Protein AF-A0A9W7CKG8-F1 (afdb_monomer)

Organism: NCBI:txid1490495

Sequence (610 aa):
MVKCRGWSGSFCRDGNTGTFHNSSLQRVSSEFQGEVVVIDDNGLVTPKNRRYMLAQVVQTTKAQLATLLHCVRPQNIIALCKTARRPPRDRRQGTIKRSRELQESRQMKRFIREREPSPFGSQCSFLTVQQELLAVWIALGVVPLILQIRSYAQFVRPHKIAEVLAVPPEQQQETANLTEVCPVEAFVLAGVWWNIEPTHYYYTEDGIICHTVVPQYNTHGNYFIGKSKVAPYRTSPASCVNDSFEIQVYLYHASIGFYSFYEGEVGTYCSKGKTAYIAVEVLGTYDINGSILADDTGSTDPRVSYWYGIVGAVWLVYRLLIICRGYSLLRLYGRRCDGIGESLQQQAVVVFVQESLRLSAHGATNYQRVALLYLVIEGIMTDLFLIIANDGWATRIQYTSLGYNLSGLMLLLFEMLEKMRWLTEAWRMRVKRLVFSYESSLVGELVAALAFQYFLTGLNKSELKRSKPEALAVSSSAFCDNVCMVQTSITCYVSQPCCVDMALGMRSRIVLLGGYHWEDGKLFYEQMALKAFGMLKMEENGVQYLLLHKLHWFAVPRETLVGIGVISSERVEPCNERPCTGIISFLDRKLGGISANTDSNYRTQQSWAS

Solvent-accessible surface area (backbone atoms only — not comparable to full-atom values): 34874 Å² total; per-residue (Å²): 140,81,87,87,82,87,84,88,88,82,89,81,91,80,90,80,92,78,90,79,87,83,89,90,87,82,86,91,85,87,89,76,98,66,86,80,86,67,60,48,102,82,73,46,75,42,74,72,58,53,56,53,52,51,55,50,51,56,51,49,52,51,54,50,51,53,52,50,52,65,75,61,47,63,69,70,60,56,52,67,75,58,72,84,65,85,89,83,83,90,82,91,87,82,88,76,80,55,62,64,59,50,50,54,52,52,52,52,59,56,57,65,74,74,61,81,83,79,96,77,81,89,73,85,68,95,60,54,48,40,52,54,41,48,56,51,36,42,62,74,43,50,49,42,48,52,52,50,50,52,54,50,60,45,32,51,35,69,32,64,52,58,68,86,56,35,54,65,93,86,58,66,84,42,64,78,63,47,72,76,78,42,55,61,50,28,41,36,38,50,91,30,51,41,58,45,46,68,72,38,33,34,76,50,97,92,45,59,38,31,33,34,31,26,79,94,60,57,26,33,35,31,34,32,68,50,94,54,79,40,81,50,36,93,85,51,60,82,89,28,52,90,44,10,21,39,29,41,38,38,40,35,32,52,48,98,58,72,27,17,43,34,39,32,31,42,37,19,30,21,69,89,73,27,33,30,33,39,42,59,78,43,54,17,23,31,66,39,40,71,69,65,43,72,70,55,51,63,49,71,60,78,39,49,19,66,65,60,42,52,55,51,49,52,40,52,54,51,51,50,39,28,44,55,30,21,52,55,50,48,51,55,50,18,52,51,32,55,74,72,71,49,84,74,56,73,69,29,41,49,51,34,43,55,61,45,52,43,88,69,30,69,85,63,51,63,70,59,49,50,57,50,48,53,48,41,50,58,51,36,53,56,34,52,51,48,40,53,49,33,64,65,72,65,25,60,56,36,45,56,42,32,47,55,38,49,53,52,47,54,52,53,53,50,53,44,44,60,74,68,60,79,57,54,71,49,56,46,43,26,50,37,52,57,60,38,9,57,67,44,43,56,53,50,48,52,52,47,72,71,42,47,66,60,51,52,28,51,60,48,69,43,75,65,89,76,27,83,70,51,55,73,59,56,77,75,49,74,78,53,59,78,63,55,79,72,52,85,85,54,63,71,75,40,42,62,69,31,12,48,57,62,33,42,50,92,69,58,78,73,37,57,73,90,24,55,44,80,54,96,97,29,41,25,36,33,42,64,36,41,51,15,69,56,37,32,30,29,44,46,97,91,44,41,25,38,27,37,71,62,49,48,74,58,60,75,61,96,78,31,47,30,26,32,18,42,47,55,95,42,33,34,45,63,48,76,82,33,79,75,82,50,56,75,46,74,60,89,56,53,39,22,24,75,39,79,82,53,53,57,58,52,54,58,56,54,67,75,75,110

pLDDT: mean 71.01, std 24.52, range [20.89, 95.56]

Secondary structure (DSSP, 8-state):
------------------------------S------PBPTTSPBPHHHHHHHHHHHHHHHHHHHHHHHHHS-THHHHHHHHTTS----------STHHHHHHHHHHHHHHTTS-PPP-S-----SS-HHHHHHHHHIIIIIHHHHHHHHHHHHHTS-B---GGGSPPTTPPPB-TTHHHHS---EEEETTEEEE-EEEEEEE-SS-EEEEEEETTTTEEEEEEEEEEE-PPPTTS-GGGTTSEEEEEEEEEEE-SSS-EEEEEEEEEEETTTTEEEEEEEEEEEES--THHHHT----SS-B--HHHHHHHHHHHHHHHHHHHHHHHHHHHHHHHHHHHT----HHHHHHHHHHHT-SSPTT--HHHHHHHHHHHHHHHHHHHHHHHH--THHHHHHHHHHHHHHHHHHHHHHHHHHHHT-S-HHHHHHHHHHHSBHHHHHHHHHHHHHHHHHHHHHHHHSSGGG-TTHHHHHTTTHHHHHHHTT-SSSTTTTT---HHHHHHGGG---B-GGGEEEETTEEEE-HHHHHHTT-EEEEETTEEEEEEE---SS---S--EEEEEEEETTEEEEEEEEE--SEEE---S-EES--HHHHHHHHHHHTT--

Structure (mmCIF, N/CA/C/O backbone):
data_AF-A0A9W7CKG8-F1
#
_entry.id   AF-A0A9W7CKG8-F1
#
loop_
_atom_site.group_PDB
_atom_site.id
_atom_site.type_symbol
_atom_site.label_atom_id
_atom_site.label_alt_id
_atom_site.label_comp_id
_atom_site.label_asym_id
_atom_site.label_entity_id
_atom_site.label_seq_id
_atom_site.pdbx_PDB_ins_code
_atom_site.Cartn_x
_atom_site.Cartn_y
_atom_site.Cartn_z
_atom_site.occupancy
_atom_site.B_iso_or_equiv
_atom_site.auth_seq_id
_atom_site.auth_comp_id
_atom_site.auth_asym_id
_atom_site.auth_atom_id
_atom_site.pdbx_PDB_model_num
ATOM 1 N N . MET A 1 1 ? 28.702 -51.270 19.894 1.00 22.42 1 MET A N 1
ATOM 2 C CA . MET A 1 1 ? 27.457 -52.051 19.705 1.00 22.42 1 MET A CA 1
ATOM 3 C C . MET A 1 1 ? 26.278 -51.093 19.811 1.00 22.42 1 MET A C 1
ATOM 5 O O . MET A 1 1 ? 26.340 -50.256 20.688 1.00 22.42 1 MET A O 1
ATOM 9 N N . VAL A 1 2 ? 25.202 -51.109 19.025 1.00 21.06 2 VAL A N 1
ATOM 10 C CA . VAL A 1 2 ? 24.796 -51.848 17.819 1.00 21.06 2 VAL A CA 1
ATOM 11 C C . VAL A 1 2 ? 23.524 -51.129 17.313 1.00 21.06 2 VAL A C 1
ATOM 13 O O . VAL A 1 2 ? 22.626 -50.883 18.103 1.00 21.06 2 VAL A O 1
ATOM 16 N N . LYS A 1 3 ? 23.508 -50.828 16.001 1.00 21.94 3 LYS A N 1
ATOM 17 C CA . LYS A 1 3 ? 22.395 -50.778 15.015 1.00 21.94 3 LYS A CA 1
ATOM 18 C C . LYS A 1 3 ? 21.048 -50.097 15.329 1.00 21.94 3 LYS A C 1
ATOM 20 O O . LYS A 1 3 ? 20.339 -50.511 16.230 1.00 21.94 3 LYS A O 1
ATOM 25 N N . CYS A 1 4 ? 20.559 -49.346 14.333 1.00 21.59 4 CYS A N 1
ATOM 26 C CA . CYS A 1 4 ? 19.628 -49.847 13.293 1.00 21.59 4 CYS A CA 1
ATOM 27 C C . CYS A 1 4 ? 19.788 -49.000 12.011 1.00 21.59 4 CYS A C 1
ATOM 29 O O . CYS A 1 4 ? 19.667 -47.787 12.062 1.00 21.59 4 CYS A O 1
ATOM 31 N N . ARG A 1 5 ? 20.408 -49.555 10.957 1.00 22.75 5 ARG A N 1
ATOM 32 C CA . ARG A 1 5 ? 19.822 -50.226 9.768 1.00 22.75 5 ARG A CA 1
ATOM 33 C C . ARG A 1 5 ? 19.204 -49.258 8.748 1.00 22.75 5 ARG A C 1
ATOM 35 O O . ARG A 1 5 ? 18.049 -48.880 8.867 1.00 22.75 5 ARG A O 1
ATOM 42 N N . GLY A 1 6 ? 19.977 -48.975 7.698 1.00 20.89 6 GLY A N 1
ATOM 43 C CA . GLY A 1 6 ? 19.441 -48.683 6.371 1.00 20.89 6 GLY A CA 1
ATOM 44 C C . GLY A 1 6 ? 19.147 -49.971 5.598 1.00 20.89 6 GLY A C 1
ATOM 45 O O . GLY A 1 6 ? 19.640 -51.042 5.964 1.00 20.89 6 GLY A O 1
ATOM 46 N N . TRP A 1 7 ? 18.383 -49.840 4.517 1.00 21.22 7 TRP A N 1
ATOM 47 C CA . TRP A 1 7 ? 18.414 -50.757 3.382 1.00 21.22 7 TRP A CA 1
ATOM 48 C C . TRP A 1 7 ? 18.102 -49.990 2.095 1.00 21.22 7 TRP A C 1
ATOM 50 O O . TRP A 1 7 ? 17.057 -49.363 1.954 1.00 21.22 7 TRP A O 1
ATOM 60 N N . SER A 1 8 ? 19.085 -50.028 1.202 1.00 21.88 8 SER A N 1
ATOM 61 C CA . SER A 1 8 ? 19.031 -49.720 -0.219 1.00 21.88 8 SER A CA 1
ATOM 62 C C . SER A 1 8 ? 18.342 -50.850 -0.984 1.00 21.88 8 SER A C 1
ATOM 64 O O . SER A 1 8 ? 18.519 -52.015 -0.631 1.00 21.88 8 SER A O 1
ATOM 66 N N . GLY A 1 9 ? 17.690 -50.529 -2.097 1.00 21.91 9 GLY A N 1
ATOM 67 C CA . GLY A 1 9 ? 17.310 -51.512 -3.108 1.00 21.91 9 GLY A CA 1
ATOM 68 C C . GLY A 1 9 ? 17.009 -50.827 -4.434 1.00 21.91 9 GLY A C 1
ATOM 69 O O . GLY A 1 9 ? 15.998 -50.147 -4.564 1.00 21.91 9 GLY A O 1
ATOM 70 N N . SER A 1 10 ? 17.913 -50.986 -5.394 1.00 20.91 10 SER A N 1
ATOM 71 C CA . SER A 1 10 ? 17.790 -50.559 -6.783 1.00 20.91 10 SER A CA 1
ATOM 72 C C . SER A 1 10 ? 17.615 -51.780 -7.701 1.00 20.91 10 SER A C 1
ATOM 74 O O . SER A 1 10 ? 18.114 -52.859 -7.399 1.00 20.91 10 SER A O 1
ATOM 76 N N . PHE A 1 11 ? 16.954 -51.541 -8.843 1.00 21.16 11 PHE A N 1
ATOM 77 C CA . PHE A 1 11 ? 16.864 -52.355 -10.071 1.00 21.16 11 PHE A CA 1
ATOM 78 C C . PHE A 1 11 ? 16.016 -53.645 -10.087 1.00 21.16 11 PHE A C 1
ATOM 80 O O . PHE A 1 11 ? 16.419 -54.679 -9.572 1.00 21.16 11 PHE A O 1
ATOM 87 N N . CYS A 1 12 ? 14.931 -53.618 -10.878 1.00 21.97 12 CYS A N 1
ATOM 88 C CA . CYS A 1 12 ? 14.814 -54.414 -12.113 1.00 21.97 12 CYS A CA 1
ATOM 89 C C . CYS A 1 12 ? 13.802 -53.779 -13.088 1.00 21.97 12 CYS A C 1
ATOM 91 O O . CYS A 1 12 ? 12.730 -53.329 -12.690 1.00 21.97 12 CYS A O 1
ATOM 93 N N . ARG A 1 13 ? 14.197 -53.732 -14.368 1.00 23.05 13 ARG A N 1
ATOM 94 C CA . ARG A 1 13 ? 13.333 -53.551 -15.544 1.00 23.05 13 ARG A CA 1
ATOM 95 C C . ARG A 1 13 ? 12.355 -54.719 -15.612 1.00 23.05 13 ARG A C 1
ATOM 97 O O . ARG A 1 13 ? 12.798 -55.840 -15.431 1.00 23.05 13 ARG A O 1
ATOM 104 N N . ASP A 1 14 ? 11.115 -54.443 -15.994 1.00 22.23 14 ASP A N 1
ATOM 105 C CA . ASP A 1 14 ? 10.441 -55.182 -17.061 1.00 22.23 14 ASP A CA 1
ATOM 106 C C . ASP A 1 14 ? 9.321 -54.315 -17.635 1.00 22.23 14 ASP A C 1
ATOM 108 O O . ASP A 1 14 ? 8.506 -53.740 -16.913 1.00 22.23 14 ASP A O 1
ATOM 112 N N . GLY A 1 15 ? 9.346 -54.158 -18.956 1.00 21.88 15 GLY A N 1
ATOM 113 C CA . GLY A 1 15 ? 8.265 -53.540 -19.699 1.00 21.88 15 GLY A CA 1
ATOM 114 C C . GLY A 1 15 ? 7.185 -54.573 -19.977 1.00 21.88 15 GLY A C 1
ATOM 115 O O . GLY A 1 15 ? 7.491 -55.686 -20.390 1.00 21.88 15 GLY A O 1
ATOM 116 N N . ASN A 1 16 ? 5.925 -54.184 -19.817 1.00 21.70 16 ASN A N 1
ATOM 117 C CA . ASN A 1 16 ? 4.911 -54.564 -20.786 1.00 21.70 16 ASN A CA 1
ATOM 118 C C . ASN A 1 16 ? 3.693 -53.646 -20.713 1.00 21.70 16 ASN A C 1
ATOM 120 O O . ASN A 1 16 ? 3.243 -53.215 -19.654 1.00 21.70 16 ASN A O 1
ATOM 124 N N . THR A 1 17 ? 3.220 -53.342 -21.909 1.00 26.77 17 THR A N 1
ATOM 125 C CA . THR A 1 17 ? 2.027 -52.600 -22.287 1.00 26.77 17 THR A CA 1
ATOM 126 C C . THR A 1 17 ? 0.750 -53.260 -21.763 1.00 26.77 17 THR A C 1
ATOM 128 O O . THR A 1 17 ? 0.615 -54.480 -21.774 1.00 26.77 17 THR A O 1
ATOM 131 N N . GLY A 1 18 ? -0.223 -52.446 -21.348 1.00 22.73 18 GLY A N 1
ATOM 132 C CA . GLY A 1 18 ? -1.537 -52.937 -20.933 1.00 22.73 18 GLY A CA 1
ATOM 133 C C . GLY A 1 18 ? -2.478 -51.817 -20.509 1.00 22.73 18 GLY A C 1
ATOM 134 O O . GLY A 1 18 ? -2.568 -51.470 -19.337 1.00 22.73 18 GLY A O 1
ATOM 135 N N . THR A 1 19 ? -3.180 -51.248 -21.482 1.00 23.88 19 THR A N 1
ATOM 136 C CA . THR A 1 19 ? -4.413 -50.475 -21.310 1.00 23.88 19 THR A CA 1
ATOM 137 C C . THR A 1 19 ? -5.483 -51.309 -20.599 1.00 23.88 19 THR A C 1
ATOM 139 O O . THR A 1 19 ? -5.722 -52.428 -21.026 1.00 23.88 19 THR A O 1
ATOM 142 N N . PHE A 1 20 ? -6.176 -50.760 -19.592 1.00 21.09 20 PHE A N 1
ATOM 143 C CA . PHE A 1 20 ? -7.638 -50.881 -19.430 1.00 21.09 20 PHE A CA 1
ATOM 144 C C . PHE A 1 20 ? -8.176 -49.924 -18.346 1.00 21.09 20 PHE A C 1
ATOM 146 O O . PHE A 1 20 ? -7.657 -49.831 -17.237 1.00 21.09 20 PHE A O 1
ATOM 153 N N . HIS A 1 21 ? -9.240 -49.210 -18.719 1.00 22.47 21 HIS A N 1
ATOM 154 C CA . HIS A 1 21 ? -10.147 -48.415 -17.886 1.00 22.47 21 HIS A CA 1
ATOM 155 C C . HIS A 1 21 ? -10.690 -49.197 -16.673 1.00 22.47 21 HIS A C 1
ATOM 157 O O . HIS A 1 21 ? -10.994 -50.375 -16.828 1.00 22.47 21 HIS A O 1
ATOM 163 N N . ASN A 1 22 ? -10.982 -48.535 -15.539 1.00 22.62 22 ASN A N 1
ATOM 164 C CA . ASN A 1 22 ? -12.339 -48.029 -15.261 1.00 22.62 22 ASN A CA 1
ATOM 165 C C . ASN A 1 22 ? -12.471 -47.225 -13.943 1.00 22.62 22 ASN A C 1
ATOM 167 O O . ASN A 1 22 ? -11.948 -47.603 -12.901 1.00 22.62 22 ASN A O 1
ATOM 171 N N . SER A 1 23 ? -13.266 -46.153 -14.034 1.00 24.42 23 SER A N 1
ATOM 172 C CA . SER A 1 23 ? -14.298 -45.719 -13.075 1.00 24.42 23 SER A CA 1
ATOM 173 C C . SER A 1 23 ? -13.999 -45.614 -11.569 1.00 24.42 23 SER A C 1
ATOM 175 O O . SER A 1 23 ? -14.175 -46.587 -10.843 1.00 24.42 23 SER A O 1
ATOM 177 N N . SER A 1 24 ? -13.805 -44.381 -11.078 1.00 22.97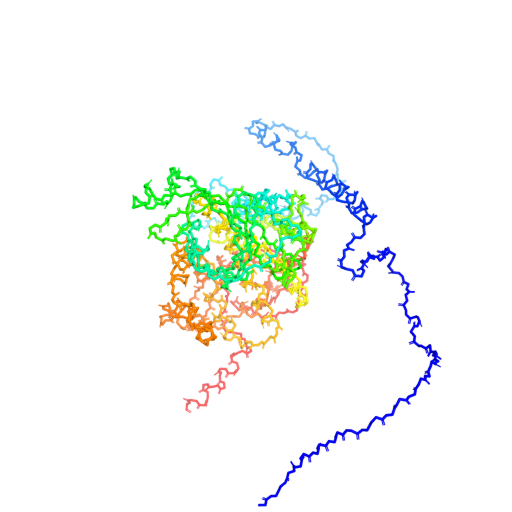 24 SER A N 1
ATOM 178 C CA . SER A 1 24 ? -14.368 -43.926 -9.784 1.00 22.97 24 SER A CA 1
ATOM 179 C C . SER A 1 24 ? -14.188 -42.416 -9.536 1.00 22.97 24 SER A C 1
ATOM 181 O O . SER A 1 24 ? -13.674 -42.015 -8.498 1.00 22.97 24 SER A O 1
ATOM 183 N N . LEU A 1 25 ? -14.616 -41.559 -10.471 1.00 26.52 25 LEU A N 1
ATOM 184 C CA . LEU A 1 25 ? -14.732 -40.107 -10.249 1.00 26.52 25 LEU A CA 1
ATOM 185 C C . LEU A 1 25 ? -15.934 -39.550 -11.032 1.00 26.52 25 LEU A C 1
ATOM 187 O O . LEU A 1 25 ? -15.790 -38.924 -12.075 1.00 26.52 25 LEU A O 1
ATOM 191 N N . GLN A 1 26 ? -17.146 -39.815 -10.539 1.00 23.62 26 GLN A N 1
ATOM 192 C CA . GLN A 1 26 ? -18.359 -39.081 -10.916 1.00 23.62 26 GLN A CA 1
ATOM 193 C C . GLN A 1 26 ? -19.321 -39.003 -9.720 1.00 23.62 26 GLN A C 1
ATOM 195 O O . GLN A 1 26 ? -19.551 -40.003 -9.043 1.00 23.62 26 GLN A O 1
ATOM 200 N N . ARG A 1 27 ? -19.919 -37.810 -9.546 1.00 21.88 27 ARG A N 1
ATOM 201 C CA . ARG A 1 27 ? -20.678 -37.249 -8.399 1.00 21.88 27 ARG A CA 1
ATOM 202 C C . ARG A 1 27 ? -19.738 -36.685 -7.332 1.00 21.88 27 ARG A C 1
ATOM 204 O O . ARG A 1 27 ? -19.135 -37.432 -6.584 1.00 21.88 27 ARG A O 1
ATOM 211 N N . VAL A 1 28 ? -19.528 -35.374 -7.245 1.00 22.67 28 VAL A N 1
ATOM 212 C CA . VAL A 1 28 ? -20.560 -34.346 -7.044 1.00 22.67 28 VAL A CA 1
ATOM 213 C C . VAL A 1 28 ? -20.250 -33.110 -7.898 1.00 22.67 28 VAL A C 1
ATOM 215 O O . VAL A 1 28 ? -19.304 -32.378 -7.638 1.00 22.67 28 VAL A O 1
ATOM 218 N N . SER A 1 29 ? -21.077 -32.889 -8.919 1.00 22.14 29 SER A N 1
ATOM 219 C CA . SER A 1 29 ? -21.287 -31.596 -9.568 1.00 22.14 29 SER A CA 1
ATOM 220 C C . SER A 1 29 ? -22.791 -31.375 -9.590 1.00 22.14 29 SER A C 1
ATOM 222 O O . SER A 1 29 ? -23.510 -32.150 -10.219 1.00 22.14 29 SER A O 1
ATOM 224 N N . SER A 1 30 ? -23.253 -30.351 -8.880 1.00 21.56 30 SER A N 1
ATOM 225 C CA . SER A 1 30 ? -24.424 -29.567 -9.267 1.00 21.56 30 SER A CA 1
ATOM 226 C C . SER A 1 30 ? -24.475 -28.300 -8.415 1.00 21.56 30 SER A C 1
ATOM 228 O O . SER A 1 30 ? -24.425 -28.393 -7.194 1.00 21.56 30 SER A O 1
ATOM 230 N N . GLU A 1 31 ? -24.617 -27.159 -9.096 1.00 24.08 31 GLU A N 1
ATOM 231 C CA . GLU A 1 31 ? -24.845 -25.791 -8.591 1.00 24.08 31 GLU A CA 1
ATOM 232 C C . GLU A 1 31 ? -23.625 -24.888 -8.354 1.00 24.08 31 GLU A C 1
ATOM 234 O O . GLU A 1 31 ? -23.449 -24.310 -7.293 1.00 24.08 31 GLU A O 1
ATOM 239 N N . PHE A 1 32 ? -22.845 -24.660 -9.413 1.00 23.36 32 PHE A N 1
ATOM 240 C CA . PHE A 1 32 ? -22.407 -23.313 -9.810 1.00 23.36 32 PHE A CA 1
ATOM 241 C C . PHE A 1 32 ? -22.249 -23.324 -11.338 1.00 23.36 32 PHE A C 1
ATOM 243 O O . PHE A 1 32 ? -21.292 -23.881 -11.868 1.00 23.36 32 PHE A O 1
ATOM 250 N N . GLN A 1 33 ? -23.215 -22.763 -12.070 1.00 25.62 33 GLN A N 1
ATOM 251 C CA . GLN A 1 33 ? -23.056 -22.505 -13.504 1.00 25.62 33 GLN A CA 1
ATOM 252 C C . GLN A 1 33 ? -22.129 -21.296 -13.685 1.00 25.62 33 GLN A C 1
ATOM 254 O O . GLN A 1 33 ? -22.577 -20.154 -13.757 1.00 25.62 33 GLN A O 1
ATOM 259 N N . GLY A 1 34 ? -20.826 -21.560 -13.721 1.00 26.86 34 GLY A N 1
ATOM 260 C CA . GLY A 1 34 ? -19.819 -20.688 -14.317 1.00 26.86 34 GLY A CA 1
ATOM 261 C C . GLY A 1 34 ? -19.060 -21.506 -15.355 1.00 26.86 34 GLY A C 1
ATOM 262 O O . GLY A 1 34 ? -18.547 -22.574 -15.028 1.00 26.86 34 GLY A O 1
ATOM 263 N N . GLU A 1 35 ? -19.047 -21.062 -16.612 1.00 29.78 35 GLU A N 1
ATOM 264 C CA . GLU A 1 35 ? -18.275 -21.725 -17.666 1.00 29.78 35 GLU A CA 1
ATOM 265 C C . GLU A 1 35 ? -16.777 -21.696 -17.330 1.00 29.78 35 GLU A C 1
ATOM 267 O O . GLU A 1 35 ? -16.223 -20.674 -16.924 1.00 29.78 35 GLU A O 1
ATOM 272 N N . VAL A 1 36 ? -16.134 -22.853 -17.490 1.00 29.58 36 VAL A N 1
ATOM 273 C CA . VAL A 1 36 ? -14.706 -23.069 -17.253 1.00 29.58 36 VAL A CA 1
ATOM 274 C C . VAL A 1 36 ? -13.899 -22.248 -18.261 1.00 29.58 36 VAL A C 1
ATOM 276 O O . VAL A 1 36 ? -14.056 -22.407 -19.472 1.00 29.58 36 VAL A O 1
ATOM 279 N N . VAL A 1 37 ? -13.009 -21.383 -17.768 1.00 35.91 37 VAL A N 1
ATOM 280 C CA . VAL A 1 37 ? -12.014 -20.694 -18.599 1.00 35.91 37 VAL A CA 1
ATOM 281 C C . VAL A 1 37 ? -11.030 -21.742 -19.112 1.00 35.91 37 VAL A C 1
ATOM 283 O O . VAL A 1 37 ? -10.192 -22.235 -18.364 1.00 35.91 37 VAL A O 1
ATOM 286 N N . VAL A 1 38 ? -11.159 -22.108 -20.386 1.00 33.12 38 VAL A N 1
ATOM 287 C CA . VAL A 1 38 ? -10.211 -23.002 -21.059 1.00 33.12 38 VAL A CA 1
ATOM 288 C C . VAL A 1 38 ? -8.952 -22.207 -21.414 1.00 33.12 38 VAL A C 1
ATOM 290 O O . VAL A 1 38 ? -9.021 -21.215 -22.150 1.00 33.12 38 VAL A O 1
ATOM 293 N N . ILE A 1 39 ? -7.832 -22.641 -20.841 1.00 34.78 39 ILE A N 1
ATOM 294 C CA . ILE A 1 39 ? -6.464 -22.189 -21.109 1.00 34.78 39 ILE A CA 1
ATOM 295 C C . ILE A 1 39 ? -5.873 -23.183 -22.118 1.00 34.78 39 ILE A C 1
ATOM 297 O O . ILE A 1 39 ? -6.126 -24.381 -21.984 1.00 34.78 39 ILE A O 1
ATOM 301 N N . ASP A 1 40 ? -5.176 -22.706 -23.151 1.00 39.25 40 ASP A N 1
ATOM 302 C CA . ASP A 1 40 ? -4.510 -23.605 -24.102 1.00 39.25 40 ASP A CA 1
ATOM 303 C C . ASP A 1 40 ? -3.248 -24.257 -23.501 1.00 39.25 40 ASP A C 1
ATOM 305 O O . ASP A 1 40 ? -2.797 -23.888 -22.415 1.00 39.25 40 ASP A O 1
ATOM 309 N N . ASP A 1 41 ? -2.669 -25.227 -24.212 1.00 32.75 41 ASP A N 1
ATOM 310 C CA . ASP A 1 41 ? -1.487 -25.981 -23.762 1.00 32.75 41 ASP A CA 1
ATOM 311 C C . ASP A 1 41 ? -0.220 -25.108 -23.590 1.00 32.75 41 ASP A C 1
ATOM 313 O O . ASP A 1 41 ? 0.779 -25.577 -23.047 1.00 32.75 41 ASP A O 1
ATOM 317 N N . ASN A 1 42 ? -0.275 -23.827 -23.984 1.00 38.22 42 ASN A N 1
ATOM 318 C CA . ASN A 1 42 ? 0.782 -22.828 -23.811 1.00 38.22 42 ASN A CA 1
ATOM 319 C C . ASN A 1 42 ? 0.461 -21.797 -22.709 1.00 38.22 42 ASN A C 1
ATOM 321 O O . ASN A 1 42 ? 1.177 -20.805 -22.563 1.00 38.22 42 ASN A O 1
ATOM 325 N N . GLY A 1 43 ? -0.605 -21.993 -21.928 1.00 33.72 43 GLY A N 1
ATOM 326 C CA . GLY A 1 43 ? -0.960 -21.095 -20.827 1.00 33.72 43 GLY A CA 1
ATOM 327 C C . GLY A 1 43 ? -1.689 -19.812 -21.252 1.00 33.72 43 GLY A C 1
ATOM 328 O O . GLY A 1 43 ? -1.900 -18.930 -20.416 1.00 33.72 43 GLY A O 1
ATOM 329 N N . LEU A 1 44 ? -2.105 -19.680 -22.517 1.00 40.03 44 LEU A N 1
ATOM 330 C CA . LEU A 1 44 ? -2.759 -18.478 -23.040 1.00 40.03 44 LEU A CA 1
ATOM 331 C C . LEU A 1 44 ? -4.293 -18.595 -23.001 1.00 40.03 44 LEU A C 1
ATOM 333 O O . LEU A 1 44 ? -4.905 -19.599 -23.368 1.00 40.03 44 LEU A O 1
ATOM 337 N N . VAL A 1 45 ? -4.955 -17.510 -22.581 1.00 43.81 45 VAL A N 1
ATOM 338 C CA . VAL A 1 45 ? -6.421 -17.390 -22.632 1.00 43.81 45 VAL A CA 1
ATOM 339 C C . VAL A 1 45 ? -6.866 -17.174 -24.079 1.00 43.81 45 VAL A C 1
ATOM 341 O O . VAL A 1 45 ? -6.475 -16.190 -24.723 1.00 43.81 45 VAL A O 1
ATOM 344 N N . THR A 1 46 ? -7.729 -18.067 -24.572 1.00 46.69 46 THR A N 1
ATOM 345 C CA . THR A 1 46 ? -8.179 -18.074 -25.972 1.00 46.69 46 THR A CA 1
ATOM 346 C C . THR A 1 46 ? -8.821 -16.739 -26.412 1.00 46.69 46 THR A C 1
ATOM 348 O O . THR A 1 46 ? -9.493 -16.065 -25.619 1.00 46.69 46 THR A O 1
ATOM 351 N N . PRO A 1 47 ? -8.705 -16.341 -27.698 1.00 40.00 47 PRO A N 1
ATOM 352 C CA . PRO A 1 47 ? -9.250 -15.075 -28.216 1.00 40.00 47 PRO A CA 1
ATOM 353 C C . PRO A 1 47 ? -10.760 -14.891 -27.988 1.00 40.00 47 PRO A C 1
ATOM 355 O O . PRO A 1 47 ? -11.255 -13.766 -27.874 1.00 40.00 47 PRO A O 1
ATOM 358 N N . LYS A 1 48 ? -11.503 -16.001 -27.897 1.00 37.81 48 LYS A N 1
ATOM 359 C CA . LYS A 1 48 ? -12.948 -16.021 -27.637 1.00 37.81 48 LYS A CA 1
ATOM 360 C C . LYS A 1 48 ? -13.269 -15.590 -26.198 1.00 37.81 48 LYS A C 1
ATOM 362 O O . LYS A 1 48 ? -14.172 -14.778 -25.998 1.00 37.81 48 LYS A O 1
ATOM 367 N N . ASN A 1 49 ? -12.457 -16.020 -25.230 1.00 43.94 49 ASN A N 1
ATOM 368 C CA . ASN A 1 49 ? -12.561 -15.610 -23.826 1.00 43.94 49 ASN A CA 1
ATOM 369 C C . ASN A 1 49 ? -12.111 -14.152 -23.616 1.00 43.94 49 ASN A C 1
ATOM 371 O O . ASN A 1 49 ? -12.702 -13.443 -22.799 1.00 43.94 49 ASN A O 1
ATOM 375 N N . ARG A 1 50 ? -11.163 -13.646 -24.424 1.00 44.75 50 ARG A N 1
ATOM 376 C CA . ARG A 1 50 ? -10.762 -12.221 -24.407 1.00 44.75 50 ARG A CA 1
ATOM 377 C C . ARG A 1 50 ? -11.918 -11.274 -24.751 1.00 44.75 50 ARG A C 1
ATOM 379 O O . ARG A 1 50 ? -12.086 -10.262 -24.077 1.00 44.75 50 ARG A O 1
ATOM 386 N N . ARG A 1 51 ? -12.750 -11.597 -25.754 1.00 37.41 51 ARG A N 1
ATOM 387 C CA . ARG A 1 51 ? -13.924 -10.769 -26.123 1.00 37.41 51 ARG A CA 1
ATOM 388 C C . ARG A 1 51 ? -15.018 -10.782 -25.055 1.00 37.41 51 ARG A C 1
ATOM 390 O O . ARG A 1 51 ? -15.640 -9.749 -24.817 1.00 37.41 51 ARG A O 1
ATOM 397 N N . TYR A 1 52 ? -15.229 -11.925 -24.405 1.00 38.56 52 TYR A N 1
ATOM 398 C CA . TYR A 1 52 ? -16.220 -12.063 -23.338 1.00 38.56 52 TYR A CA 1
ATOM 399 C C . TYR A 1 52 ? -15.820 -11.265 -22.087 1.00 38.56 52 TYR A C 1
ATOM 401 O O . TYR A 1 52 ? -16.621 -10.487 -21.567 1.00 38.56 52 TYR A O 1
ATOM 409 N N . MET A 1 53 ? -14.548 -11.344 -21.679 1.00 39.16 53 MET A N 1
ATOM 410 C CA . MET A 1 53 ? -14.027 -10.531 -20.574 1.00 39.16 53 MET A CA 1
ATOM 411 C C . MET A 1 53 ? -14.057 -9.029 -20.888 1.00 39.16 53 MET A C 1
ATOM 413 O O . MET A 1 53 ? -14.407 -8.236 -20.016 1.00 39.16 53 MET A O 1
ATOM 417 N N . LEU A 1 54 ? -13.794 -8.620 -22.137 1.00 38.03 54 LEU A N 1
ATOM 418 C CA . LEU A 1 54 ? -13.904 -7.215 -22.552 1.00 38.03 54 LEU A CA 1
ATOM 419 C C . LEU A 1 54 ? -15.335 -6.670 -22.383 1.00 38.03 54 LEU A C 1
ATOM 421 O O . LEU A 1 54 ? -15.528 -5.555 -21.895 1.00 38.03 54 LEU A O 1
ATOM 425 N N . ALA A 1 55 ? -16.347 -7.465 -22.747 1.00 34.62 55 ALA A N 1
ATOM 426 C CA . ALA A 1 55 ? -17.753 -7.098 -22.577 1.00 34.62 55 ALA A CA 1
ATOM 427 C C . ALA A 1 55 ? -18.138 -6.980 -21.091 1.00 34.62 55 ALA A C 1
ATOM 429 O O . ALA A 1 55 ? -18.849 -6.047 -20.706 1.00 34.62 55 ALA A O 1
ATOM 430 N N . GLN A 1 56 ? -17.605 -7.871 -20.251 1.00 37.19 56 GLN A N 1
ATOM 431 C CA . GLN A 1 56 ? -17.844 -7.874 -18.811 1.00 37.19 56 GLN A CA 1
ATOM 432 C C . GLN A 1 56 ? -17.160 -6.687 -18.112 1.00 37.19 56 GLN A C 1
ATOM 434 O O . GLN A 1 56 ? -17.778 -6.040 -17.268 1.00 37.19 56 GLN A O 1
ATOM 439 N N . VAL A 1 57 ? -15.941 -6.315 -18.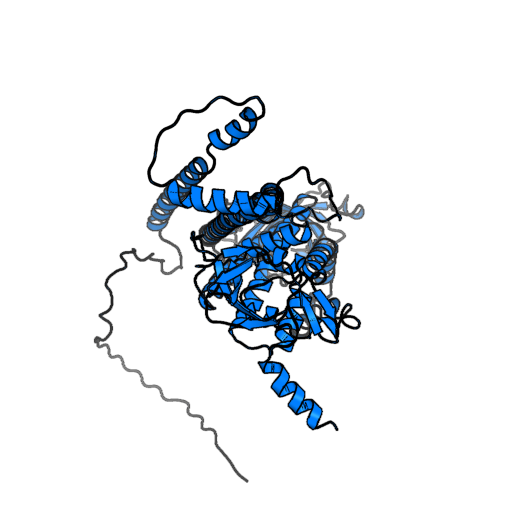516 1.00 37.50 57 VAL A N 1
ATOM 440 C CA . VAL A 1 57 ? -15.238 -5.117 -18.020 1.00 37.50 57 VAL A CA 1
ATOM 441 C C . VAL A 1 57 ? -15.988 -3.842 -18.411 1.00 37.50 57 VAL A C 1
ATOM 443 O O . VAL A 1 57 ? -16.237 -2.997 -17.556 1.00 37.50 57 VAL A O 1
ATOM 446 N N . VAL A 1 58 ? -16.441 -3.706 -19.662 1.00 40.62 58 VAL A N 1
ATOM 447 C CA . VAL A 1 58 ? -17.212 -2.524 -20.097 1.00 40.62 58 VAL A CA 1
ATOM 448 C C . VAL A 1 58 ? -18.555 -2.417 -19.362 1.00 40.62 58 VAL A C 1
ATOM 450 O O . VAL A 1 58 ? -18.958 -1.313 -18.982 1.00 40.62 58 VAL A O 1
ATOM 453 N N . GLN A 1 59 ? -19.243 -3.536 -19.115 1.00 35.59 59 GLN A N 1
ATOM 454 C CA . GLN A 1 59 ? -20.474 -3.541 -18.316 1.00 35.59 59 GLN A CA 1
ATOM 455 C C . GLN A 1 59 ? -20.220 -3.204 -16.845 1.00 35.59 59 GLN A C 1
ATOM 457 O O . GLN A 1 59 ? -20.968 -2.412 -16.268 1.00 35.59 59 GLN A O 1
ATOM 462 N N . THR A 1 60 ? -19.152 -3.741 -16.254 1.00 36.28 60 THR A N 1
ATOM 463 C CA . THR A 1 60 ? -18.814 -3.514 -14.843 1.00 36.28 60 THR A CA 1
ATOM 464 C C . THR A 1 60 ? -18.396 -2.062 -14.618 1.00 36.28 60 THR A C 1
ATOM 466 O O . THR A 1 60 ? -18.915 -1.417 -13.709 1.00 36.28 60 THR A O 1
ATOM 469 N N . THR A 1 61 ? -17.592 -1.484 -15.513 1.00 37.00 61 THR A N 1
ATOM 470 C CA . THR A 1 61 ? -17.193 -0.068 -15.459 1.00 37.00 61 THR A CA 1
ATOM 471 C C . THR A 1 61 ? -18.387 0.875 -15.661 1.00 37.00 61 THR A C 1
ATOM 473 O O . THR A 1 61 ? -18.500 1.880 -14.959 1.00 37.00 61 THR A O 1
ATOM 476 N N . LYS A 1 62 ? -19.341 0.548 -16.550 1.00 35.41 62 LYS A N 1
ATOM 477 C CA . LYS A 1 62 ? -20.587 1.329 -16.711 1.00 35.41 62 LYS A CA 1
ATOM 478 C C . LYS A 1 62 ? -21.494 1.247 -15.477 1.00 35.41 62 LYS A C 1
ATOM 480 O O . LYS A 1 62 ? -22.016 2.275 -15.044 1.00 35.41 62 LYS A O 1
ATOM 485 N N . ALA A 1 63 ? -21.655 0.064 -14.884 1.00 33.62 63 ALA A N 1
ATOM 486 C CA . ALA A 1 63 ? -22.439 -0.126 -13.660 1.00 33.62 63 ALA A CA 1
ATOM 487 C C . ALA A 1 63 ? -21.795 0.568 -12.443 1.00 33.62 63 ALA A C 1
ATOM 489 O O . ALA A 1 63 ? -22.486 1.167 -11.613 1.00 33.62 63 ALA A O 1
ATOM 490 N N . GLN A 1 64 ? -20.463 0.560 -12.367 1.00 41.38 64 GLN A N 1
ATOM 491 C CA . GLN A 1 64 ? -19.693 1.241 -11.328 1.00 41.38 64 GLN A CA 1
ATOM 492 C C . GLN A 1 64 ? -19.747 2.766 -11.475 1.00 41.38 64 GLN A C 1
ATOM 494 O O . GLN A 1 64 ? -19.974 3.445 -10.476 1.00 41.38 64 GLN A O 1
ATOM 499 N N . LEU A 1 65 ? -19.660 3.316 -12.695 1.00 36.47 65 LEU A N 1
ATOM 500 C CA . LEU A 1 65 ? -19.812 4.757 -12.949 1.00 36.47 65 LEU A CA 1
ATOM 501 C C . LEU A 1 65 ? -21.240 5.250 -12.643 1.00 36.47 65 LEU A C 1
ATOM 503 O O . LEU A 1 65 ? -21.420 6.332 -12.083 1.00 36.47 65 LEU A O 1
ATOM 507 N N . ALA A 1 66 ? -22.259 4.433 -12.935 1.00 34.28 66 ALA A N 1
ATOM 508 C CA . ALA A 1 66 ? -23.649 4.718 -12.574 1.00 34.28 66 ALA A CA 1
ATOM 509 C C . ALA A 1 66 ? -23.864 4.720 -11.049 1.00 34.28 66 ALA A C 1
ATOM 511 O O . ALA A 1 66 ? -24.573 5.581 -10.527 1.00 34.28 66 ALA A O 1
ATOM 512 N N . THR A 1 67 ? -23.197 3.819 -10.321 1.00 37.31 67 THR A N 1
ATOM 513 C CA . THR A 1 67 ? -23.210 3.783 -8.847 1.00 37.31 67 THR A CA 1
ATOM 514 C C . THR A 1 67 ? -22.461 4.986 -8.253 1.00 37.31 67 THR A C 1
ATOM 516 O O . THR A 1 67 ? -22.926 5.593 -7.286 1.00 37.31 67 THR A O 1
ATOM 519 N N . LEU A 1 68 ? -21.361 5.411 -8.887 1.00 34.84 68 LEU A N 1
ATOM 520 C CA . LEU A 1 68 ? -20.594 6.617 -8.546 1.00 34.84 68 LEU A CA 1
ATOM 521 C C . LEU A 1 68 ? -21.445 7.894 -8.681 1.00 34.84 68 LEU A C 1
ATOM 523 O O . LEU A 1 68 ? -21.492 8.712 -7.763 1.00 34.84 68 LEU A O 1
ATOM 527 N N . LEU A 1 69 ? -22.195 8.027 -9.780 1.00 34.94 69 LEU A N 1
ATOM 528 C CA . LEU A 1 69 ? -23.101 9.157 -10.034 1.00 34.94 69 LEU A CA 1
ATOM 529 C C . LEU A 1 69 ? -24.338 9.157 -9.120 1.00 34.94 69 LEU A C 1
ATOM 531 O O . LEU A 1 69 ? -24.901 10.217 -8.834 1.00 34.94 69 LEU A O 1
ATOM 535 N N . HIS A 1 70 ? -24.755 7.992 -8.618 1.00 36.84 70 HIS A N 1
ATOM 536 C CA . HIS A 1 70 ? -25.877 7.888 -7.684 1.00 36.84 70 HIS A CA 1
ATOM 537 C C . HIS A 1 70 ? -25.491 8.250 -6.236 1.00 36.84 70 HIS A C 1
ATOM 539 O O . HIS A 1 70 ? -26.318 8.813 -5.513 1.00 36.84 70 HIS A O 1
ATOM 545 N N . CYS A 1 71 ? -24.243 7.985 -5.827 1.00 32.69 71 CYS A N 1
ATOM 546 C CA . CYS A 1 71 ? -23.695 8.381 -4.522 1.00 32.69 71 CYS A CA 1
ATOM 547 C C . CYS A 1 71 ? -23.254 9.857 -4.473 1.00 32.69 71 CYS A C 1
ATOM 549 O O . CYS A 1 71 ? -23.356 10.489 -3.421 1.00 32.69 71 CYS A O 1
ATOM 551 N N . VAL A 1 72 ? -22.834 10.431 -5.606 1.00 34.31 72 VAL A N 1
ATOM 552 C CA . VAL A 1 72 ? -22.387 11.832 -5.735 1.00 34.31 72 VAL A CA 1
ATOM 553 C C . VAL A 1 72 ? -23.457 12.675 -6.446 1.00 34.31 72 VAL A C 1
ATOM 555 O O . VAL A 1 72 ? -23.195 13.337 -7.446 1.00 34.31 72 VAL A O 1
ATOM 558 N N . ARG A 1 73 ? -24.711 12.669 -5.965 1.00 32.06 73 ARG A N 1
ATOM 559 C CA . ARG A 1 73 ? -25.711 13.612 -6.500 1.00 32.06 73 ARG A CA 1
ATOM 560 C C . ARG A 1 73 ? -25.363 15.051 -6.071 1.00 32.06 73 ARG A C 1
ATOM 562 O O . ARG A 1 73 ? -25.369 15.329 -4.867 1.00 32.06 73 ARG A O 1
ATOM 569 N N . PRO A 1 74 ? -25.184 16.005 -7.008 1.00 34.19 74 PRO A N 1
ATOM 570 C CA . PRO A 1 74 ? -24.878 17.406 -6.693 1.00 34.19 74 PRO A CA 1
ATOM 571 C C . PRO A 1 74 ? -25.984 18.124 -5.898 1.00 34.19 74 PRO A C 1
ATOM 573 O O . PRO A 1 74 ? -25.727 19.153 -5.281 1.00 34.19 74 PRO A O 1
ATOM 576 N N . GLN A 1 75 ? -27.196 17.564 -5.816 1.00 32.81 75 GLN A N 1
ATOM 577 C CA . GLN A 1 75 ? -28.278 18.099 -4.980 1.00 32.81 75 GLN A CA 1
ATOM 578 C C . GLN A 1 75 ? -27.933 18.117 -3.476 1.00 32.81 75 GLN A C 1
ATOM 580 O O . GLN A 1 75 ? -28.387 19.015 -2.771 1.00 32.81 75 GLN A O 1
ATOM 585 N N . ASN A 1 76 ? -27.073 17.209 -2.991 1.00 36.41 76 ASN A N 1
ATOM 586 C CA . ASN A 1 76 ? -26.624 17.205 -1.590 1.00 36.41 76 ASN A CA 1
ATOM 587 C C . ASN A 1 76 ? -25.501 18.221 -1.313 1.00 36.41 76 ASN A C 1
ATOM 589 O O . ASN A 1 76 ? -25.347 18.660 -0.178 1.00 36.41 76 ASN A O 1
ATOM 593 N N . ILE A 1 77 ? -24.754 18.631 -2.343 1.00 34.78 77 ILE A N 1
ATOM 594 C CA . ILE A 1 77 ? -23.677 19.629 -2.242 1.00 34.78 77 ILE A CA 1
ATOM 595 C C . ILE A 1 77 ? -24.247 21.049 -2.421 1.00 34.78 77 ILE A C 1
ATOM 597 O O . ILE A 1 77 ? -23.872 21.966 -1.697 1.00 34.78 77 ILE A O 1
ATOM 601 N N . ILE A 1 78 ? -25.244 21.231 -3.295 1.00 32.41 78 ILE A N 1
ATOM 602 C CA . ILE A 1 78 ? -25.918 22.527 -3.510 1.00 32.41 78 ILE A CA 1
ATOM 603 C C . ILE A 1 78 ? -26.847 22.894 -2.334 1.00 32.41 78 ILE A C 1
ATOM 605 O O . ILE A 1 78 ? -27.023 24.078 -2.036 1.00 32.41 78 ILE A O 1
ATOM 609 N N . ALA A 1 79 ? -27.397 21.908 -1.613 1.00 32.62 79 ALA A N 1
ATOM 610 C CA . ALA A 1 79 ? -28.170 22.152 -0.391 1.00 32.62 79 ALA A CA 1
ATOM 611 C C . ALA A 1 79 ? -27.326 22.787 0.735 1.00 32.62 79 ALA A C 1
ATOM 613 O O . ALA A 1 79 ? -27.853 23.595 1.496 1.00 32.62 79 ALA A O 1
ATOM 614 N N . LEU A 1 80 ? -26.016 22.506 0.785 1.00 38.44 80 LEU A N 1
ATOM 615 C CA . LEU A 1 80 ? -25.083 23.080 1.764 1.00 38.44 80 LEU A CA 1
ATOM 616 C C . LEU A 1 80 ? -24.804 24.576 1.536 1.00 38.44 80 LEU A C 1
ATOM 618 O O . LEU A 1 80 ? -24.572 25.301 2.500 1.00 38.44 80 LEU A O 1
ATOM 622 N N . CYS A 1 81 ? -24.901 25.075 0.298 1.00 30.56 81 CYS A N 1
ATOM 623 C CA . CYS A 1 81 ? -24.711 26.503 0.008 1.00 30.56 81 CYS A CA 1
ATOM 624 C C . CYS A 1 81 ? -25.980 27.355 0.194 1.00 30.56 81 CYS A C 1
ATOM 626 O O . CYS A 1 81 ? -25.878 28.579 0.259 1.00 30.56 81 CYS A O 1
ATOM 628 N N . LYS A 1 82 ? -27.177 26.755 0.298 1.00 30.33 82 LYS A N 1
ATOM 629 C CA . LYS A 1 82 ? -28.447 27.505 0.418 1.00 30.33 82 LYS A CA 1
ATOM 630 C C . LYS A 1 82 ? -29.010 27.603 1.840 1.00 30.33 82 LYS A C 1
ATOM 632 O O . LYS A 1 82 ? -29.831 28.479 2.088 1.00 30.33 82 LYS A O 1
ATOM 637 N N . THR A 1 83 ? -28.549 26.798 2.798 1.00 31.23 83 THR A N 1
ATOM 638 C CA . THR A 1 83 ? -29.057 26.832 4.187 1.00 31.23 83 THR A CA 1
ATOM 639 C C . THR A 1 83 ? -28.413 27.888 5.093 1.00 31.23 83 THR A C 1
ATOM 641 O O . THR A 1 83 ? -28.779 27.989 6.258 1.00 31.23 83 THR A O 1
ATOM 644 N N . ALA A 1 84 ? -27.518 28.735 4.573 1.00 34.12 84 ALA A N 1
ATOM 645 C CA . ALA A 1 84 ? -26.908 29.829 5.337 1.00 34.12 84 ALA A CA 1
ATOM 646 C C . ALA A 1 84 ? -27.753 31.124 5.401 1.00 34.12 84 ALA A C 1
ATOM 648 O O . ALA A 1 84 ? -27.317 32.099 6.012 1.00 34.12 84 ALA A O 1
ATOM 649 N N . ARG A 1 85 ? -28.954 31.192 4.796 1.00 33.38 85 ARG A N 1
ATOM 650 C CA . ARG A 1 85 ? -29.817 32.390 4.878 1.00 33.38 85 ARG A CA 1
ATOM 651 C C . ARG A 1 85 ? -31.311 32.053 5.029 1.00 33.38 85 ARG A C 1
ATOM 653 O O . ARG A 1 85 ? -31.995 31.799 4.048 1.00 33.38 85 ARG A O 1
ATOM 660 N N . ARG A 1 86 ? -31.790 32.214 6.274 1.00 26.69 86 ARG A N 1
ATOM 661 C CA . ARG A 1 86 ? -33.186 32.321 6.773 1.00 26.69 86 ARG A CA 1
ATOM 662 C C . ARG A 1 86 ? -34.069 31.050 6.792 1.00 26.69 86 ARG A C 1
ATOM 664 O O . ARG A 1 86 ? -34.015 30.249 5.866 1.00 26.69 86 ARG A O 1
ATOM 671 N N . PRO A 1 87 ? -34.937 30.889 7.820 1.00 31.41 87 PRO A N 1
ATOM 672 C CA . PRO A 1 87 ? -35.865 29.763 7.930 1.00 31.41 87 PRO A CA 1
ATOM 673 C C . PRO A 1 87 ? -37.227 30.080 7.286 1.00 31.41 87 PRO A C 1
ATOM 675 O O . PRO A 1 87 ? -37.653 31.239 7.299 1.00 31.41 87 PRO A O 1
ATOM 678 N N . PRO A 1 88 ? -37.979 29.056 6.836 1.00 31.59 88 PRO A N 1
ATOM 679 C CA . PRO A 1 88 ? -39.431 29.174 6.850 1.00 31.59 88 PRO A CA 1
ATOM 680 C C . PRO A 1 88 ? -40.167 27.992 7.508 1.00 31.59 88 PRO A C 1
ATOM 682 O O . PRO A 1 88 ? -39.879 26.820 7.294 1.00 31.59 88 PRO A O 1
ATOM 685 N N . ARG A 1 89 ? -41.146 28.422 8.312 1.00 30.05 89 ARG A N 1
ATOM 686 C CA . ARG A 1 89 ? -42.414 27.847 8.793 1.00 30.05 89 ARG A CA 1
ATOM 687 C C . ARG A 1 89 ? -42.801 26.385 8.503 1.00 30.05 89 ARG A C 1
ATOM 689 O O . ARG A 1 89 ? -42.936 25.941 7.371 1.00 30.05 89 ARG A O 1
ATOM 696 N N . ASP A 1 90 ? -43.186 25.775 9.624 1.00 34.50 90 ASP A N 1
ATOM 697 C CA . ASP A 1 90 ? -44.126 24.683 9.900 1.00 34.50 90 ASP A CA 1
ATOM 698 C C . ASP A 1 90 ? -45.152 24.306 8.807 1.00 34.50 90 ASP A C 1
ATOM 700 O O . ASP A 1 90 ? -45.963 25.128 8.370 1.00 34.50 90 ASP A O 1
ATOM 704 N N . ARG A 1 91 ? -45.244 22.999 8.511 1.00 29.16 91 ARG A N 1
ATOM 705 C CA . ARG A 1 91 ? -46.510 22.342 8.142 1.00 29.16 91 ARG A CA 1
ATOM 706 C C . ARG A 1 91 ? -46.514 20.875 8.590 1.00 29.16 91 ARG A C 1
ATOM 708 O O . ARG A 1 91 ? -45.662 20.080 8.206 1.00 29.16 91 ARG A O 1
ATOM 715 N N . ARG A 1 92 ? -47.491 20.545 9.440 1.00 33.34 92 ARG A N 1
ATOM 716 C CA . ARG A 1 92 ? -47.789 19.218 10.007 1.00 33.34 92 ARG A CA 1
ATOM 717 C C . ARG A 1 92 ? -48.301 18.241 8.943 1.00 33.34 92 ARG A C 1
ATOM 719 O O . ARG A 1 92 ? -49.188 18.627 8.193 1.00 33.34 92 ARG A O 1
ATOM 726 N N . GLN A 1 93 ? -47.888 16.970 9.022 1.00 28.09 93 GLN A N 1
ATOM 727 C CA . GLN A 1 93 ? -48.767 15.779 9.075 1.00 28.09 93 GLN A CA 1
ATOM 728 C C . GLN A 1 93 ? -47.939 14.482 9.194 1.00 28.09 93 GLN A C 1
ATOM 730 O O . GLN A 1 93 ? -46.880 14.373 8.586 1.00 28.09 93 GLN A O 1
ATOM 735 N N . GLY A 1 94 ? -48.415 13.511 9.991 1.00 28.19 94 GLY A N 1
ATOM 736 C CA . GLY A 1 94 ? -47.840 12.155 10.067 1.00 28.19 94 GLY A CA 1
ATOM 737 C C . GLY A 1 94 ? -47.716 11.541 11.470 1.00 28.19 94 GLY A C 1
ATOM 738 O O . GLY A 1 94 ? -46.654 11.052 11.844 1.00 28.19 94 GLY A O 1
ATOM 739 N N . THR A 1 95 ? -48.775 11.597 12.276 1.00 39.06 95 THR A N 1
ATOM 740 C CA . THR A 1 95 ? -48.930 10.944 13.592 1.00 39.06 95 THR A CA 1
ATOM 741 C C . THR A 1 95 ? -49.128 9.438 13.367 1.00 39.06 95 THR A C 1
ATOM 743 O O . THR A 1 95 ? -50.025 9.062 12.628 1.00 39.06 95 THR A O 1
ATOM 746 N N . ILE A 1 96 ? -48.228 8.546 13.798 1.00 37.78 96 ILE A N 1
ATOM 747 C CA . ILE A 1 96 ? -48.449 7.620 14.938 1.00 37.78 96 ILE A CA 1
ATOM 748 C C . ILE A 1 96 ? -47.109 7.033 15.457 1.00 37.78 96 ILE A C 1
ATOM 750 O O . ILE A 1 96 ? -47.048 6.483 16.550 1.00 37.78 96 ILE A O 1
ATOM 754 N N . LYS A 1 97 ? -45.981 7.241 14.761 1.00 34.84 97 LYS A N 1
ATOM 755 C CA . LYS A 1 97 ? -44.644 6.759 15.186 1.00 34.84 97 LYS A CA 1
ATOM 756 C C . LYS A 1 97 ? -43.927 7.681 16.187 1.00 34.84 97 LYS A C 1
ATOM 758 O O . LYS A 1 97 ? -42.845 7.367 16.666 1.00 34.84 97 LYS A O 1
ATOM 763 N N . ARG A 1 98 ? -44.549 8.822 16.504 1.00 34.28 98 ARG A N 1
ATOM 764 C CA . ARG A 1 98 ? -43.959 9.938 17.255 1.00 34.28 98 ARG A CA 1
ATOM 765 C C . ARG A 1 98 ? -44.024 9.769 18.774 1.00 34.28 98 ARG A C 1
ATOM 767 O O . ARG A 1 98 ? -43.413 10.568 19.462 1.00 34.28 98 ARG A O 1
ATOM 774 N N . SER A 1 99 ? -44.753 8.788 19.316 1.00 36.81 99 SER A N 1
ATOM 775 C CA . SER A 1 99 ? -44.957 8.676 20.771 1.00 36.81 99 SER A CA 1
ATOM 776 C C . SER A 1 99 ? -43.701 8.225 21.526 1.00 36.81 99 SER A C 1
ATOM 778 O O . SER A 1 99 ? -43.416 8.799 22.571 1.00 36.81 99 SER A O 1
ATOM 780 N N . ARG A 1 100 ? -42.900 7.296 20.977 1.00 41.06 100 ARG A N 1
ATOM 781 C CA . ARG A 1 100 ? -41.637 6.844 21.601 1.00 41.06 100 ARG A CA 1
ATOM 782 C C . ARG A 1 100 ? -40.536 7.909 21.557 1.00 41.06 100 ARG A C 1
ATOM 784 O O . ARG A 1 100 ? -39.951 8.212 22.588 1.00 41.06 100 ARG A O 1
ATOM 791 N N . GLU A 1 101 ? -40.349 8.570 20.414 1.00 41.38 101 GLU A N 1
ATOM 792 C CA . GLU A 1 101 ? -39.372 9.666 20.274 1.00 41.38 101 GLU A CA 1
ATOM 793 C C . GLU A 1 101 ? -39.757 10.909 21.098 1.00 41.38 101 GLU A C 1
ATOM 795 O O . GLU A 1 101 ? -38.885 11.593 21.633 1.00 41.38 101 GLU A O 1
ATOM 800 N N . LEU A 1 102 ? -41.056 11.212 21.262 1.00 38.44 102 LEU A N 1
ATOM 801 C CA . LEU A 1 102 ? -41.485 12.298 22.155 1.00 38.44 102 LEU A CA 1
ATOM 802 C C . LEU A 1 102 ? -41.268 11.949 23.630 1.00 38.44 102 LEU A C 1
ATOM 804 O O . LEU A 1 102 ? -41.085 12.861 24.432 1.00 38.44 102 LEU A O 1
ATOM 808 N N . GLN A 1 103 ? -41.328 10.668 23.993 1.00 38.06 103 GLN A N 1
ATOM 809 C CA . GLN A 1 103 ? -41.156 10.206 25.369 1.00 38.06 103 GLN A CA 1
ATOM 810 C C . GLN A 1 103 ? -39.673 10.222 25.766 1.00 38.06 103 GLN A C 1
ATOM 812 O O . GLN A 1 103 ? -39.346 10.792 26.807 1.00 38.06 103 GLN A O 1
ATOM 817 N N . GLU A 1 104 ? -38.781 9.774 24.876 1.00 46.69 104 GLU A N 1
ATOM 818 C CA . GLU A 1 104 ? -37.322 9.914 25.027 1.00 46.69 104 GLU A CA 1
ATOM 819 C C . GLU A 1 104 ? -36.887 11.391 25.006 1.00 46.69 104 GLU A C 1
ATOM 821 O O . GLU A 1 104 ? -36.132 11.837 25.868 1.00 46.69 104 GLU A O 1
ATOM 826 N N . SER A 1 105 ? -37.443 12.209 24.101 1.00 38.34 105 SER A N 1
ATOM 827 C CA . SER A 1 105 ? -37.138 13.648 24.030 1.00 38.34 105 SER A CA 1
ATOM 828 C C . SER A 1 105 ? -37.666 14.441 25.237 1.00 38.34 105 SER A C 1
ATOM 830 O O . SER A 1 105 ? -37.038 15.415 25.657 1.00 38.34 105 SER A O 1
ATOM 832 N N . ARG A 1 106 ? -38.802 14.046 25.833 1.00 39.56 106 ARG A N 1
ATOM 833 C CA . ARG A 1 106 ? -39.353 14.697 27.040 1.00 39.56 106 ARG A CA 1
ATOM 834 C C . ARG A 1 106 ? -38.639 14.269 28.323 1.00 39.56 106 ARG A C 1
ATOM 836 O O . ARG A 1 106 ? -38.513 15.108 29.213 1.00 39.56 106 ARG A O 1
ATOM 843 N N . GLN A 1 107 ? -38.151 13.030 28.412 1.00 44.97 107 GLN A N 1
ATOM 844 C CA . GLN A 1 107 ? -37.292 12.592 29.520 1.00 44.97 107 GLN A CA 1
ATOM 845 C C . GLN A 1 107 ? -35.906 13.249 29.442 1.00 44.97 107 GLN A C 1
ATOM 847 O O . GLN A 1 107 ? -35.457 13.810 30.439 1.00 44.97 107 GLN A O 1
ATOM 852 N N . MET A 1 108 ? -35.307 13.334 28.247 1.00 38.75 108 MET A N 1
ATOM 853 C CA . MET A 1 108 ? -34.039 14.044 28.019 1.00 38.75 108 MET A CA 1
ATOM 854 C C . MET A 1 108 ? -34.143 15.542 28.371 1.00 38.75 108 MET A C 1
ATOM 856 O O . MET A 1 108 ? -33.270 16.095 29.032 1.00 38.75 108 MET A O 1
ATOM 860 N N . LYS A 1 109 ? -35.251 16.209 28.008 1.00 36.09 109 LYS A N 1
ATOM 861 C CA . LYS A 1 109 ? -35.470 17.633 28.335 1.00 36.09 109 LYS A CA 1
ATOM 862 C C . LYS A 1 109 ? -35.707 17.918 29.820 1.00 36.09 109 LYS A C 1
ATOM 864 O O . LYS A 1 109 ? -35.457 19.044 30.239 1.00 36.09 109 LYS A O 1
ATOM 869 N N . ARG A 1 110 ? -36.194 16.950 30.607 1.00 34.84 110 ARG A N 1
ATOM 870 C CA . ARG A 1 110 ? -36.274 17.105 32.071 1.00 34.84 110 ARG A CA 1
ATOM 871 C C . ARG A 1 110 ? -34.903 16.941 32.720 1.00 34.84 110 ARG A C 1
ATOM 873 O O . ARG A 1 110 ? -34.580 17.731 33.593 1.00 34.84 110 ARG A O 1
ATOM 880 N N . PHE A 1 111 ? -34.080 16.022 32.220 1.00 42.12 111 PHE A N 1
ATOM 881 C CA . PHE A 1 111 ? -32.731 15.781 32.743 1.00 42.12 111 PHE A CA 1
ATOM 882 C C . PHE A 1 111 ? -31.752 16.939 32.459 1.00 42.12 111 PHE A C 1
ATOM 884 O O . PHE A 1 111 ? -30.918 17.270 33.294 1.00 42.12 111 PHE A O 1
ATOM 891 N N . ILE A 1 112 ? -31.898 17.630 31.318 1.00 44.62 112 ILE A N 1
ATOM 892 C CA . ILE A 1 112 ? -31.095 18.823 30.967 1.00 44.62 112 ILE A CA 1
ATOM 893 C C . ILE A 1 112 ? -31.331 20.001 31.936 1.00 44.62 112 ILE A C 1
ATOM 895 O O . ILE A 1 112 ? -30.489 20.888 32.036 1.00 44.62 112 ILE A O 1
ATOM 899 N N . ARG A 1 113 ? -32.450 20.027 32.674 1.00 32.72 113 ARG A N 1
ATOM 900 C CA . ARG A 1 113 ? -32.771 21.136 33.587 1.00 32.72 113 ARG A CA 1
ATOM 901 C C . ARG A 1 113 ? -32.106 21.020 34.965 1.00 32.72 113 ARG A C 1
ATOM 903 O O . ARG A 1 113 ? -32.157 21.987 35.713 1.00 32.72 113 ARG A O 1
ATOM 910 N N . GLU A 1 114 ? -31.491 19.882 35.286 1.00 34.78 114 GLU A N 1
ATOM 911 C CA . GLU A 1 114 ? -30.949 19.591 36.627 1.00 34.78 114 GLU A CA 1
ATOM 912 C C . GLU A 1 114 ? -29.414 19.524 36.691 1.00 34.78 114 GLU A C 1
ATOM 914 O O . GLU A 1 114 ? -28.861 19.309 37.765 1.00 34.78 114 GLU A O 1
ATOM 919 N N . ARG A 1 115 ? -28.698 19.733 35.577 1.00 33.50 115 ARG A N 1
ATOM 920 C CA . ARG A 1 115 ? -27.227 19.697 35.562 1.00 33.50 115 ARG A CA 1
ATOM 921 C C . ARG A 1 115 ? -26.655 21.110 35.451 1.00 33.50 115 ARG A C 1
ATOM 923 O O . ARG A 1 115 ? -26.716 21.721 34.386 1.00 33.50 115 ARG A O 1
ATOM 930 N N . GLU A 1 116 ? -26.098 21.621 36.545 1.00 30.94 116 GLU A N 1
ATOM 931 C CA . GLU A 1 116 ? -25.251 22.816 36.503 1.00 30.94 116 GLU A CA 1
ATOM 932 C C . GLU A 1 116 ? -23.994 22.541 35.652 1.00 30.94 116 GLU A C 1
ATOM 934 O O . GLU A 1 116 ? -23.418 21.450 35.739 1.00 30.94 116 GLU A O 1
ATOM 939 N N . PRO A 1 117 ? -23.566 23.487 34.798 1.00 31.70 117 PRO A N 1
ATOM 940 C CA . PRO A 1 117 ? -22.378 23.314 33.972 1.00 31.70 117 PRO A CA 1
ATOM 941 C C . PRO A 1 117 ? -21.100 23.336 34.826 1.00 31.70 117 PRO A C 1
ATOM 943 O O . PRO A 1 117 ? -20.875 24.249 35.618 1.00 31.70 117 PRO A O 1
ATOM 946 N N . SER A 1 118 ? -20.239 22.335 34.629 1.00 30.81 118 SER A N 1
ATOM 947 C CA . SER A 1 118 ? -18.914 22.243 35.252 1.00 30.81 118 SER A CA 1
ATOM 948 C C . SER A 1 118 ? -17.979 23.365 34.766 1.00 30.81 118 SER A C 1
ATOM 950 O O . SER A 1 118 ? -17.906 23.595 33.555 1.00 30.81 118 SER A O 1
ATOM 952 N N . PRO A 1 119 ? -17.201 24.017 35.648 1.00 29.33 119 PRO A N 1
ATOM 953 C CA . PRO A 1 119 ? -16.443 25.211 35.300 1.00 29.33 119 PRO A CA 1
ATOM 954 C C . PRO A 1 119 ? -14.984 24.883 34.952 1.00 29.33 119 PRO A C 1
ATOM 956 O O . PRO A 1 119 ? -14.098 25.327 35.658 1.00 29.33 119 PRO A O 1
ATOM 959 N N . PHE A 1 120 ? -14.686 24.121 33.897 1.00 31.58 120 PHE A N 1
ATOM 960 C CA . PHE A 1 120 ? -13.308 24.057 33.375 1.00 31.58 120 PHE A CA 1
ATOM 961 C C . PHE A 1 120 ? -13.278 23.712 31.878 1.00 31.58 120 PHE A C 1
ATOM 963 O O . PHE A 1 120 ? -13.671 22.622 31.476 1.00 31.58 120 PHE A O 1
ATOM 970 N N . GLY A 1 121 ? -12.759 24.645 31.067 1.00 30.34 121 GLY A N 1
ATOM 971 C CA . GLY A 1 121 ? -12.164 24.347 29.758 1.00 30.34 121 GLY A CA 1
ATOM 972 C C . GLY A 1 121 ? -13.041 24.506 28.513 1.00 30.34 121 GLY A C 1
ATOM 973 O O . GLY A 1 121 ? -13.053 23.622 27.663 1.00 30.34 121 GLY A O 1
ATOM 974 N N . SER A 1 122 ? -13.735 25.632 28.335 1.00 32.94 122 SER A N 1
ATOM 975 C CA . SER A 1 122 ? -14.348 25.981 27.045 1.00 32.94 122 SER A CA 1
ATOM 976 C C . SER A 1 122 ? -13.283 26.444 26.041 1.00 32.94 122 SER A C 1
ATOM 978 O O . SER A 1 122 ? -13.034 27.641 25.889 1.00 32.94 122 SER A O 1
ATOM 980 N N . GLN A 1 123 ? -12.652 25.501 25.342 1.00 36.06 123 GLN A N 1
ATOM 981 C CA . GLN A 1 123 ? -11.970 25.807 24.088 1.00 36.06 123 GLN A CA 1
ATOM 982 C C . GLN A 1 123 ? -13.044 25.848 22.996 1.00 36.06 123 GLN A C 1
ATOM 984 O O . GLN A 1 123 ? -13.724 24.859 22.734 1.00 36.06 123 GLN A O 1
ATOM 989 N N . CYS A 1 124 ? -13.270 27.036 22.437 1.00 33.88 124 CYS A N 1
ATOM 990 C CA . CYS A 1 124 ? -14.330 27.307 21.472 1.00 33.88 124 CYS A CA 1
ATOM 991 C C . CYS A 1 124 ? -14.016 26.596 20.141 1.00 33.88 124 CYS A C 1
ATOM 993 O O . CYS A 1 124 ? -13.385 27.174 19.256 1.00 33.88 124 CYS A O 1
ATOM 995 N N . SER A 1 125 ? -14.399 25.323 20.007 1.00 51.38 125 SER A N 1
ATOM 996 C CA . SER A 1 125 ? -14.400 24.649 18.707 1.00 51.38 125 SER A CA 1
ATOM 997 C C . SER A 1 125 ? -15.562 25.208 17.886 1.00 51.38 125 SER A C 1
ATOM 999 O O . SER A 1 125 ? -16.727 25.083 18.260 1.00 51.38 125 SER A O 1
ATOM 1001 N N . PHE A 1 126 ? -15.251 25.863 16.765 1.00 61.28 126 PHE A N 1
ATOM 1002 C CA . PHE A 1 126 ? -16.252 26.319 15.792 1.00 61.28 126 PHE A CA 1
ATOM 1003 C C . PHE A 1 126 ? -16.894 25.153 15.013 1.00 61.28 126 PHE A C 1
ATOM 1005 O O . PHE A 1 126 ? -17.831 25.379 14.244 1.00 61.28 126 PHE A O 1
ATOM 1012 N N . LEU A 1 127 ? -16.398 23.921 15.182 1.00 77.88 127 LEU A N 1
ATOM 1013 C CA . LEU A 1 127 ? -16.838 22.733 14.458 1.00 77.88 127 LEU A CA 1
ATOM 1014 C C . LEU A 1 127 ? -17.603 21.783 15.387 1.00 77.88 127 LEU A C 1
ATOM 1016 O O . LEU A 1 127 ? -17.265 21.588 16.548 1.00 77.88 127 LEU A O 1
ATOM 1020 N N . THR A 1 128 ? -18.650 21.160 14.851 1.00 87.81 128 THR A N 1
ATOM 1021 C CA . THR A 1 128 ? -19.321 20.026 15.511 1.00 87.81 128 THR A CA 1
ATOM 1022 C C . THR A 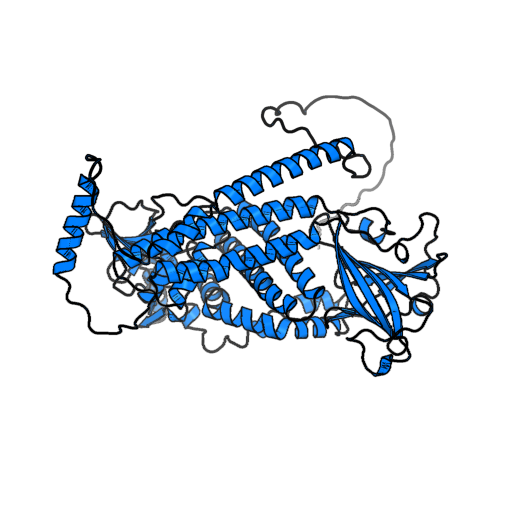1 128 ? -18.399 18.807 15.540 1.00 87.81 128 THR A C 1
ATOM 1024 O O . THR A 1 128 ? -17.571 18.635 14.638 1.00 87.81 128 THR A O 1
ATOM 1027 N N . VAL A 1 129 ? -18.585 17.899 16.501 1.00 88.62 129 VAL A N 1
ATOM 1028 C CA . VAL A 1 129 ? -17.774 16.671 16.590 1.00 88.62 129 VAL A CA 1
ATOM 1029 C C . VAL A 1 129 ? -17.926 15.834 15.321 1.00 88.62 129 VAL A C 1
ATOM 1031 O O . VAL A 1 129 ? -16.962 15.255 14.816 1.00 88.62 129 VAL A O 1
ATOM 1034 N N . GLN A 1 130 ? -19.130 15.813 14.740 1.00 90.88 130 GLN A N 1
ATOM 1035 C CA . GLN A 1 130 ? -19.363 15.145 13.464 1.00 90.88 130 GLN A CA 1
ATOM 1036 C C . GLN A 1 130 ? -18.512 15.734 12.321 1.00 90.88 130 GLN A C 1
ATOM 1038 O O . GLN A 1 130 ? -18.078 14.984 11.444 1.00 90.88 130 GLN A O 1
ATOM 1043 N N . GLN A 1 131 ? -18.282 17.051 12.295 1.00 90.50 131 GLN A N 1
ATOM 1044 C CA . GLN A 1 131 ? -17.446 17.696 11.274 1.00 90.50 131 GLN A CA 1
ATOM 1045 C C . GLN A 1 131 ? -15.962 17.385 11.470 1.00 90.50 131 GLN A C 1
ATOM 1047 O O . GLN A 1 131 ? -15.281 17.109 10.483 1.00 90.50 131 GLN A O 1
ATOM 1052 N N . GLU A 1 132 ? -15.476 17.372 12.711 1.00 92.38 132 GLU A N 1
ATOM 1053 C CA . GLU A 1 132 ? -14.088 17.004 13.017 1.00 92.38 132 GLU A CA 1
ATOM 1054 C C . GLU A 1 132 ? -13.793 15.551 12.610 1.00 92.38 132 GLU A C 1
ATOM 1056 O O . GLU A 1 132 ? -12.843 15.290 11.867 1.00 92.38 132 GLU A O 1
ATOM 1061 N N . LEU A 1 133 ? -14.669 14.612 12.992 1.00 94.00 133 LEU A N 1
ATOM 1062 C CA . LEU A 1 133 ? -14.588 13.206 12.573 1.00 94.00 133 LEU A CA 1
ATOM 1063 C C . LEU A 1 133 ? -14.603 13.056 11.048 1.00 94.00 133 LEU A C 1
ATOM 1065 O O . LEU A 1 133 ? -13.853 12.251 10.493 1.00 94.00 133 LEU A O 1
ATOM 1069 N N . LEU A 1 134 ? -15.445 13.830 10.358 1.00 94.44 134 LEU A N 1
ATOM 1070 C CA . LEU A 1 134 ? -15.532 13.792 8.901 1.00 94.44 134 LEU A CA 1
ATOM 1071 C C . LEU A 1 134 ? -14.248 14.306 8.239 1.00 94.44 134 LEU A C 1
ATOM 1073 O O . LEU A 1 134 ? -13.784 13.690 7.281 1.00 94.44 134 LEU A O 1
ATOM 1077 N N . ALA A 1 135 ? -13.668 15.399 8.741 1.00 93.88 135 ALA A N 1
ATOM 1078 C CA . ALA A 1 135 ? -12.433 15.964 8.203 1.00 93.88 135 ALA A CA 1
ATOM 1079 C C . ALA A 1 135 ? -11.272 14.964 8.302 1.00 93.88 135 ALA A C 1
ATOM 1081 O O . ALA A 1 135 ? -10.576 14.713 7.315 1.00 93.88 135 ALA A O 1
ATOM 1082 N N . VAL A 1 136 ? -11.118 14.323 9.464 1.00 93.44 136 VAL A N 1
ATOM 1083 C CA . VAL A 1 136 ? -10.076 13.311 9.677 1.00 93.44 136 VAL A CA 1
ATOM 1084 C C . VAL A 1 136 ? -10.330 12.053 8.839 1.00 93.44 136 VAL A C 1
ATOM 1086 O O . VAL A 1 136 ? -9.395 11.497 8.270 1.00 93.44 136 VAL A O 1
ATOM 1089 N N . TRP A 1 137 ? -11.584 11.625 8.674 1.00 94.81 137 TRP A N 1
ATOM 1090 C CA . TRP A 1 137 ? -11.924 10.498 7.796 1.00 94.81 137 TRP A CA 1
ATOM 1091 C C . TRP A 1 137 ? -11.645 10.773 6.315 1.00 94.81 137 TRP A C 1
ATOM 1093 O O . TRP A 1 137 ? -11.197 9.873 5.601 1.00 94.81 137 TRP A O 1
ATOM 1103 N N . ILE A 1 138 ? -11.845 12.009 5.845 1.00 94.31 138 ILE A N 1
ATOM 1104 C CA . ILE A 1 138 ? -11.433 12.398 4.490 1.00 94.31 138 ILE A CA 1
ATOM 1105 C C . ILE A 1 138 ? -9.913 12.257 4.359 1.00 94.31 138 ILE A C 1
ATOM 1107 O O . ILE A 1 138 ? -9.443 11.629 3.409 1.00 94.31 138 ILE A O 1
ATOM 1111 N N . ALA A 1 139 ? -9.159 12.790 5.323 1.00 90.31 139 ALA A N 1
ATOM 1112 C CA . ALA A 1 139 ? -7.700 12.770 5.295 1.00 90.31 139 ALA A CA 1
ATOM 1113 C C . ALA A 1 139 ? -7.114 11.348 5.365 1.00 90.31 139 ALA A C 1
ATOM 1115 O O . ALA A 1 139 ? -6.215 11.030 4.595 1.00 90.31 139 ALA A O 1
ATOM 1116 N N . LEU A 1 140 ? -7.630 10.484 6.246 1.00 88.38 140 LEU A N 1
ATOM 1117 C CA . LEU A 1 140 ? -7.070 9.145 6.494 1.00 88.38 140 LEU A CA 1
ATOM 1118 C C . LEU A 1 140 ? -7.706 8.025 5.660 1.00 88.38 140 LEU A C 1
ATOM 1120 O O . LEU A 1 140 ? -7.151 6.934 5.576 1.00 88.38 140 LEU A O 1
ATOM 1124 N N . GLY A 1 141 ? -8.884 8.255 5.079 1.00 90.75 141 GLY A N 1
ATOM 1125 C CA . GLY A 1 141 ? -9.599 7.262 4.276 1.00 90.75 141 GLY A CA 1
ATOM 1126 C C . GLY A 1 141 ? -9.659 7.636 2.800 1.00 90.75 141 GLY A C 1
ATOM 1127 O O . GLY A 1 141 ? -9.166 6.906 1.943 1.00 90.75 141 GLY A O 1
ATOM 1128 N N . VAL A 1 142 ? -10.268 8.783 2.491 1.00 92.50 142 VAL A N 1
ATOM 1129 C CA . VAL A 1 142 ? -10.580 9.171 1.105 1.00 92.50 142 VAL A CA 1
ATOM 1130 C C . VAL A 1 142 ? -9.332 9.573 0.324 1.00 92.50 142 VAL A C 1
ATOM 1132 O O . VAL A 1 142 ? -9.178 9.144 -0.818 1.00 92.50 142 VAL A O 1
ATOM 1135 N N . VAL A 1 143 ? -8.435 10.367 0.914 1.00 89.88 143 VAL A N 1
ATOM 1136 C CA . VAL A 1 143 ? -7.204 10.802 0.233 1.00 89.88 143 VAL A CA 1
ATOM 1137 C C . VAL A 1 143 ? -6.318 9.605 -0.151 1.00 89.88 143 VAL A C 1
ATOM 1139 O O . VAL A 1 143 ? -6.000 9.499 -1.337 1.00 89.88 143 VAL A O 1
ATOM 1142 N N . PRO A 1 144 ? -5.994 8.654 0.754 1.00 87.06 144 PRO A N 1
ATOM 1143 C CA . PRO A 1 144 ? -5.261 7.444 0.378 1.00 87.06 144 PRO A CA 1
ATOM 1144 C C . PRO A 1 144 ? -5.957 6.633 -0.717 1.00 87.06 144 PRO A C 1
ATOM 1146 O O . PRO A 1 144 ? -5.297 6.185 -1.648 1.00 87.06 144 PRO A O 1
ATOM 1149 N N . LEU A 1 145 ? -7.290 6.501 -0.675 1.00 90.31 145 LEU A N 1
ATOM 1150 C CA . LEU A 1 145 ? -8.033 5.809 -1.733 1.00 90.31 145 LEU A CA 1
ATOM 1151 C C . LEU A 1 145 ? -7.880 6.500 -3.095 1.00 90.31 145 LEU A C 1
ATOM 1153 O O . LEU A 1 145 ? -7.696 5.821 -4.100 1.00 90.31 145 LEU A O 1
ATOM 1157 N N . ILE A 1 146 ? -7.947 7.833 -3.152 1.00 90.81 146 ILE A N 1
ATOM 1158 C CA . ILE A 1 146 ? -7.763 8.584 -4.405 1.00 90.81 146 ILE A CA 1
ATOM 1159 C C . ILE A 1 146 ? -6.354 8.363 -4.960 1.00 90.81 146 ILE A C 1
ATOM 1161 O O . ILE A 1 146 ? -6.204 8.129 -6.161 1.00 90.81 146 ILE A O 1
ATOM 1165 N N . LEU A 1 147 ? -5.335 8.406 -4.096 1.00 87.25 147 LEU A N 1
ATOM 1166 C CA . LEU A 1 147 ? -3.955 8.121 -4.491 1.00 87.25 147 LEU A CA 1
ATOM 1167 C C . LEU A 1 147 ? -3.831 6.704 -5.039 1.00 87.25 147 LEU A C 1
ATOM 1169 O O . LEU A 1 147 ? -3.292 6.522 -6.124 1.00 87.25 147 LEU A O 1
ATOM 1173 N N . GLN A 1 148 ? -4.424 5.729 -4.359 1.00 88.56 148 GLN A N 1
ATOM 1174 C CA . GLN A 1 148 ? -4.401 4.339 -4.782 1.00 88.56 148 GLN A CA 1
ATOM 1175 C C . GLN A 1 148 ? -5.141 4.104 -6.112 1.00 88.56 148 GLN A C 1
ATOM 1177 O O . GLN A 1 148 ? -4.669 3.343 -6.954 1.00 88.56 148 GLN A O 1
ATOM 1182 N N . ILE A 1 149 ? -6.278 4.774 -6.340 1.00 90.81 149 ILE A N 1
ATOM 1183 C CA . ILE A 1 149 ? -6.997 4.735 -7.626 1.00 90.81 149 ILE A CA 1
ATOM 1184 C C . ILE A 1 149 ? -6.122 5.318 -8.737 1.00 90.81 149 ILE A C 1
ATOM 1186 O O . ILE A 1 149 ? -6.064 4.746 -9.826 1.00 90.81 149 ILE A O 1
ATOM 1190 N N . ARG A 1 150 ? -5.435 6.438 -8.474 1.00 89.31 150 ARG A N 1
ATOM 1191 C CA . ARG A 1 150 ? -4.489 7.033 -9.427 1.00 89.31 150 ARG A CA 1
ATOM 1192 C C . ARG A 1 150 ? -3.373 6.047 -9.761 1.00 89.31 150 ARG A C 1
ATOM 1194 O O . ARG A 1 150 ? -3.113 5.840 -10.942 1.00 89.31 150 ARG A O 1
ATOM 1201 N N . SER A 1 151 ? -2.775 5.431 -8.744 1.00 87.81 151 SER A N 1
ATOM 1202 C CA . SER A 1 151 ? -1.716 4.436 -8.898 1.00 87.81 151 SER A CA 1
ATOM 1203 C C . SER A 1 151 ? -2.165 3.256 -9.758 1.00 87.81 151 SER A C 1
ATOM 1205 O O . SER A 1 151 ? -1.554 2.945 -10.776 1.00 87.81 151 SER A O 1
ATOM 1207 N N . TYR A 1 152 ? -3.301 2.654 -9.408 1.00 91.25 152 TYR A N 1
ATOM 1208 C CA . TYR A 1 152 ? -3.895 1.555 -10.165 1.00 91.25 152 TYR A CA 1
ATOM 1209 C C . TYR A 1 152 ? -4.171 1.945 -11.625 1.00 91.25 152 TYR A C 1
ATOM 1211 O O . TYR A 1 152 ? -3.874 1.187 -12.548 1.00 91.25 152 TYR A O 1
ATOM 1219 N N . ALA A 1 153 ? -4.687 3.155 -11.855 1.00 91.62 153 ALA A N 1
ATOM 1220 C CA . ALA A 1 153 ? -4.974 3.655 -13.194 1.00 91.62 153 ALA A CA 1
ATOM 1221 C C . ALA A 1 153 ? -3.719 3.888 -14.051 1.00 91.62 153 ALA A C 1
ATOM 1223 O O . ALA A 1 153 ? -3.858 3.961 -15.271 1.00 91.62 153 ALA A O 1
ATOM 1224 N N . GLN A 1 154 ? -2.532 4.037 -13.455 1.00 89.81 154 GLN A N 1
ATOM 1225 C CA . GLN A 1 154 ? -1.269 4.109 -14.196 1.00 89.81 154 GLN A CA 1
ATOM 1226 C C . GLN A 1 154 ? -0.838 2.720 -14.667 1.00 89.81 154 GLN A C 1
ATOM 1228 O O . GLN A 1 154 ? -0.518 2.557 -15.837 1.00 89.81 154 GLN A O 1
ATOM 1233 N N . PHE A 1 155 ? -0.922 1.715 -13.797 1.00 91.62 155 PHE A N 1
ATOM 1234 C CA . PHE A 1 155 ? -0.427 0.366 -14.082 1.00 91.62 155 PHE A CA 1
ATOM 1235 C C . PHE A 1 155 ? -1.378 -0.523 -14.884 1.00 91.62 155 PHE A C 1
ATOM 1237 O O . PHE A 1 155 ? -0.923 -1.439 -15.562 1.00 91.62 155 PHE A O 1
ATOM 1244 N N . VAL A 1 156 ? -2.689 -0.267 -14.835 1.00 93.00 156 VAL A N 1
ATOM 1245 C CA . VAL A 1 156 ? -3.681 -1.042 -15.606 1.00 93.00 156 VAL A CA 1
ATOM 1246 C C . VAL A 1 156 ? -3.748 -0.631 -17.082 1.00 93.00 156 VAL A C 1
ATOM 1248 O O . VAL A 1 156 ? -4.390 -1.299 -17.894 1.00 93.00 156 VAL A O 1
ATOM 1251 N N . ARG A 1 157 ? -3.150 0.509 -17.446 1.00 91.12 157 ARG A N 1
ATOM 1252 C CA . ARG A 1 157 ? -3.158 0.975 -18.834 1.00 91.12 157 ARG A CA 1
ATOM 1253 C C . ARG A 1 157 ? -2.280 0.058 -19.682 1.00 91.12 157 ARG A C 1
ATOM 1255 O O . ARG A 1 157 ? -1.187 -0.280 -19.240 1.00 91.12 157 ARG A O 1
ATOM 1262 N N . PRO A 1 158 ? -2.722 -0.299 -20.900 1.00 93.31 158 PRO A N 1
ATOM 1263 C CA . PRO A 1 158 ? -1.849 -0.977 -21.837 1.00 93.31 158 PRO A CA 1
ATOM 1264 C C . PRO A 1 158 ? -0.613 -0.127 -22.128 1.00 93.31 158 PRO A C 1
ATOM 1266 O O . PRO A 1 158 ? -0.738 1.074 -22.390 1.00 93.31 158 PRO A O 1
ATOM 1269 N N . HIS A 1 159 ? 0.552 -0.758 -22.122 1.00 93.69 159 HIS A N 1
ATOM 1270 C CA . HIS A 1 159 ? 1.834 -0.136 -22.440 1.00 93.69 159 HIS A CA 1
ATOM 1271 C C . HIS A 1 159 ? 2.460 -0.791 -23.672 1.00 93.69 159 HIS A C 1
ATOM 1273 O O . HIS A 1 159 ? 2.044 -1.865 -24.110 1.00 93.69 159 HIS A O 1
ATOM 1279 N N . LYS A 1 160 ? 3.450 -0.121 -24.260 1.00 93.19 160 LYS A N 1
ATOM 1280 C CA . LYS A 1 160 ? 4.237 -0.628 -25.387 1.00 93.19 160 LYS A CA 1
ATOM 1281 C C . LYS A 1 160 ? 5.712 -0.494 -25.065 1.00 93.19 160 LYS A C 1
ATOM 1283 O O . LYS A 1 160 ? 6.110 0.499 -24.463 1.00 93.19 160 LYS A O 1
ATOM 1288 N N . ILE A 1 161 ? 6.490 -1.478 -25.494 1.00 91.81 161 ILE A N 1
ATOM 1289 C CA . ILE A 1 161 ? 7.948 -1.414 -25.449 1.00 91.81 161 ILE A CA 1
ATOM 1290 C C . ILE A 1 161 ? 8.413 -0.587 -26.652 1.00 91.81 161 ILE A C 1
ATOM 1292 O O . ILE A 1 161 ? 7.838 -0.704 -27.737 1.00 91.81 161 ILE A O 1
ATOM 1296 N N . ALA A 1 162 ? 9.415 0.272 -26.454 1.00 89.88 162 ALA A N 1
ATOM 1297 C CA . ALA A 1 162 ? 10.018 1.033 -27.543 1.00 89.88 162 ALA A CA 1
ATOM 1298 C C . ALA A 1 162 ? 10.585 0.080 -28.604 1.00 89.88 162 ALA A C 1
ATOM 1300 O O . ALA A 1 162 ? 11.201 -0.929 -28.265 1.00 89.88 162 ALA A O 1
ATOM 1301 N N . GLU A 1 163 ? 10.389 0.401 -29.884 1.00 89.88 163 GLU A N 1
ATOM 1302 C CA . GLU A 1 163 ? 10.755 -0.491 -30.995 1.00 89.88 163 GLU A CA 1
ATOM 1303 C C . GLU A 1 163 ? 12.248 -0.846 -30.978 1.00 89.88 163 GLU A C 1
ATOM 1305 O O . GLU A 1 163 ? 12.596 -2.006 -31.160 1.00 89.88 163 GLU A O 1
ATOM 1310 N N . VAL A 1 164 ? 13.107 0.114 -30.619 1.00 90.00 164 VAL A N 1
ATOM 1311 C CA . VAL A 1 164 ? 14.566 -0.068 -30.503 1.00 90.00 164 VAL A CA 1
ATOM 1312 C C . VAL A 1 164 ? 14.992 -1.038 -29.389 1.00 90.00 164 VAL A C 1
ATOM 1314 O O . VAL A 1 164 ? 16.129 -1.499 -29.375 1.00 90.00 164 VAL A O 1
ATOM 1317 N N . LEU A 1 165 ? 14.104 -1.342 -28.435 1.00 91.56 165 LEU A N 1
ATOM 1318 C CA . LEU A 1 165 ? 14.378 -2.245 -27.310 1.00 91.56 165 LEU A CA 1
ATOM 1319 C C . LEU A 1 165 ? 13.792 -3.650 -27.504 1.00 91.56 165 LEU A C 1
ATOM 1321 O O . LEU A 1 165 ? 14.118 -4.555 -26.730 1.00 91.56 165 LEU A O 1
ATOM 1325 N N . ALA A 1 166 ? 12.916 -3.831 -28.495 1.00 90.88 166 ALA A N 1
ATOM 1326 C CA . ALA A 1 166 ? 12.339 -5.125 -28.828 1.00 90.88 166 ALA A CA 1
ATOM 1327 C C . ALA A 1 166 ? 13.302 -5.901 -29.735 1.00 90.88 166 ALA A C 1
ATOM 1329 O O . ALA A 1 166 ? 13.719 -5.408 -30.782 1.00 90.88 166 ALA A O 1
ATOM 1330 N N . VAL A 1 167 ? 13.653 -7.125 -29.344 1.00 88.25 167 VAL A N 1
ATOM 1331 C CA . VAL A 1 167 ? 14.589 -7.952 -30.113 1.00 88.25 167 VAL A CA 1
ATOM 1332 C C . VAL A 1 167 ? 13.826 -8.695 -31.220 1.00 88.25 167 VAL A C 1
ATOM 1334 O O . VAL A 1 167 ? 12.820 -9.350 -30.928 1.00 88.25 167 VAL A O 1
ATOM 1337 N N . PRO A 1 168 ? 14.275 -8.626 -32.489 1.00 85.44 168 PRO A N 1
ATOM 1338 C CA . PRO A 1 168 ? 13.674 -9.396 -33.574 1.00 85.44 168 PRO A CA 1
ATOM 1339 C C . PRO A 1 168 ? 13.770 -10.918 -33.334 1.00 85.44 168 PRO A C 1
ATOM 1341 O O . PRO A 1 168 ? 14.795 -11.383 -32.836 1.00 85.44 168 PRO A O 1
ATOM 1344 N N . PRO A 1 169 ? 12.768 -11.726 -33.740 1.00 79.19 169 PRO A N 1
ATOM 1345 C CA . PRO A 1 169 ? 12.698 -13.155 -33.397 1.00 79.19 169 PRO A CA 1
ATOM 1346 C C . PRO A 1 169 ? 13.855 -14.026 -33.912 1.00 79.19 169 PRO A C 1
ATOM 1348 O O . PRO A 1 169 ? 14.072 -15.120 -33.404 1.00 79.19 169 PRO A O 1
ATOM 1351 N N . GLU A 1 170 ? 14.561 -13.578 -34.949 1.00 80.75 170 GLU A N 1
ATOM 1352 C CA . GLU A 1 170 ? 15.614 -14.346 -35.627 1.00 80.75 170 GLU A CA 1
ATOM 1353 C C . GLU A 1 170 ? 17.008 -14.117 -35.023 1.00 80.75 170 GLU A C 1
ATOM 1355 O O . GLU A 1 170 ? 17.981 -14.753 -35.437 1.00 80.75 170 GLU A O 1
ATOM 1360 N N . GLN A 1 171 ? 17.123 -13.213 -34.047 1.00 84.88 171 GLN A N 1
ATOM 1361 C CA . GLN A 1 171 ? 18.412 -12.785 -33.532 1.00 84.88 171 GLN A CA 1
ATOM 1362 C C . GLN A 1 171 ? 18.983 -13.770 -32.507 1.00 84.88 171 GLN A C 1
ATOM 1364 O O . GLN A 1 171 ? 18.307 -14.179 -31.565 1.00 84.88 171 GLN A O 1
ATOM 1369 N N . GLN A 1 172 ? 20.260 -14.128 -32.668 1.00 86.06 172 GLN A N 1
ATOM 1370 C CA . GLN A 1 172 ? 20.954 -15.002 -31.722 1.00 86.06 172 GLN A CA 1
ATOM 1371 C C . GLN A 1 172 ? 21.462 -14.232 -30.503 1.00 86.06 172 GLN A C 1
ATOM 1373 O O . GLN A 1 172 ? 21.923 -13.093 -30.607 1.00 86.06 172 GLN A O 1
ATOM 1378 N N . GLN A 1 173 ? 21.368 -14.897 -29.355 1.00 87.94 173 GLN A N 1
ATOM 1379 C CA . GLN A 1 173 ? 21.881 -14.433 -28.076 1.00 87.94 173 GLN A CA 1
ATOM 1380 C C . GLN A 1 173 ? 23.405 -14.580 -28.029 1.00 87.94 173 GLN A C 1
ATOM 1382 O O . GLN A 1 173 ? 23.929 -15.676 -28.229 1.00 87.94 173 GLN A O 1
ATOM 1387 N N . GLU A 1 174 ? 24.101 -13.498 -27.687 1.00 91.56 174 GLU A N 1
ATOM 1388 C CA . GLU A 1 174 ? 25.559 -13.467 -27.558 1.00 91.56 174 GLU A CA 1
ATOM 1389 C C . GLU A 1 174 ? 25.988 -13.165 -26.117 1.00 91.56 174 GLU A C 1
ATOM 1391 O O . GLU A 1 174 ? 25.379 -12.354 -25.414 1.00 91.56 174 GLU A O 1
ATOM 1396 N N . THR A 1 175 ? 27.069 -13.806 -25.665 1.00 89.75 175 THR A N 1
ATOM 1397 C CA . THR A 1 175 ? 27.611 -13.640 -24.299 1.00 89.75 175 THR A CA 1
ATOM 1398 C C . THR A 1 175 ? 29.108 -13.318 -24.272 1.00 89.75 175 THR A C 1
ATOM 1400 O O . THR A 1 175 ? 29.708 -13.216 -23.201 1.00 89.75 175 THR A O 1
ATOM 1403 N N . ALA A 1 176 ? 29.752 -13.177 -25.433 1.00 90.88 176 ALA A N 1
ATOM 1404 C CA . ALA A 1 176 ? 31.186 -12.906 -25.523 1.00 90.88 176 ALA A CA 1
ATOM 1405 C C . ALA A 1 176 ? 31.504 -11.430 -25.228 1.00 90.88 176 ALA A C 1
ATOM 1407 O O . ALA A 1 176 ? 30.849 -10.539 -25.761 1.00 90.88 176 ALA A O 1
ATOM 1408 N N . ASN A 1 177 ? 32.539 -11.169 -24.419 1.00 90.81 177 ASN A N 1
ATOM 1409 C CA . ASN A 1 177 ? 33.024 -9.820 -24.074 1.00 90.81 177 ASN A CA 1
ATOM 1410 C C . ASN A 1 177 ? 31.941 -8.879 -23.502 1.00 90.81 177 ASN A C 1
ATOM 1412 O O . ASN A 1 177 ? 31.931 -7.679 -23.780 1.00 90.81 177 ASN A O 1
ATOM 1416 N N . LEU A 1 178 ? 31.045 -9.417 -22.664 1.00 86.06 178 LEU A N 1
ATOM 1417 C CA . LEU A 1 178 ? 29.896 -8.700 -22.091 1.00 86.06 178 LEU A CA 1
ATOM 1418 C C . LEU A 1 178 ? 30.234 -7.327 -21.505 1.00 86.06 178 LEU A C 1
ATOM 1420 O O . LEU A 1 178 ? 29.545 -6.358 -21.789 1.00 86.06 178 LEU A O 1
ATOM 1424 N N . THR A 1 179 ? 31.305 -7.214 -20.722 1.00 83.88 179 THR A N 1
ATOM 1425 C CA . THR A 1 179 ? 31.672 -5.952 -20.057 1.00 83.88 179 THR A CA 1
ATOM 1426 C C . THR A 1 179 ? 32.182 -4.872 -21.009 1.00 83.88 179 THR A C 1
ATOM 1428 O O . THR A 1 179 ? 32.197 -3.698 -20.646 1.00 83.88 179 THR A O 1
ATOM 1431 N N . GLU A 1 180 ? 32.642 -5.256 -22.200 1.00 88.50 180 GLU A N 1
ATOM 1432 C CA . GLU A 1 180 ? 33.098 -4.319 -23.230 1.00 88.50 180 GLU A CA 1
ATOM 1433 C C . GLU A 1 180 ? 31.934 -3.879 -24.119 1.00 88.50 180 GLU A C 1
ATOM 1435 O O . GLU A 1 180 ? 31.814 -2.699 -24.444 1.00 88.50 180 GLU A O 1
ATOM 1440 N N . VAL A 1 181 ? 31.059 -4.826 -24.471 1.00 91.88 181 VAL A N 1
ATOM 1441 C CA . VAL A 1 181 ? 29.907 -4.603 -25.354 1.00 91.88 181 VAL A CA 1
ATOM 1442 C C . VAL A 1 181 ? 28.750 -3.910 -24.627 1.00 91.88 181 VAL A C 1
ATOM 1444 O O . VAL A 1 181 ? 28.111 -3.019 -25.182 1.00 91.88 181 VAL A O 1
ATOM 1447 N N . CYS A 1 182 ? 28.516 -4.285 -23.372 1.00 93.56 182 CYS A N 1
ATOM 1448 C CA . CYS A 1 182 ? 27.442 -3.805 -22.510 1.00 93.56 182 CYS A CA 1
ATOM 1449 C C . CYS A 1 182 ? 28.049 -3.085 -21.292 1.00 93.56 182 CYS A C 1
ATOM 1451 O O . CYS A 1 182 ? 28.152 -3.666 -20.210 1.00 93.56 182 CYS A O 1
ATOM 1453 N N . PRO A 1 183 ? 28.497 -1.824 -21.450 1.00 93.19 183 PRO A N 1
ATOM 1454 C CA . PRO A 1 183 ? 29.398 -1.179 -20.496 1.00 93.19 183 PRO A CA 1
ATOM 1455 C C . PRO A 1 183 ? 28.700 -0.580 -19.265 1.00 93.19 183 PRO A C 1
ATOM 1457 O O . PRO A 1 183 ? 29.375 0.018 -18.427 1.00 93.19 183 PRO A O 1
ATOM 1460 N N . VAL A 1 184 ? 27.371 -0.673 -19.158 1.00 92.75 184 VAL A N 1
ATOM 1461 C CA . VAL A 1 184 ? 26.612 -0.050 -18.065 1.00 92.75 184 VAL A CA 1
ATOM 1462 C C . VAL A 1 184 ? 26.714 -0.894 -16.796 1.00 92.75 184 VAL A C 1
ATOM 1464 O O . VAL A 1 184 ? 26.365 -2.071 -16.795 1.00 92.75 184 VAL A O 1
ATOM 1467 N N . GLU A 1 185 ? 27.158 -0.277 -15.701 1.00 89.75 185 GLU A N 1
ATOM 1468 C CA . GLU A 1 185 ? 27.373 -0.959 -14.416 1.00 89.75 185 GLU A CA 1
ATOM 1469 C C . GLU A 1 185 ? 26.296 -0.630 -13.368 1.00 89.75 185 GLU A C 1
ATOM 1471 O O . GLU A 1 185 ? 26.084 -1.404 -12.427 1.00 89.75 185 GLU A O 1
ATOM 1476 N N . ALA A 1 186 ? 25.607 0.508 -13.517 1.00 89.62 186 ALA A N 1
ATOM 1477 C CA . ALA A 1 186 ? 24.563 0.946 -12.596 1.00 89.62 186 ALA A CA 1
ATOM 1478 C C . ALA A 1 186 ? 23.547 1.899 -13.238 1.00 89.62 186 ALA A C 1
ATOM 1480 O O . ALA A 1 186 ? 23.873 2.662 -14.157 1.00 89.62 186 ALA A O 1
ATOM 1481 N N . PHE A 1 187 ? 22.341 1.905 -12.670 1.00 90.06 187 PHE A N 1
ATOM 1482 C CA . PHE A 1 187 ? 21.306 2.896 -12.937 1.00 90.06 187 PHE A CA 1
ATOM 1483 C C . PHE A 1 187 ? 21.124 3.833 -11.744 1.00 90.06 187 PHE A C 1
ATOM 1485 O O . PHE A 1 187 ? 21.176 3.424 -10.583 1.00 90.06 187 PHE A O 1
ATOM 1492 N N . VAL A 1 188 ? 20.879 5.105 -12.033 1.00 89.00 188 VAL A N 1
ATOM 1493 C CA . VAL A 1 188 ? 20.371 6.077 -11.069 1.00 89.00 188 VAL A CA 1
ATOM 1494 C C . VAL A 1 188 ? 18.961 6.439 -11.503 1.00 89.00 188 VAL A C 1
ATOM 1496 O O . VAL A 1 188 ? 18.784 7.177 -12.473 1.00 89.00 188 VAL A O 1
ATOM 1499 N N . LEU A 1 189 ? 17.985 5.912 -10.765 1.00 86.44 189 LEU A N 1
ATOM 1500 C CA . LEU A 1 189 ? 16.556 6.097 -10.992 1.00 86.44 189 LEU A CA 1
ATOM 1501 C C . LEU A 1 189 ? 15.923 6.669 -9.726 1.00 86.44 189 LEU A C 1
ATOM 1503 O O . LEU A 1 189 ? 16.150 6.166 -8.625 1.00 86.44 189 LEU A O 1
ATOM 1507 N N . ALA A 1 190 ? 15.159 7.742 -9.888 1.00 80.62 190 ALA A N 1
ATOM 1508 C CA . ALA A 1 190 ? 14.518 8.484 -8.808 1.00 80.62 190 ALA A CA 1
ATOM 1509 C C . ALA A 1 190 ? 15.444 8.875 -7.629 1.00 80.62 190 ALA A C 1
ATOM 1511 O O . ALA A 1 190 ? 15.096 8.777 -6.449 1.00 80.62 190 ALA A O 1
ATOM 1512 N N . GLY A 1 191 ? 16.695 9.231 -7.945 1.00 78.12 191 GLY A N 1
ATOM 1513 C CA . GLY A 1 191 ? 17.731 9.535 -6.950 1.00 78.12 191 GLY A CA 1
ATOM 1514 C C . GLY A 1 191 ? 18.264 8.322 -6.174 1.00 78.12 191 GLY A C 1
ATOM 1515 O O . GLY A 1 191 ? 19.126 8.494 -5.311 1.00 78.12 191 GLY A O 1
ATOM 1516 N N . VAL A 1 192 ? 17.800 7.111 -6.490 1.00 80.25 192 VAL A N 1
ATOM 1517 C CA . VAL A 1 192 ? 18.249 5.847 -5.902 1.00 80.25 192 VAL A CA 1
ATOM 1518 C C . VAL A 1 192 ? 19.241 5.167 -6.843 1.00 80.25 192 VAL A C 1
ATOM 1520 O O . VAL A 1 192 ? 19.102 5.193 -8.064 1.00 80.25 192 VAL A O 1
ATOM 1523 N N . TRP A 1 193 ? 20.275 4.570 -6.256 1.00 84.88 193 TRP A N 1
ATOM 1524 C CA . TRP A 1 193 ? 21.266 3.775 -6.974 1.00 84.88 193 TRP A CA 1
ATOM 1525 C C . TRP A 1 193 ? 20.775 2.336 -7.145 1.00 84.88 193 TRP A C 1
ATOM 1527 O O . TRP A 1 193 ? 20.334 1.729 -6.169 1.00 84.88 193 TRP A O 1
ATOM 1537 N N . TRP A 1 194 ? 20.914 1.776 -8.343 1.00 84.00 194 TRP A N 1
ATOM 1538 C CA . TRP A 1 194 ? 20.540 0.404 -8.681 1.00 84.00 194 TRP A CA 1
ATOM 1539 C C . TRP A 1 194 ? 21.719 -0.301 -9.339 1.00 84.00 194 TRP A C 1
ATOM 1541 O O . TRP A 1 194 ? 22.283 0.178 -10.322 1.00 84.00 194 TRP A O 1
ATOM 1551 N N . ASN A 1 195 ? 22.100 -1.447 -8.783 1.00 84.19 195 ASN A N 1
ATOM 1552 C CA . ASN A 1 195 ? 23.162 -2.262 -9.353 1.00 84.19 195 ASN A CA 1
ATOM 1553 C C . ASN A 1 195 ? 22.591 -3.143 -10.445 1.00 84.19 195 ASN A C 1
ATOM 1555 O O . ASN A 1 195 ? 21.636 -3.873 -10.192 1.00 84.19 195 ASN A O 1
ATOM 1559 N N . ILE A 1 196 ? 23.234 -3.143 -11.603 1.00 85.75 196 ILE A N 1
ATOM 1560 C CA . ILE A 1 196 ? 22.812 -3.997 -12.704 1.00 85.75 196 ILE A CA 1
ATOM 1561 C C . ILE A 1 196 ? 23.926 -4.949 -13.113 1.00 85.75 196 ILE A C 1
ATOM 1563 O O . ILE A 1 196 ? 25.103 -4.739 -12.783 1.00 85.75 196 ILE A O 1
ATOM 1567 N N . GLU A 1 197 ? 23.533 -6.002 -13.813 1.00 85.69 197 GLU A N 1
ATOM 1568 C CA . GLU A 1 197 ? 24.442 -6.979 -14.386 1.00 85.69 197 GLU A CA 1
ATOM 1569 C C . GLU A 1 197 ? 23.949 -7.383 -15.783 1.00 85.69 197 GLU A C 1
ATOM 1571 O O . GLU A 1 197 ? 22.857 -7.945 -15.903 1.00 85.69 197 GLU A O 1
ATOM 1576 N N . PRO A 1 198 ? 24.715 -7.085 -16.849 1.00 88.81 198 PRO A N 1
ATOM 1577 C CA . PRO A 1 198 ? 24.374 -7.548 -18.184 1.00 88.81 198 PRO A CA 1
ATOM 1578 C C . PRO A 1 198 ? 24.598 -9.059 -18.282 1.00 88.81 198 PRO A C 1
ATOM 1580 O O . PRO A 1 198 ? 25.636 -9.562 -17.849 1.00 88.81 198 PRO A O 1
ATOM 1583 N N . THR A 1 199 ? 23.648 -9.788 -18.869 1.00 85.88 199 THR A N 1
ATOM 1584 C CA . THR A 1 199 ? 23.747 -11.256 -18.993 1.00 85.88 199 THR A CA 1
ATOM 1585 C C . THR A 1 199 ? 24.030 -11.709 -20.420 1.00 85.88 199 THR A C 1
ATOM 1587 O O . THR A 1 199 ? 24.739 -12.692 -20.621 1.00 85.88 199 THR A O 1
ATOM 1590 N N . HIS A 1 200 ? 23.494 -10.998 -21.409 1.00 88.88 200 HIS A N 1
ATOM 1591 C CA . HIS A 1 200 ? 23.660 -11.278 -22.832 1.00 88.88 200 HIS A CA 1
ATOM 1592 C C . HIS A 1 200 ? 23.313 -10.043 -23.670 1.00 88.88 200 HIS A C 1
ATOM 1594 O O . HIS A 1 200 ? 22.773 -9.062 -23.153 1.00 88.88 200 HIS A O 1
ATOM 1600 N N . TYR A 1 201 ? 23.609 -10.087 -24.965 1.00 93.19 201 TYR A N 1
ATOM 1601 C CA . TYR A 1 201 ? 23.235 -9.038 -25.909 1.00 93.19 201 TYR A CA 1
ATOM 1602 C C . TYR A 1 201 ? 22.823 -9.595 -27.267 1.00 93.19 201 TYR A C 1
ATOM 1604 O O . TYR A 1 201 ? 23.033 -10.768 -27.575 1.00 93.19 201 TYR A O 1
ATOM 1612 N N . TYR A 1 202 ? 22.242 -8.710 -28.069 1.00 92.62 202 TYR A N 1
ATOM 1613 C CA . TYR A 1 202 ? 21.754 -8.973 -29.412 1.00 92.62 202 TYR A CA 1
ATOM 1614 C C . TYR A 1 202 ? 22.274 -7.898 -30.364 1.00 92.62 202 TYR A C 1
ATOM 1616 O O . TYR A 1 202 ? 22.267 -6.708 -30.035 1.00 92.62 202 TYR A O 1
ATOM 1624 N N . TYR A 1 203 ? 22.693 -8.310 -31.557 1.00 91.19 203 TYR A N 1
ATOM 1625 C CA . TYR A 1 203 ? 22.961 -7.387 -32.656 1.00 91.19 203 TYR A CA 1
ATOM 1626 C C . TYR A 1 203 ? 21.660 -7.061 -33.383 1.00 91.19 203 TYR A C 1
ATOM 1628 O O . TYR A 1 203 ? 20.932 -7.957 -33.779 1.00 91.19 203 TYR A O 1
ATOM 1636 N N . THR A 1 204 ? 21.360 -5.790 -33.585 1.00 87.50 204 THR A N 1
ATOM 1637 C CA . THR A 1 204 ? 20.227 -5.342 -34.398 1.00 87.50 204 THR A CA 1
ATOM 1638 C C . THR A 1 204 ? 20.708 -4.361 -35.461 1.00 87.50 204 THR A C 1
ATOM 1640 O O . THR A 1 204 ? 21.854 -3.906 -35.434 1.00 87.50 204 THR A O 1
ATOM 1643 N N . GLU A 1 205 ? 19.846 -4.028 -36.422 1.00 83.56 205 GLU A N 1
ATOM 1644 C CA . GLU A 1 205 ? 20.170 -3.029 -37.450 1.00 83.56 205 GLU A CA 1
ATOM 1645 C C . GLU A 1 205 ? 20.486 -1.655 -36.825 1.00 83.56 205 GLU A C 1
ATOM 1647 O O . GLU A 1 205 ? 21.404 -0.951 -37.258 1.00 83.56 205 GLU A O 1
ATOM 1652 N N . ASP A 1 206 ? 19.786 -1.310 -35.742 1.00 83.25 206 ASP A N 1
ATOM 1653 C CA . ASP A 1 206 ? 19.933 -0.031 -35.045 1.00 83.25 206 ASP A CA 1
ATOM 1654 C C . ASP A 1 206 ? 21.173 0.019 -34.135 1.00 83.25 206 ASP A C 1
ATOM 1656 O O . ASP A 1 206 ? 21.800 1.078 -33.969 1.00 83.25 206 ASP A O 1
ATOM 1660 N N . GLY A 1 207 ? 21.609 -1.125 -33.602 1.00 89.50 207 GLY A N 1
ATOM 1661 C CA . GLY A 1 207 ? 22.829 -1.234 -32.807 1.00 89.50 207 GLY A CA 1
ATOM 1662 C C . GLY A 1 207 ? 22.860 -2.477 -31.928 1.00 89.50 207 GLY A C 1
ATOM 1663 O O . GLY A 1 207 ? 22.582 -3.575 -32.385 1.00 89.50 207 GLY A O 1
ATOM 1664 N N . ILE A 1 208 ? 23.283 -2.318 -30.676 1.00 92.62 208 ILE A N 1
ATOM 1665 C CA . ILE A 1 208 ? 23.417 -3.434 -29.737 1.00 92.62 208 ILE A CA 1
ATOM 1666 C C . ILE A 1 208 ? 22.375 -3.262 -28.640 1.00 92.62 208 ILE A C 1
ATOM 1668 O O . ILE A 1 208 ? 22.331 -2.218 -27.986 1.00 92.62 208 ILE A O 1
ATOM 1672 N N . ILE A 1 209 ? 21.558 -4.294 -28.445 1.00 94.19 209 ILE A N 1
ATOM 1673 C CA . ILE A 1 209 ? 20.601 -4.373 -27.343 1.00 94.19 209 ILE A CA 1
ATOM 1674 C C . ILE A 1 209 ? 21.212 -5.262 -26.270 1.00 94.19 209 ILE A C 1
ATOM 1676 O O . ILE A 1 209 ? 21.503 -6.431 -26.517 1.00 94.19 209 ILE A O 1
ATOM 1680 N N . CYS A 1 210 ? 21.400 -4.711 -25.079 1.00 93.75 210 CYS A N 1
ATOM 1681 C CA . CYS A 1 210 ? 21.951 -5.432 -23.942 1.00 93.75 210 CYS A CA 1
ATOM 1682 C C . CYS A 1 210 ? 20.827 -5.825 -22.993 1.00 93.75 210 CYS A C 1
ATOM 1684 O O . CYS A 1 210 ? 20.098 -4.961 -22.502 1.00 93.75 210 CYS A O 1
ATOM 1686 N N . HIS A 1 211 ? 20.719 -7.114 -22.695 1.00 90.94 211 HIS A N 1
ATOM 1687 C CA . HIS A 1 211 ? 19.841 -7.587 -21.640 1.00 90.94 211 HIS A CA 1
ATOM 1688 C C . HIS A 1 211 ? 20.537 -7.455 -20.288 1.00 90.94 211 HIS A C 1
ATOM 1690 O O . HIS A 1 211 ? 21.706 -7.825 -20.125 1.00 90.94 211 HIS A O 1
ATOM 1696 N N . THR A 1 212 ? 19.810 -6.944 -19.305 1.00 89.06 212 THR A N 1
ATOM 1697 C CA . THR A 1 212 ? 20.314 -6.662 -17.970 1.00 89.06 212 THR A CA 1
ATOM 1698 C C . THR A 1 212 ? 19.359 -7.152 -16.903 1.00 89.06 212 THR A C 1
ATOM 1700 O O . THR A 1 212 ? 18.137 -7.139 -17.069 1.00 89.06 212 THR A O 1
ATOM 1703 N N . VAL A 1 213 ? 19.937 -7.542 -15.773 1.00 84.88 213 VAL A N 1
ATOM 1704 C CA . VAL A 1 213 ? 19.185 -7.906 -14.580 1.00 84.88 213 VAL A CA 1
ATOM 1705 C C . VAL A 1 213 ? 19.551 -7.000 -13.417 1.00 84.88 213 VAL A C 1
ATOM 1707 O O . VAL A 1 213 ? 20.677 -6.508 -13.315 1.00 84.88 213 VAL A O 1
ATOM 1710 N N . VAL A 1 214 ? 18.598 -6.817 -12.507 1.00 83.00 214 VAL A N 1
ATOM 1711 C CA . VAL A 1 214 ? 18.826 -6.249 -11.173 1.00 83.00 214 VAL A CA 1
ATOM 1712 C C . VAL A 1 214 ? 18.667 -7.397 -10.174 1.00 83.00 214 VAL A C 1
ATOM 1714 O O . VAL A 1 214 ? 17.546 -7.685 -9.734 1.00 83.00 214 VAL A O 1
ATOM 1717 N N . PRO A 1 215 ? 19.755 -8.112 -9.821 1.00 71.19 215 PRO A N 1
ATOM 1718 C CA . PRO A 1 215 ? 19.656 -9.363 -9.070 1.00 71.19 215 PRO A CA 1
ATOM 1719 C C . PRO A 1 215 ? 18.954 -9.214 -7.718 1.00 71.19 215 PRO A C 1
ATOM 1721 O O . PRO A 1 215 ? 18.271 -10.134 -7.275 1.00 71.19 215 PRO A O 1
ATOM 1724 N N . GLN A 1 216 ? 19.094 -8.053 -7.068 1.00 70.06 216 GLN A N 1
ATOM 1725 C CA . GLN A 1 216 ? 18.504 -7.789 -5.752 1.00 70.06 216 GLN A CA 1
ATOM 1726 C C . GLN A 1 216 ? 16.970 -7.776 -5.773 1.00 70.06 216 GLN A C 1
ATOM 1728 O O . GLN A 1 216 ? 16.351 -8.011 -4.737 1.00 70.06 216 GLN A O 1
ATOM 1733 N N . TYR A 1 217 ? 16.367 -7.495 -6.929 1.00 72.69 217 TYR A N 1
ATOM 1734 C CA . TYR A 1 217 ? 14.932 -7.235 -7.052 1.00 72.69 217 TYR A CA 1
ATOM 1735 C C . TYR A 1 217 ? 14.235 -8.139 -8.069 1.00 72.69 217 TYR A C 1
ATOM 1737 O O . TYR A 1 217 ? 13.040 -7.984 -8.300 1.00 72.69 217 TYR A O 1
ATOM 1745 N N . ASN A 1 218 ? 14.958 -9.120 -8.626 1.00 75.94 218 ASN A N 1
ATOM 1746 C CA . ASN A 1 218 ? 14.453 -10.004 -9.675 1.00 75.94 218 ASN A CA 1
ATOM 1747 C C . ASN A 1 218 ? 13.808 -9.207 -10.825 1.00 75.94 218 ASN A C 1
ATOM 1749 O O . ASN A 1 218 ? 12.677 -9.462 -11.246 1.00 75.94 218 ASN A O 1
ATOM 1753 N N . THR A 1 219 ? 14.543 -8.197 -11.278 1.00 82.50 219 THR A N 1
ATOM 1754 C CA . THR A 1 219 ? 14.155 -7.321 -12.380 1.00 82.50 219 THR A CA 1
ATOM 1755 C C . THR A 1 219 ? 14.931 -7.713 -13.621 1.00 82.50 219 THR A C 1
ATOM 1757 O O . THR A 1 219 ? 16.136 -7.954 -13.529 1.00 82.50 219 THR A O 1
ATOM 1760 N N . HIS A 1 220 ? 14.257 -7.735 -14.765 1.00 86.81 220 HIS A N 1
ATOM 1761 C CA . HIS A 1 220 ? 14.824 -8.116 -16.059 1.00 86.81 220 HIS A CA 1
ATOM 1762 C C . HIS A 1 220 ? 14.434 -7.093 -17.110 1.00 86.81 220 HIS A C 1
ATOM 1764 O O . HIS A 1 220 ? 13.341 -6.530 -17.048 1.00 86.81 220 HIS A O 1
ATOM 1770 N N . GLY A 1 221 ? 15.286 -6.874 -18.098 1.00 89.81 221 GLY A N 1
ATOM 1771 C CA . GLY A 1 221 ? 14.920 -6.028 -19.220 1.00 89.81 221 GLY A CA 1
ATOM 1772 C C . GLY A 1 221 ? 16.085 -5.699 -20.127 1.00 89.81 221 GLY A C 1
ATOM 1773 O O . GLY A 1 221 ? 17.189 -6.208 -19.951 1.00 89.81 221 GLY A O 1
ATOM 1774 N N . ASN A 1 222 ? 15.829 -4.841 -21.106 1.00 93.06 222 ASN A N 1
ATOM 1775 C CA . ASN A 1 222 ? 16.809 -4.494 -22.123 1.00 93.06 222 ASN A CA 1
ATOM 1776 C C . ASN A 1 222 ? 17.140 -3.010 -22.066 1.00 93.06 222 ASN A C 1
ATOM 1778 O O . ASN A 1 222 ? 16.279 -2.176 -21.774 1.00 93.06 222 ASN A O 1
ATOM 1782 N N . TYR A 1 223 ? 18.375 -2.681 -22.426 1.00 94.94 223 TYR A N 1
ATOM 1783 C CA . TYR A 1 223 ? 18.781 -1.313 -22.688 1.00 94.94 223 TYR A CA 1
ATOM 1784 C C . TYR A 1 223 ? 19.485 -1.174 -24.033 1.00 94.94 223 TYR A C 1
ATOM 1786 O O . TYR A 1 223 ? 20.135 -2.097 -24.529 1.00 94.94 223 TYR A O 1
ATOM 1794 N N . PHE A 1 224 ? 19.381 0.027 -24.588 1.00 95.56 224 PHE A N 1
ATOM 1795 C CA . PHE A 1 224 ? 20.036 0.437 -25.821 1.00 95.56 224 PHE A CA 1
ATOM 1796 C C . PHE A 1 224 ? 20.740 1.776 -25.610 1.00 95.56 224 PHE A C 1
ATOM 1798 O O . PHE A 1 224 ? 20.151 2.706 -25.055 1.00 95.56 224 PHE A O 1
ATOM 1805 N N . ILE A 1 225 ? 21.989 1.880 -26.071 1.00 94.88 225 ILE A N 1
ATOM 1806 C CA . ILE A 1 225 ? 22.788 3.110 -26.007 1.00 94.88 225 ILE A CA 1
ATOM 1807 C C . ILE A 1 225 ? 22.899 3.712 -27.410 1.00 94.88 225 ILE A C 1
ATOM 1809 O O . ILE A 1 225 ? 23.374 3.067 -28.346 1.00 94.88 225 ILE A O 1
ATOM 1813 N N . GLY A 1 226 ? 22.511 4.978 -27.543 1.00 91.81 226 GLY A N 1
ATOM 1814 C CA . GLY A 1 226 ? 22.640 5.739 -28.779 1.00 91.81 226 GLY A CA 1
ATOM 1815 C C . GLY A 1 226 ? 24.099 6.013 -29.162 1.00 91.81 226 GLY A C 1
ATOM 1816 O O . GLY A 1 226 ? 24.978 6.179 -28.318 1.00 91.81 226 GLY A O 1
ATOM 1817 N N . LYS A 1 227 ? 24.362 6.116 -30.470 1.00 88.88 227 LYS A N 1
ATOM 1818 C CA . LYS A 1 227 ? 25.716 6.323 -31.027 1.00 88.88 227 LYS A CA 1
ATOM 1819 C C . LYS A 1 227 ? 26.240 7.755 -30.843 1.00 88.88 227 LYS A C 1
ATOM 1821 O O . LYS A 1 227 ? 27.449 7.982 -30.863 1.00 88.88 227 LYS A O 1
ATOM 1826 N N . SER A 1 228 ? 25.339 8.722 -30.679 1.00 89.56 228 SER A N 1
ATOM 1827 C CA . SER A 1 228 ? 25.658 10.152 -30.643 1.00 89.56 228 SER A CA 1
ATOM 1828 C C . SER A 1 228 ? 25.687 10.696 -29.218 1.00 89.56 228 SER A C 1
ATOM 1830 O O . SER A 1 228 ? 24.880 10.313 -28.373 1.00 89.56 228 SER A O 1
ATOM 1832 N N . LYS A 1 229 ? 26.603 11.638 -28.967 1.00 92.19 229 LYS A N 1
ATOM 1833 C CA . LYS A 1 229 ? 26.648 12.377 -27.702 1.00 92.19 229 LYS A CA 1
ATOM 1834 C C . LYS A 1 229 ? 25.460 13.333 -27.599 1.00 92.19 229 LYS A C 1
ATOM 1836 O O . LYS A 1 229 ? 25.135 14.020 -28.567 1.00 92.19 229 LYS A O 1
ATOM 1841 N N . VAL A 1 230 ? 24.860 13.407 -26.416 1.00 93.06 230 VAL A N 1
ATOM 1842 C CA . VAL A 1 230 ? 23.699 14.256 -26.110 1.00 93.06 230 VAL A CA 1
ATOM 1843 C C . VAL A 1 230 ? 23.944 15.069 -24.841 1.00 93.06 230 VAL A C 1
ATOM 1845 O O . VAL A 1 230 ? 24.850 14.773 -24.061 1.00 93.06 230 VAL A O 1
ATOM 1848 N N . ALA A 1 231 ? 23.137 16.109 -24.628 1.00 89.69 231 ALA A N 1
ATOM 1849 C CA . ALA A 1 231 ? 23.169 16.853 -23.374 1.00 89.69 231 ALA A CA 1
ATOM 1850 C C . ALA A 1 231 ? 22.812 15.920 -22.198 1.00 89.69 231 ALA A C 1
ATOM 1852 O O . ALA A 1 231 ? 21.874 15.131 -22.328 1.00 89.69 231 ALA A O 1
ATOM 1853 N N . PRO A 1 232 ? 23.530 15.994 -21.062 1.00 88.62 232 PRO A N 1
ATOM 1854 C CA . PRO A 1 232 ? 23.301 15.111 -19.922 1.00 88.62 232 PRO A CA 1
ATOM 1855 C C . PRO A 1 232 ? 21.897 15.294 -19.338 1.00 88.62 232 PRO A C 1
ATOM 1857 O O . PRO A 1 232 ? 21.367 16.409 -19.283 1.00 88.62 232 PRO A O 1
ATOM 1860 N N . TYR A 1 233 ? 21.319 14.212 -18.817 1.00 86.25 233 TYR A N 1
ATOM 1861 C CA . TYR A 1 233 ? 20.060 14.279 -18.085 1.00 86.25 233 TYR A CA 1
ATOM 1862 C C . TYR A 1 233 ? 20.215 15.123 -16.811 1.00 86.25 233 TYR A C 1
ATOM 1864 O O . TYR A 1 233 ? 21.291 15.161 -16.214 1.00 86.25 233 TYR A O 1
ATOM 1872 N N . ARG A 1 234 ? 19.138 15.774 -16.351 1.00 84.69 234 ARG A N 1
ATOM 1873 C CA . ARG A 1 234 ? 19.166 16.775 -15.259 1.00 84.69 234 ARG A CA 1
ATOM 1874 C C . ARG A 1 234 ? 19.757 16.285 -13.926 1.00 84.69 234 ARG A C 1
ATOM 1876 O O . ARG A 1 234 ? 20.210 17.103 -13.135 1.00 84.69 234 ARG A O 1
ATOM 1883 N N . THR A 1 235 ? 19.705 14.981 -13.654 1.00 81.94 235 THR A N 1
ATOM 1884 C CA . THR A 1 235 ? 20.243 14.356 -12.430 1.00 81.94 235 THR A CA 1
ATOM 1885 C C . THR A 1 235 ? 21.689 13.881 -12.588 1.00 81.94 235 THR A C 1
ATOM 1887 O O . THR A 1 235 ? 22.293 13.430 -11.615 1.00 81.94 235 THR A O 1
ATOM 1890 N N . SER A 1 236 ? 22.259 13.998 -13.789 1.00 85.06 236 SER A N 1
ATOM 1891 C CA . SER A 1 236 ? 23.643 13.620 -14.064 1.00 85.06 236 SER A CA 1
ATOM 1892 C C . SER A 1 236 ? 24.617 14.609 -13.412 1.00 85.06 236 SER A C 1
ATOM 1894 O O . SER A 1 236 ? 24.363 15.817 -13.394 1.00 85.06 236 SER A O 1
ATOM 1896 N N . PRO A 1 237 ? 25.770 14.142 -12.908 1.00 86.81 237 PRO A N 1
ATOM 1897 C CA . PRO A 1 237 ? 26.786 15.009 -12.335 1.00 86.81 237 PRO A CA 1
ATOM 1898 C C . PRO A 1 237 ? 27.470 15.852 -13.417 1.00 86.81 237 PRO A C 1
ATOM 1900 O O . PRO A 1 237 ? 27.586 15.454 -14.577 1.00 86.81 237 PRO A O 1
ATOM 1903 N N . ALA A 1 238 ? 28.014 17.003 -13.012 1.00 85.38 238 ALA A N 1
ATOM 1904 C CA . ALA A 1 238 ? 28.699 17.937 -13.911 1.00 85.38 238 ALA A CA 1
ATOM 1905 C C . ALA A 1 238 ? 29.897 17.314 -14.660 1.00 85.38 238 ALA A C 1
ATOM 1907 O O . ALA A 1 238 ? 30.271 17.776 -15.736 1.00 85.38 238 ALA A O 1
ATOM 1908 N N . SER A 1 239 ? 30.483 16.235 -14.133 1.00 86.50 239 SER A N 1
ATOM 1909 C CA . SER A 1 239 ? 31.563 15.489 -14.789 1.00 86.50 239 SER A CA 1
ATOM 1910 C C . SER A 1 239 ? 31.140 14.793 -16.092 1.00 86.50 239 SER A C 1
ATOM 1912 O O . SER A 1 239 ? 32.008 14.480 -16.910 1.00 86.50 239 SER A O 1
ATOM 1914 N N . CYS A 1 240 ? 29.837 14.578 -16.306 1.00 88.62 240 CYS A N 1
ATOM 1915 C CA . CYS A 1 240 ? 29.282 13.832 -17.440 1.00 88.62 240 CYS A CA 1
ATOM 1916 C C . CYS A 1 240 ? 28.854 14.710 -18.630 1.00 88.62 240 CYS A C 1
ATOM 1918 O O . CYS A 1 240 ? 28.422 14.175 -19.649 1.00 88.62 240 CYS A O 1
ATOM 1920 N N . VAL A 1 241 ? 29.002 16.039 -18.549 1.00 84.94 241 VAL A N 1
ATOM 1921 C CA . VAL A 1 241 ? 28.475 16.997 -19.547 1.00 84.94 241 VAL A CA 1
ATOM 1922 C C . VAL A 1 241 ? 28.928 16.717 -20.983 1.00 84.94 241 VAL A C 1
ATOM 1924 O O . VAL A 1 241 ? 28.130 16.849 -21.903 1.00 84.94 241 VAL A O 1
ATOM 1927 N N . ASN A 1 242 ? 30.176 16.286 -21.178 1.00 87.06 242 ASN A N 1
ATOM 1928 C CA . ASN A 1 242 ? 30.743 16.049 -22.512 1.00 87.06 242 ASN A CA 1
ATOM 1929 C C . ASN A 1 242 ? 30.790 14.569 -22.915 1.00 87.06 242 ASN A C 1
ATOM 1931 O O . ASN A 1 242 ? 31.275 14.252 -23.999 1.00 87.06 242 ASN A O 1
ATOM 1935 N N . ASP A 1 243 ? 30.334 13.662 -22.054 1.00 90.88 243 ASP A N 1
ATOM 1936 C CA . ASP A 1 243 ? 30.517 12.212 -22.200 1.00 90.88 243 ASP A CA 1
ATOM 1937 C C . ASP A 1 243 ? 29.216 11.448 -21.915 1.00 90.88 243 ASP A C 1
ATOM 1939 O O . ASP A 1 243 ? 29.231 10.344 -21.371 1.00 90.88 243 ASP A O 1
ATOM 1943 N N . SER A 1 244 ? 28.093 12.076 -22.277 1.00 93.31 244 SER A N 1
ATOM 1944 C CA . SER A 1 244 ? 26.746 11.528 -22.144 1.00 93.31 244 SER A CA 1
ATOM 1945 C C . SER A 1 244 ? 26.204 11.052 -23.490 1.00 93.31 244 SER A C 1
ATOM 1947 O O . SER A 1 244 ? 26.297 11.764 -24.491 1.00 93.31 244 SER A O 1
ATOM 1949 N N . PHE A 1 245 ? 25.623 9.859 -23.498 1.00 94.38 245 PHE A N 1
ATOM 1950 C CA . PHE A 1 245 ? 24.954 9.232 -24.638 1.00 94.38 245 PHE A CA 1
ATOM 1951 C C . PHE A 1 245 ? 23.490 9.001 -24.290 1.00 94.38 245 PHE A C 1
ATOM 1953 O O . PHE A 1 245 ? 23.168 8.802 -23.120 1.00 94.38 245 PHE A O 1
ATOM 1960 N N . GLU A 1 246 ? 22.604 9.031 -25.279 1.00 94.31 246 GLU A N 1
ATOM 1961 C CA . GLU A 1 246 ? 21.201 8.684 -25.052 1.00 94.31 246 GLU A CA 1
ATOM 1962 C C . GLU A 1 246 ? 21.096 7.214 -24.640 1.00 94.31 246 GLU A C 1
ATOM 1964 O O . GLU A 1 246 ? 21.784 6.361 -25.204 1.00 94.31 246 GLU A O 1
ATOM 1969 N N . ILE A 1 247 ? 20.258 6.919 -23.651 1.00 94.38 247 ILE A N 1
ATOM 1970 C CA . ILE A 1 247 ? 19.941 5.544 -23.273 1.00 94.38 247 ILE A CA 1
ATOM 1971 C C . ILE A 1 247 ? 18.431 5.390 -23.131 1.00 94.38 247 ILE A C 1
ATOM 1973 O O . ILE A 1 247 ? 17.761 6.240 -22.536 1.00 94.38 247 ILE A O 1
ATOM 1977 N N . GLN A 1 248 ? 17.921 4.293 -23.676 1.00 95.06 248 GLN A N 1
ATOM 1978 C CA . GLN A 1 248 ? 16.557 3.831 -23.454 1.00 95.06 248 GLN A CA 1
ATOM 1979 C C . GLN A 1 248 ? 16.629 2.482 -22.757 1.00 95.06 248 GLN A C 1
ATOM 1981 O O . GLN A 1 248 ? 17.494 1.660 -23.073 1.00 95.06 248 GLN A O 1
ATOM 1986 N N . VAL A 1 249 ? 15.750 2.277 -21.787 1.00 94.56 249 VAL A N 1
ATOM 1987 C CA . VAL A 1 249 ? 15.700 1.063 -20.978 1.00 94.56 249 VAL A CA 1
ATOM 1988 C C . VAL A 1 249 ? 14.242 0.669 -20.820 1.00 94.56 249 VAL A C 1
ATOM 1990 O O . VAL A 1 249 ? 13.363 1.523 -20.714 1.00 94.56 249 VAL A O 1
ATOM 1993 N N . TYR A 1 250 ? 13.965 -0.627 -20.794 1.00 93.69 250 TYR A N 1
ATOM 1994 C CA . TYR A 1 250 ? 12.770 -1.096 -20.119 1.00 93.69 250 TYR A CA 1
ATOM 1995 C C . TYR A 1 250 ? 13.138 -2.134 -19.083 1.00 93.69 250 TYR A C 1
ATOM 1997 O O . TYR A 1 250 ? 14.067 -2.913 -19.287 1.00 93.69 250 TYR A O 1
ATOM 2005 N N . LEU A 1 251 ? 12.366 -2.166 -18.007 1.00 90.62 251 LEU A N 1
ATOM 2006 C CA . LEU A 1 251 ? 12.487 -3.132 -16.935 1.00 90.62 251 LEU A CA 1
ATOM 2007 C C . LEU A 1 251 ? 11.119 -3.735 -16.638 1.00 90.62 251 LEU A C 1
ATOM 2009 O O . LEU A 1 251 ? 10.099 -3.046 -16.595 1.00 90.62 251 LEU A O 1
ATOM 2013 N N . TYR A 1 252 ? 11.111 -5.040 -16.415 1.00 89.31 252 TYR A N 1
ATOM 2014 C CA . TYR A 1 252 ? 10.033 -5.741 -15.751 1.00 89.31 252 TYR A CA 1
ATOM 2015 C C . TYR A 1 252 ? 10.497 -6.200 -14.383 1.00 89.31 252 TYR A C 1
ATOM 2017 O O . TYR A 1 252 ? 11.474 -6.938 -14.254 1.00 89.31 252 TYR A O 1
ATOM 2025 N N . HIS A 1 253 ? 9.749 -5.810 -13.364 1.00 86.56 253 HIS A N 1
ATOM 2026 C CA . HIS A 1 253 ? 9.955 -6.272 -12.004 1.00 86.56 253 HIS A CA 1
ATOM 2027 C C . HIS A 1 253 ? 8.961 -7.369 -11.674 1.00 86.56 253 HIS A C 1
ATOM 2029 O O . HIS A 1 253 ? 7.744 -7.155 -11.728 1.00 86.56 253 HIS A O 1
ATOM 2035 N N . ALA A 1 254 ? 9.487 -8.532 -11.305 1.00 77.31 254 ALA A N 1
ATOM 2036 C CA . ALA A 1 254 ? 8.674 -9.650 -10.865 1.00 77.31 254 ALA A CA 1
ATOM 2037 C C . ALA A 1 254 ? 7.814 -9.259 -9.651 1.00 77.31 254 ALA A C 1
ATOM 2039 O O . ALA A 1 254 ? 8.313 -8.727 -8.656 1.00 77.31 254 ALA A O 1
ATOM 2040 N N . SER A 1 255 ? 6.514 -9.555 -9.710 1.00 74.94 255 SER A N 1
ATOM 2041 C CA . SER A 1 255 ? 5.625 -9.452 -8.549 1.00 74.94 255 SER A CA 1
ATOM 2042 C C . SER A 1 255 ? 5.500 -10.801 -7.832 1.00 74.94 255 SER A C 1
ATOM 2044 O O . SER A 1 255 ? 6.012 -11.827 -8.277 1.00 74.94 255 SER A O 1
ATOM 2046 N N . ILE A 1 256 ? 4.790 -10.817 -6.705 1.00 69.44 256 ILE A N 1
ATOM 2047 C CA . ILE A 1 256 ? 4.411 -12.050 -5.996 1.00 69.44 256 ILE A CA 1
ATOM 2048 C C . ILE A 1 256 ? 3.313 -12.810 -6.774 1.00 69.44 256 ILE A C 1
ATOM 2050 O O . ILE A 1 256 ? 3.166 -14.021 -6.617 1.00 69.44 256 ILE A O 1
ATOM 2054 N N . GLY A 1 257 ? 2.543 -12.117 -7.622 1.00 66.75 257 GLY A N 1
ATOM 2055 C CA . GLY A 1 257 ? 1.524 -12.707 -8.499 1.00 66.75 257 GLY A CA 1
ATOM 2056 C C . GLY A 1 257 ? 2.060 -13.196 -9.853 1.00 66.75 257 GLY A C 1
ATOM 2057 O O . GLY A 1 257 ? 3.248 -13.120 -10.141 1.00 66.75 257 GLY A O 1
ATOM 2058 N N . PHE A 1 258 ? 1.165 -13.649 -10.738 1.00 73.69 258 PHE A N 1
ATOM 2059 C CA . PHE A 1 258 ? 1.491 -14.075 -12.115 1.00 73.69 258 PHE A CA 1
ATOM 2060 C C . PHE A 1 258 ? 1.739 -12.891 -13.083 1.00 73.69 258 PHE A C 1
ATOM 2062 O O . PHE A 1 258 ? 1.531 -12.994 -14.285 1.00 73.69 258 PHE A O 1
ATOM 2069 N N . TYR A 1 259 ? 2.139 -11.729 -12.573 1.00 84.19 259 TYR A N 1
ATOM 2070 C CA . TYR A 1 259 ? 2.357 -10.536 -13.386 1.00 84.19 259 TYR A CA 1
ATOM 2071 C C . TYR A 1 259 ? 3.627 -9.808 -12.951 1.00 84.19 259 TYR A C 1
ATOM 2073 O O . TYR A 1 259 ? 4.140 -10.031 -11.853 1.00 84.19 259 TYR A O 1
ATOM 2081 N N . SER A 1 260 ? 4.106 -8.917 -13.811 1.00 87.12 260 SER A N 1
ATOM 2082 C CA . SER A 1 260 ? 5.271 -8.074 -13.565 1.00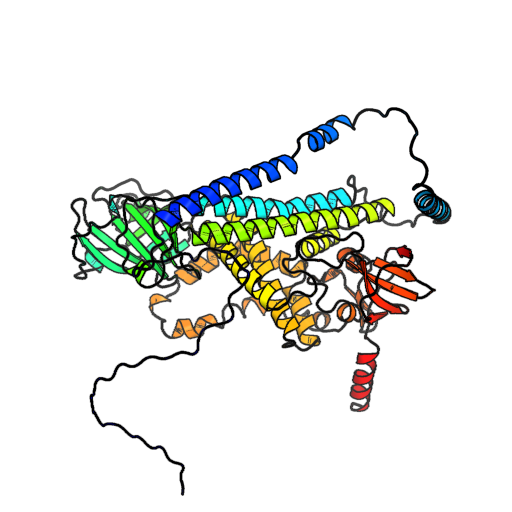 87.12 260 SER A CA 1
ATOM 2083 C C . SER A 1 260 ? 4.942 -6.611 -13.824 1.00 87.12 260 SER A C 1
ATOM 2085 O O . SER A 1 260 ? 4.125 -6.289 -14.695 1.00 87.12 260 SER A O 1
ATOM 2087 N N . PHE A 1 261 ? 5.576 -5.727 -13.059 1.00 90.19 261 PHE A N 1
ATOM 2088 C CA . PHE A 1 261 ? 5.483 -4.282 -13.246 1.00 90.19 261 PHE A CA 1
ATOM 2089 C C . PHE A 1 261 ? 6.445 -3.843 -14.336 1.00 90.19 261 PHE A C 1
ATOM 2091 O O . PHE A 1 261 ? 7.608 -4.218 -14.304 1.00 90.19 261 PHE A O 1
ATOM 2098 N N . TYR A 1 262 ? 5.945 -3.070 -15.290 1.00 92.31 262 TYR A N 1
ATOM 2099 C CA . TYR A 1 262 ? 6.706 -2.517 -16.396 1.00 92.31 262 TYR A CA 1
ATOM 2100 C C . TYR A 1 262 ? 7.112 -1.078 -16.106 1.00 92.31 262 TYR A C 1
ATOM 2102 O O . TYR A 1 262 ? 6.264 -0.253 -15.747 1.00 92.31 262 TYR A O 1
ATOM 2110 N N . GLU A 1 263 ? 8.377 -0.785 -16.367 1.00 91.88 263 GLU A N 1
ATOM 2111 C CA . GLU A 1 263 ? 8.964 0.547 -16.351 1.00 91.88 263 GLU A CA 1
ATOM 2112 C C . GLU A 1 263 ? 9.664 0.764 -17.695 1.00 91.88 263 GLU A C 1
ATOM 2114 O O . GLU A 1 263 ? 10.581 0.033 -18.055 1.00 91.88 263 GLU A O 1
ATOM 2119 N N . GLY A 1 264 ? 9.185 1.734 -18.471 1.00 92.69 264 GLY A N 1
ATOM 2120 C CA . GLY A 1 264 ? 9.862 2.244 -19.658 1.00 92.69 264 GLY A CA 1
ATOM 2121 C C . GLY A 1 264 ? 10.586 3.527 -19.287 1.00 92.69 264 GLY A C 1
ATOM 2122 O O . GLY A 1 264 ? 9.960 4.462 -18.780 1.00 92.69 264 GLY A O 1
ATOM 2123 N N . GLU A 1 265 ? 11.891 3.566 -19.512 1.00 92.94 265 GLU A N 1
ATOM 2124 C CA . GLU A 1 265 ? 12.786 4.576 -18.967 1.00 92.94 265 GLU A CA 1
ATOM 2125 C C . GLU A 1 265 ? 13.645 5.199 -20.063 1.00 92.94 265 GLU A C 1
ATOM 2127 O O . GLU A 1 265 ? 14.121 4.534 -20.988 1.00 92.94 265 GLU A O 1
ATOM 2132 N N . VAL A 1 266 ? 13.884 6.497 -19.920 1.00 93.56 266 VAL A N 1
ATOM 2133 C CA . VAL A 1 266 ? 14.723 7.277 -20.829 1.00 93.56 266 VAL A CA 1
ATOM 2134 C C . VAL A 1 266 ? 15.708 8.112 -20.030 1.00 93.56 266 VAL A C 1
ATOM 2136 O O . VAL A 1 266 ? 15.432 8.536 -18.903 1.00 93.56 266 VAL A O 1
ATOM 2139 N N . GLY A 1 267 ? 16.874 8.380 -20.605 1.00 93.75 267 GLY A N 1
ATOM 2140 C CA . GLY A 1 267 ? 17.860 9.220 -19.944 1.00 93.75 267 GLY A CA 1
ATOM 2141 C C . GLY A 1 267 ? 19.188 9.279 -20.668 1.00 93.75 267 GLY A C 1
ATOM 2142 O O . GLY A 1 267 ? 19.253 9.222 -21.897 1.00 93.75 267 GLY A O 1
ATOM 2143 N N . THR A 1 268 ? 20.263 9.403 -19.890 1.00 94.81 268 THR A N 1
ATOM 2144 C CA . THR A 1 268 ? 21.620 9.481 -20.435 1.00 94.81 268 THR A CA 1
ATOM 2145 C C . THR A 1 268 ? 22.605 8.562 -19.733 1.00 94.81 268 THR A C 1
ATOM 2147 O O . THR A 1 268 ? 22.704 8.559 -18.506 1.00 94.81 268 THR A O 1
ATOM 2150 N N . TYR A 1 269 ? 23.403 7.848 -20.519 1.00 95.44 269 TYR A N 1
ATOM 2151 C CA . TYR A 1 269 ? 24.540 7.056 -20.074 1.00 95.44 269 TYR A CA 1
ATOM 2152 C C . TYR A 1 269 ? 25.826 7.888 -20.055 1.00 95.44 269 TYR A C 1
ATOM 2154 O O . TYR A 1 269 ? 26.211 8.459 -21.072 1.00 95.44 269 TYR A O 1
ATOM 2162 N N . CYS A 1 270 ? 26.515 7.926 -18.914 1.00 94.19 270 CYS A N 1
ATOM 2163 C CA . CYS A 1 270 ? 27.799 8.605 -18.763 1.00 94.19 270 CYS A CA 1
ATOM 2164 C C . CYS A 1 270 ? 28.963 7.620 -18.896 1.00 94.19 270 CYS A C 1
ATOM 2166 O O . CYS A 1 270 ? 29.193 6.804 -18.000 1.00 94.19 270 CYS A O 1
ATOM 2168 N N . SER A 1 271 ? 29.759 7.739 -19.962 1.00 91.50 271 SER A N 1
ATOM 2169 C CA . SER A 1 271 ? 30.838 6.778 -20.244 1.00 91.50 271 SER A CA 1
ATOM 2170 C C . SER A 1 271 ? 31.997 6.836 -19.243 1.00 91.50 271 SER A C 1
ATOM 2172 O O . SER A 1 271 ? 32.609 5.812 -18.955 1.00 91.50 271 SER A O 1
ATOM 2174 N N . LYS A 1 272 ? 32.272 8.007 -18.652 1.00 88.44 272 LYS A N 1
ATOM 2175 C CA . LYS A 1 272 ? 33.313 8.177 -17.619 1.00 88.44 272 LYS A CA 1
ATOM 2176 C C . LYS A 1 272 ? 33.017 7.413 -16.331 1.00 88.44 272 LYS A C 1
ATOM 2178 O O . LYS A 1 272 ? 33.940 6.923 -15.691 1.00 88.44 272 LYS A O 1
ATOM 2183 N N . GLY A 1 273 ? 31.747 7.378 -15.932 1.00 84.06 273 GLY A N 1
ATOM 2184 C CA . GLY A 1 273 ? 31.296 6.745 -14.690 1.00 84.06 273 GLY A CA 1
ATOM 2185 C C . GLY A 1 273 ? 30.586 5.412 -14.899 1.00 84.06 273 GLY A C 1
ATOM 2186 O O . GLY A 1 273 ? 30.104 4.847 -13.924 1.00 84.06 273 GLY A O 1
ATOM 2187 N N . LYS A 1 274 ? 30.451 4.957 -16.154 1.00 91.12 274 LYS A N 1
ATOM 2188 C CA . LYS A 1 274 ? 29.702 3.756 -16.557 1.00 91.12 274 LYS A CA 1
ATOM 2189 C C . LYS A 1 274 ? 28.306 3.640 -15.931 1.00 91.12 274 LYS A C 1
ATOM 2191 O O . LYS A 1 274 ? 27.797 2.553 -15.669 1.00 91.12 274 LYS A O 1
ATOM 2196 N N . THR A 1 275 ? 27.681 4.784 -15.681 1.00 91.69 275 THR A N 1
ATOM 2197 C CA . THR A 1 275 ? 26.414 4.895 -14.955 1.00 91.69 275 THR A CA 1
ATOM 2198 C C . THR A 1 275 ? 25.389 5.554 -15.861 1.00 91.69 275 THR A C 1
ATOM 2200 O O . THR A 1 275 ? 25.696 6.560 -16.510 1.00 91.69 275 THR A O 1
ATOM 2203 N N . ALA A 1 276 ? 24.179 5.006 -15.900 1.00 93.75 276 ALA A N 1
ATOM 2204 C CA . ALA A 1 276 ? 23.058 5.609 -16.606 1.00 93.75 276 ALA A CA 1
ATOM 2205 C C . ALA A 1 276 ? 22.124 6.344 -15.637 1.00 93.75 276 ALA A C 1
ATOM 2207 O O . ALA A 1 276 ? 21.730 5.818 -14.600 1.00 93.75 276 ALA A O 1
ATOM 2208 N N . TYR A 1 277 ? 21.802 7.589 -15.981 1.00 92.69 277 TYR A N 1
ATOM 2209 C CA . TYR A 1 277 ? 20.904 8.473 -15.245 1.00 92.69 277 TYR A CA 1
ATOM 2210 C C . TYR A 1 277 ? 19.588 8.524 -15.999 1.00 92.69 277 TYR A C 1
ATOM 2212 O O . TYR A 1 277 ? 19.523 9.111 -17.082 1.00 92.69 277 TYR A O 1
ATOM 2220 N N . ILE A 1 278 ? 18.572 7.877 -15.444 1.00 92.44 278 ILE A N 1
ATOM 2221 C CA . ILE A 1 278 ? 17.330 7.562 -16.146 1.00 92.44 278 ILE A CA 1
ATOM 2222 C C . ILE A 1 278 ? 16.118 8.040 -15.355 1.00 92.44 278 ILE A C 1
ATOM 2224 O O . ILE A 1 278 ? 16.190 8.298 -14.150 1.00 92.44 278 ILE A O 1
ATOM 2228 N N . ALA A 1 279 ? 15.004 8.200 -16.057 1.00 90.88 279 ALA A N 1
ATOM 2229 C CA . ALA A 1 279 ? 13.712 8.516 -15.478 1.00 90.88 279 ALA A CA 1
ATOM 2230 C C . ALA A 1 279 ? 12.620 7.712 -16.175 1.00 90.88 279 ALA A C 1
ATOM 2232 O O . ALA A 1 279 ? 12.680 7.489 -17.385 1.00 90.88 279 ALA A O 1
ATOM 2233 N N . VAL A 1 280 ? 11.600 7.330 -15.409 1.00 90.25 280 VAL A N 1
ATOM 2234 C CA . VAL A 1 280 ? 10.447 6.619 -15.952 1.00 90.25 280 VAL A CA 1
ATOM 2235 C C . VAL A 1 280 ? 9.624 7.548 -16.839 1.00 90.25 280 VAL A C 1
ATOM 2237 O O . VAL A 1 280 ? 9.198 8.628 -16.421 1.00 90.25 280 VAL A O 1
ATOM 2240 N N . GLU A 1 281 ? 9.369 7.096 -18.059 1.00 89.75 281 GLU A N 1
ATOM 2241 C CA . GLU A 1 281 ? 8.458 7.721 -19.012 1.00 89.75 281 GLU A CA 1
ATOM 2242 C C . GLU A 1 281 ? 7.103 7.003 -19.034 1.00 89.75 281 GLU A C 1
ATOM 2244 O O . GLU A 1 281 ? 6.047 7.644 -19.046 1.00 89.75 281 GLU A O 1
ATOM 2249 N N . VAL A 1 282 ? 7.122 5.667 -18.996 1.00 91.31 282 VAL A N 1
ATOM 2250 C CA . VAL A 1 282 ? 5.926 4.827 -19.125 1.00 91.31 282 VAL A CA 1
ATOM 2251 C C . VAL A 1 282 ? 5.887 3.793 -18.007 1.00 91.31 282 VAL A C 1
ATOM 2253 O O . VAL A 1 282 ? 6.885 3.159 -17.693 1.00 91.31 282 VAL A O 1
ATOM 2256 N N . LEU A 1 283 ? 4.702 3.596 -17.431 1.00 92.62 283 LEU A N 1
ATOM 2257 C CA . LEU A 1 283 ? 4.421 2.537 -16.466 1.00 92.62 283 LEU A CA 1
ATOM 2258 C C . LEU A 1 283 ? 3.358 1.601 -17.023 1.00 92.62 283 LEU A C 1
ATOM 2260 O O . LEU A 1 283 ? 2.476 2.029 -17.772 1.00 92.62 283 LEU A O 1
ATOM 2264 N N . GLY A 1 284 ? 3.416 0.341 -16.616 1.00 93.38 284 GLY A N 1
ATOM 2265 C CA . GLY A 1 284 ? 2.426 -0.653 -17.007 1.00 93.38 284 GLY A CA 1
ATOM 2266 C C . GLY A 1 284 ? 2.568 -1.949 -16.229 1.00 93.38 284 GLY A C 1
ATOM 2267 O O . GLY A 1 284 ? 3.356 -2.053 -15.292 1.00 93.38 284 GLY A O 1
ATOM 2268 N N . THR A 1 285 ? 1.797 -2.955 -16.612 1.00 93.44 285 THR A N 1
ATOM 2269 C CA . THR A 1 285 ? 1.881 -4.302 -16.037 1.00 93.44 285 THR A CA 1
ATOM 2270 C C . THR A 1 285 ? 1.629 -5.337 -17.116 1.00 93.44 285 THR A C 1
ATOM 2272 O O . THR A 1 285 ? 0.876 -5.083 -18.057 1.00 93.44 285 THR A O 1
ATOM 2275 N N . TYR A 1 286 ? 2.242 -6.511 -16.997 1.00 92.75 286 TYR A N 1
ATOM 2276 C CA . TYR A 1 286 ? 2.034 -7.608 -17.944 1.00 92.75 286 TYR A CA 1
ATOM 2277 C C . TYR A 1 286 ? 1.972 -8.958 -17.231 1.00 92.75 286 TYR A C 1
ATOM 2279 O O . TYR A 1 286 ? 2.694 -9.163 -16.260 1.00 92.75 286 TYR A O 1
ATOM 2287 N N . ASP A 1 287 ? 1.105 -9.862 -17.700 1.00 91.06 287 ASP A N 1
ATOM 2288 C CA . ASP A 1 287 ? 0.904 -11.206 -17.129 1.00 91.06 287 ASP A CA 1
ATOM 2289 C C . ASP A 1 287 ? 2.065 -12.146 -17.509 1.00 91.06 287 ASP A C 1
ATOM 2291 O O . ASP A 1 287 ? 1.917 -13.069 -18.308 1.00 91.06 287 ASP A O 1
ATOM 2295 N N . ILE A 1 288 ? 3.246 -11.854 -16.968 1.00 82.62 288 ILE A N 1
ATOM 2296 C CA . ILE A 1 288 ? 4.487 -12.606 -17.148 1.00 82.62 288 ILE A CA 1
ATOM 2297 C C . ILE A 1 288 ? 5.258 -12.614 -15.828 1.00 82.62 288 ILE A C 1
ATOM 2299 O O . ILE A 1 288 ? 5.234 -11.622 -15.097 1.00 82.62 288 ILE A O 1
ATOM 2303 N N . ASN A 1 289 ? 5.930 -13.716 -15.493 1.00 80.88 289 ASN A N 1
ATOM 2304 C CA . ASN A 1 289 ? 6.815 -13.800 -14.329 1.00 80.88 289 ASN A CA 1
ATOM 2305 C C . ASN A 1 289 ? 7.766 -15.011 -14.448 1.00 80.88 289 ASN A C 1
ATOM 2307 O O . ASN A 1 289 ? 7.594 -15.866 -15.321 1.00 80.88 289 ASN A O 1
ATOM 2311 N N . GLY A 1 290 ? 8.740 -15.119 -13.543 1.00 73.94 290 GLY A N 1
ATOM 2312 C CA . GLY A 1 290 ? 9.639 -16.268 -13.428 1.00 73.94 290 GLY A CA 1
ATOM 2313 C C . GLY A 1 290 ? 10.591 -16.407 -14.617 1.00 73.94 290 GLY A C 1
ATOM 2314 O O . GLY A 1 290 ? 11.092 -15.414 -15.132 1.00 73.94 290 GLY A O 1
ATOM 2315 N N . SER A 1 291 ? 10.845 -17.643 -15.053 1.00 74.94 291 SER A N 1
ATOM 2316 C CA . SER A 1 291 ? 11.757 -17.917 -16.175 1.00 74.94 291 SER A CA 1
ATOM 2317 C C . SER A 1 291 ? 11.262 -17.328 -17.495 1.00 74.94 291 SER A C 1
ATOM 2319 O O . SER A 1 291 ? 12.058 -16.812 -18.262 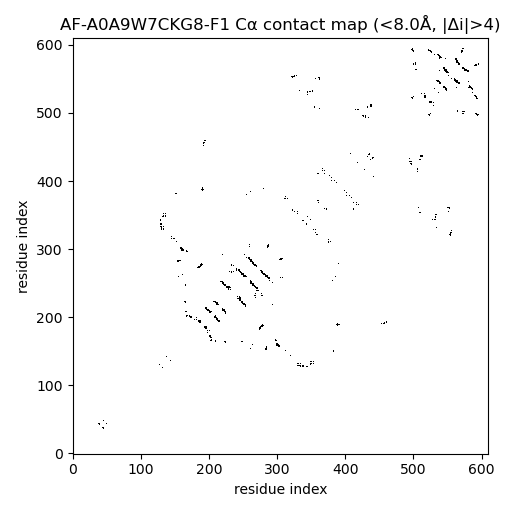1.00 74.94 291 SER A O 1
ATOM 2321 N N . ILE A 1 292 ? 9.944 -17.315 -17.717 1.00 76.50 292 ILE A N 1
ATOM 2322 C CA . ILE A 1 292 ? 9.339 -16.755 -18.935 1.00 76.50 292 ILE A CA 1
ATOM 2323 C C . ILE A 1 292 ? 9.655 -15.258 -19.054 1.00 76.50 292 ILE A C 1
ATOM 2325 O O . ILE A 1 292 ? 9.823 -14.757 -20.156 1.00 76.50 292 ILE A O 1
ATOM 2329 N N . LEU A 1 293 ? 9.761 -14.546 -17.924 1.00 80.69 293 LEU A N 1
ATOM 2330 C CA . LEU A 1 293 ? 10.169 -13.143 -17.922 1.00 80.69 293 LEU A CA 1
ATOM 2331 C C . LEU A 1 293 ? 11.651 -12.965 -18.276 1.00 80.69 293 LEU A C 1
ATOM 2333 O O . LEU A 1 293 ? 11.991 -12.013 -18.969 1.00 80.69 293 LEU A O 1
ATOM 2337 N N . ALA A 1 294 ? 12.520 -13.859 -17.802 1.00 74.62 294 ALA A N 1
ATOM 2338 C CA . ALA A 1 294 ? 13.950 -13.803 -18.105 1.00 74.62 294 ALA A CA 1
ATOM 2339 C C . ALA A 1 294 ? 14.235 -14.054 -19.597 1.00 74.62 294 ALA A C 1
ATOM 2341 O O . ALA A 1 294 ? 15.163 -13.471 -20.150 1.00 74.62 294 ALA A O 1
ATOM 2342 N N . ASP A 1 295 ? 13.400 -14.872 -20.242 1.00 74.75 295 ASP A N 1
ATOM 2343 C CA . ASP A 1 295 ? 13.502 -15.208 -21.666 1.00 74.75 295 ASP A CA 1
ATOM 2344 C C . ASP A 1 295 ? 12.687 -14.253 -22.572 1.00 74.75 295 ASP A C 1
ATOM 2346 O O . ASP A 1 295 ? 12.619 -14.453 -23.786 1.00 74.75 295 ASP A O 1
ATOM 2350 N N . ASP A 1 296 ? 12.034 -13.222 -22.016 1.00 82.19 296 ASP A N 1
ATOM 2351 C CA . ASP A 1 296 ? 11.207 -12.289 -22.790 1.00 82.19 296 ASP A CA 1
ATOM 2352 C C . ASP A 1 296 ? 12.065 -11.310 -23.598 1.00 82.19 296 ASP A C 1
ATOM 2354 O O . ASP A 1 296 ? 12.709 -10.401 -23.070 1.00 82.19 296 ASP A O 1
ATOM 2358 N N . THR A 1 297 ? 11.991 -11.444 -24.918 1.00 83.25 297 THR A N 1
ATOM 2359 C CA . THR A 1 297 ? 12.686 -10.598 -25.896 1.00 83.25 297 THR A CA 1
ATOM 2360 C C . THR A 1 297 ? 11.970 -9.274 -26.186 1.00 83.25 297 THR A C 1
ATOM 2362 O O . THR A 1 297 ? 12.451 -8.459 -26.978 1.00 83.25 297 THR A O 1
ATOM 2365 N N . GLY A 1 298 ? 10.813 -9.042 -25.561 1.00 84.06 298 GLY A N 1
ATOM 2366 C CA . GLY A 1 298 ? 9.975 -7.877 -25.819 1.00 84.06 298 GLY A CA 1
ATOM 2367 C C . GLY A 1 298 ? 9.113 -8.020 -27.083 1.00 84.06 298 GLY A C 1
ATOM 2368 O O . GLY A 1 298 ? 9.228 -8.964 -27.859 1.00 84.06 298 GLY A O 1
ATOM 2369 N N . SER A 1 299 ? 8.168 -7.094 -27.266 1.00 86.12 299 SER A N 1
ATOM 2370 C CA . SER A 1 299 ? 7.322 -6.998 -28.463 1.00 86.12 299 SER A CA 1
ATOM 2371 C C . SER A 1 299 ? 6.796 -5.575 -28.632 1.00 86.12 299 SER A C 1
ATOM 2373 O O . SER A 1 299 ? 6.547 -4.882 -27.644 1.00 86.12 299 SER A O 1
ATOM 2375 N N . THR A 1 300 ? 6.532 -5.172 -29.873 1.00 86.19 300 THR A N 1
ATOM 2376 C CA . THR A 1 300 ? 5.922 -3.868 -30.204 1.00 86.19 300 THR A CA 1
ATOM 2377 C C . THR A 1 300 ? 4.400 -3.843 -30.001 1.00 86.19 300 THR A C 1
ATOM 2379 O O . THR A 1 300 ? 3.772 -2.776 -29.975 1.00 86.19 300 THR A O 1
ATOM 2382 N N . ASP A 1 301 ? 3.795 -5.018 -29.810 1.00 90.44 301 ASP A N 1
ATOM 2383 C CA . ASP A 1 301 ? 2.382 -5.157 -29.478 1.00 90.44 301 ASP A CA 1
ATOM 2384 C C . ASP A 1 301 ? 2.043 -4.538 -28.110 1.00 90.44 301 ASP A C 1
ATOM 2386 O O . ASP A 1 301 ? 2.840 -4.631 -27.172 1.00 90.44 301 ASP A O 1
ATOM 2390 N N . PRO A 1 302 ? 0.844 -3.939 -27.953 1.00 92.75 302 PRO A N 1
ATOM 2391 C CA . PRO A 1 302 ? 0.366 -3.485 -26.653 1.00 92.75 302 PRO A CA 1
ATOM 2392 C C . PRO A 1 302 ? 0.292 -4.634 -25.642 1.00 92.75 302 PRO A C 1
ATOM 2394 O O . PRO A 1 302 ? -0.352 -5.657 -25.892 1.00 92.75 302 PRO A O 1
ATOM 2397 N N . ARG A 1 303 ? 0.878 -4.422 -24.466 1.00 93.75 303 ARG A N 1
ATOM 2398 C CA . ARG A 1 303 ? 0.897 -5.364 -23.344 1.00 93.75 303 ARG A CA 1
ATOM 2399 C C . ARG A 1 303 ? 0.060 -4.824 -22.188 1.00 93.75 303 ARG A C 1
ATOM 2401 O O . ARG A 1 303 ? -0.021 -3.617 -21.984 1.00 93.75 303 ARG A O 1
ATOM 2408 N N . VAL A 1 304 ? -0.618 -5.716 -21.469 1.00 94.44 304 VAL A N 1
ATOM 2409 C CA . VAL A 1 304 ? -1.442 -5.383 -20.295 1.00 94.44 304 VAL A CA 1
ATOM 2410 C C . VAL A 1 304 ? -1.581 -6.605 -19.386 1.00 94.44 304 VAL A C 1
ATOM 2412 O O . VAL A 1 304 ? -1.603 -7.733 -19.879 1.00 94.44 304 VAL A O 1
ATOM 2415 N N . SER A 1 305 ? -1.703 -6.393 -18.076 1.00 93.94 305 SER A N 1
ATOM 2416 C CA . SER A 1 305 ? -2.016 -7.445 -17.108 1.00 93.94 305 SER A CA 1
ATOM 2417 C C . SER A 1 305 ? -3.509 -7.465 -16.796 1.00 93.94 305 SER A C 1
ATOM 2419 O O . SER A 1 305 ? -4.069 -6.518 -16.230 1.00 93.94 305 SER A O 1
ATOM 2421 N N . TYR A 1 306 ? -4.165 -8.574 -17.128 1.00 92.00 306 TYR A N 1
ATOM 2422 C CA . TYR A 1 306 ? -5.535 -8.826 -16.695 1.00 92.00 306 TYR A CA 1
ATOM 2423 C C . TYR A 1 306 ? -5.575 -9.226 -15.222 1.00 92.00 306 TYR A C 1
ATOM 2425 O O . TYR A 1 306 ? -6.528 -8.865 -14.527 1.00 92.00 306 TYR A O 1
ATOM 2433 N N . TRP A 1 307 ? -4.542 -9.921 -14.731 1.00 90.75 307 TRP A N 1
ATOM 2434 C CA . TRP A 1 307 ? -4.455 -10.314 -13.326 1.00 90.75 307 TRP A CA 1
ATOM 2435 C C . TRP A 1 307 ? -4.416 -9.093 -12.407 1.00 90.75 307 TRP A C 1
ATOM 2437 O O . TRP A 1 307 ? -5.273 -8.950 -11.530 1.00 90.75 307 TRP A O 1
ATOM 2447 N N . TYR A 1 308 ? -3.476 -8.177 -12.651 1.00 91.38 308 TYR A N 1
ATOM 2448 C CA . TYR A 1 308 ? -3.360 -6.927 -11.906 1.00 91.38 308 TYR A CA 1
ATOM 2449 C C . TYR A 1 308 ? -4.640 -6.097 -12.012 1.00 91.38 308 TYR A C 1
ATOM 2451 O O . TYR A 1 308 ? -5.141 -5.604 -11.001 1.00 91.38 308 TYR A O 1
ATOM 2459 N N . GLY A 1 309 ? -5.217 -5.999 -13.216 1.00 92.56 309 GLY A N 1
ATOM 2460 C CA . GLY A 1 309 ? -6.487 -5.310 -13.426 1.00 92.56 309 GLY A CA 1
ATOM 2461 C C . GLY A 1 309 ? -7.608 -5.863 -12.538 1.00 92.56 309 GLY A C 1
ATOM 2462 O O . GLY A 1 309 ? -8.275 -5.119 -11.822 1.00 92.56 309 GLY A O 1
ATOM 2463 N N . ILE A 1 310 ? -7.808 -7.180 -12.515 1.00 92.19 310 ILE A N 1
ATOM 2464 C CA . ILE A 1 310 ? -8.893 -7.788 -11.732 1.00 92.19 310 ILE A CA 1
ATOM 2465 C C . ILE A 1 310 ? -8.612 -7.693 -10.228 1.00 92.19 310 ILE A C 1
ATOM 2467 O O . ILE A 1 310 ? -9.465 -7.217 -9.475 1.00 92.19 310 ILE A O 1
ATOM 2471 N N . VAL A 1 311 ? -7.432 -8.123 -9.776 1.00 91.19 311 VAL A N 1
ATOM 2472 C CA . VAL A 1 311 ? -7.089 -8.157 -8.344 1.00 91.19 311 VAL A CA 1
ATOM 2473 C C . VAL A 1 311 ? -7.019 -6.743 -7.767 1.00 91.19 311 VAL A C 1
ATOM 2475 O O . VAL A 1 311 ? -7.588 -6.480 -6.703 1.00 91.19 311 VAL A O 1
ATOM 2478 N N . GLY A 1 312 ? -6.408 -5.807 -8.496 1.00 91.38 312 GLY A N 1
ATOM 2479 C CA . GLY A 1 312 ? -6.361 -4.396 -8.128 1.00 91.38 312 GLY A CA 1
ATOM 2480 C C . GLY A 1 312 ? -7.757 -3.776 -8.044 1.00 91.38 312 GLY A C 1
ATOM 2481 O O . GLY A 1 312 ? -8.070 -3.102 -7.060 1.00 91.38 312 GLY A O 1
ATOM 2482 N N . ALA A 1 313 ? -8.648 -4.071 -8.997 1.00 94.12 313 ALA A N 1
ATOM 2483 C CA . ALA A 1 313 ? -10.036 -3.612 -8.932 1.00 94.12 313 ALA A CA 1
ATOM 2484 C C . ALA A 1 313 ? -10.786 -4.183 -7.717 1.00 94.12 313 ALA A C 1
ATOM 2486 O O . ALA A 1 313 ? -11.479 -3.436 -7.020 1.00 94.12 313 ALA A O 1
ATOM 2487 N N . VAL A 1 314 ? -10.629 -5.479 -7.422 1.00 94.56 314 VAL A N 1
ATOM 2488 C CA . VAL A 1 314 ? -11.218 -6.112 -6.227 1.00 94.56 314 VAL A CA 1
ATOM 2489 C C . VAL A 1 314 ? -10.726 -5.422 -4.955 1.00 94.56 314 VAL A C 1
ATOM 2491 O O . VAL A 1 314 ? -11.529 -5.113 -4.070 1.00 94.56 314 VAL A O 1
ATOM 2494 N N . TRP A 1 315 ? -9.432 -5.117 -4.879 1.00 93.25 315 TRP A N 1
ATOM 2495 C CA . TRP A 1 315 ? -8.847 -4.419 -3.740 1.00 93.25 315 TRP A CA 1
ATOM 2496 C C . TRP A 1 315 ? -9.395 -2.996 -3.567 1.00 93.25 315 TRP A C 1
ATOM 2498 O O . TRP A 1 315 ? -9.770 -2.608 -2.456 1.00 93.25 315 TRP A O 1
ATOM 2508 N N . LEU A 1 316 ? -9.527 -2.233 -4.655 1.00 93.50 316 LEU A N 1
ATOM 2509 C CA . LEU A 1 316 ? -10.114 -0.889 -4.626 1.00 93.50 316 LEU A CA 1
ATOM 2510 C C . LEU A 1 316 ? -11.584 -0.905 -4.196 1.00 93.50 316 LEU A C 1
ATOM 2512 O O . LEU A 1 316 ? -11.996 -0.089 -3.368 1.00 93.50 316 LEU A O 1
ATOM 2516 N N . VAL A 1 317 ? -12.374 -1.852 -4.711 1.00 94.75 317 VAL A N 1
ATOM 2517 C CA . VAL A 1 317 ? -13.775 -2.031 -4.300 1.00 94.75 317 VAL A CA 1
ATOM 2518 C C . VAL A 1 317 ? -13.847 -2.367 -2.814 1.00 94.75 317 VAL A C 1
ATOM 2520 O O . VAL A 1 317 ? -14.633 -1.764 -2.082 1.00 94.75 317 VAL A O 1
ATOM 2523 N N . TYR A 1 318 ? -12.997 -3.280 -2.343 1.00 93.94 318 TYR A N 1
ATOM 2524 C CA . TYR A 1 318 ? -12.923 -3.631 -0.931 1.00 93.94 318 TYR A CA 1
ATOM 2525 C C . TYR A 1 318 ? -12.622 -2.404 -0.055 1.00 93.94 318 TYR A C 1
ATOM 2527 O O . TYR A 1 318 ? -13.345 -2.128 0.907 1.00 93.94 318 TYR A O 1
ATOM 2535 N N . ARG A 1 319 ? -11.596 -1.622 -0.413 1.00 92.25 319 ARG A N 1
ATOM 2536 C CA . ARG A 1 319 ? -11.220 -0.387 0.294 1.00 92.25 319 ARG A CA 1
ATOM 2537 C C . ARG A 1 319 ? -12.356 0.630 0.321 1.00 92.25 319 ARG A C 1
ATOM 2539 O O . ARG A 1 319 ? -12.640 1.193 1.380 1.00 92.25 319 ARG A O 1
ATOM 2546 N N . LEU A 1 320 ? -13.045 0.820 -0.802 1.00 94.00 320 LEU A N 1
ATOM 2547 C CA . LEU A 1 320 ? -14.204 1.704 -0.884 1.00 94.00 320 LEU A CA 1
ATOM 2548 C C . LEU A 1 320 ? -15.306 1.277 0.096 1.00 94.00 320 LEU A C 1
ATOM 2550 O O . LEU A 1 320 ? -15.831 2.118 0.827 1.00 94.00 320 LEU A O 1
ATOM 2554 N N . LEU A 1 321 ? -15.618 -0.020 0.175 1.00 94.00 321 LEU A N 1
ATOM 2555 C CA . LEU A 1 321 ? -16.625 -0.535 1.110 1.00 94.00 321 LEU A CA 1
ATOM 2556 C C . LEU A 1 321 ? -16.239 -0.283 2.577 1.00 94.00 321 LEU A C 1
ATOM 2558 O O . LEU A 1 321 ? -17.093 0.119 3.372 1.00 94.00 321 LEU A O 1
ATOM 2562 N N . ILE A 1 322 ? -14.963 -0.453 2.936 1.00 92.69 322 ILE A N 1
ATOM 2563 C CA . ILE A 1 322 ? -14.453 -0.140 4.283 1.00 92.69 322 ILE A CA 1
ATOM 2564 C C . ILE A 1 322 ? -14.596 1.352 4.601 1.00 92.69 322 ILE A C 1
ATOM 2566 O O . ILE A 1 322 ? -15.043 1.715 5.691 1.00 92.69 322 ILE A O 1
ATOM 2570 N N . ILE A 1 323 ? -14.282 2.220 3.640 1.00 92.81 323 ILE A N 1
ATOM 2571 C CA . ILE A 1 323 ? -14.413 3.675 3.774 1.00 92.81 323 ILE A CA 1
ATOM 2572 C C . ILE A 1 323 ? -15.886 4.075 3.953 1.00 92.81 323 ILE A C 1
ATOM 2574 O O . ILE A 1 323 ? -16.206 4.841 4.866 1.00 92.81 323 ILE A O 1
ATOM 2578 N N . CYS A 1 324 ? -16.803 3.494 3.173 1.00 92.75 324 CYS A N 1
ATOM 2579 C CA . CYS A 1 324 ? -18.249 3.700 3.317 1.00 92.75 324 CYS A CA 1
ATOM 2580 C C . CYS A 1 324 ? -18.788 3.223 4.677 1.00 92.75 324 CYS A C 1
ATOM 2582 O O . CYS A 1 324 ? -19.626 3.896 5.295 1.00 92.75 324 CYS A O 1
ATOM 2584 N N . ARG A 1 325 ? -18.294 2.082 5.170 1.00 92.50 325 ARG A N 1
ATOM 2585 C CA . ARG A 1 325 ? -18.606 1.584 6.514 1.00 92.50 325 ARG A CA 1
ATOM 2586 C C . ARG A 1 325 ? -18.120 2.567 7.585 1.00 92.50 325 ARG A C 1
ATOM 2588 O O . ARG A 1 325 ? -18.902 2.933 8.462 1.00 92.50 325 ARG A O 1
ATOM 2595 N N . GLY A 1 326 ? -16.873 3.033 7.485 1.00 92.19 326 GLY A N 1
ATOM 2596 C CA . GLY A 1 326 ? -16.287 4.020 8.400 1.00 92.19 326 GLY A CA 1
ATOM 2597 C C . GLY A 1 326 ? -17.084 5.327 8.449 1.00 92.19 326 GLY A C 1
ATOM 2598 O O . GLY A 1 326 ? -17.423 5.800 9.533 1.00 92.19 326 GLY A O 1
ATOM 2599 N N . TYR A 1 327 ? -17.504 5.843 7.288 1.00 93.31 327 TYR A N 1
ATOM 2600 C CA . TYR A 1 327 ? -18.373 7.024 7.188 1.00 93.31 327 TYR A CA 1
ATOM 2601 C C . TYR A 1 327 ? -19.701 6.853 7.932 1.00 93.31 327 TYR A C 1
ATOM 2603 O O . TYR A 1 327 ? -20.175 7.748 8.637 1.00 93.31 327 TYR A O 1
ATOM 2611 N N . SER A 1 328 ? -20.327 5.690 7.774 1.00 91.88 328 SER A N 1
ATOM 2612 C CA . SER A 1 328 ? -21.607 5.410 8.423 1.00 91.88 328 SER A CA 1
ATOM 2613 C C . SER A 1 328 ? -21.449 5.352 9.945 1.00 91.88 328 SER A C 1
ATOM 2615 O O . SER A 1 328 ? -22.280 5.909 10.668 1.00 91.88 328 SER A O 1
ATOM 2617 N N . LEU A 1 329 ? -20.362 4.741 10.430 1.00 91.25 329 LEU A N 1
ATOM 2618 C CA . LEU A 1 329 ? -20.066 4.636 11.857 1.00 91.25 329 LEU A CA 1
ATOM 2619 C C . LEU A 1 329 ? -19.725 5.995 12.487 1.00 91.25 329 LEU A C 1
ATOM 2621 O O . LEU A 1 329 ? -20.312 6.347 13.510 1.00 91.25 329 LEU A O 1
ATOM 2625 N N . LEU A 1 330 ? -18.848 6.789 11.865 1.00 92.25 330 LEU A N 1
ATOM 2626 C CA . LEU A 1 330 ? -18.466 8.105 12.392 1.00 92.25 330 LEU A CA 1
ATOM 2627 C C . LEU A 1 330 ? -19.637 9.085 12.413 1.00 92.25 330 LEU A C 1
ATOM 2629 O O . LEU A 1 330 ? -19.753 9.889 13.332 1.00 92.25 330 LEU A O 1
ATOM 2633 N N . ARG A 1 331 ? -20.554 8.990 11.442 1.00 91.50 331 ARG A N 1
ATOM 2634 C CA . ARG A 1 331 ? -21.749 9.837 11.410 1.00 91.50 331 ARG A CA 1
ATOM 2635 C C . ARG A 1 331 ? -22.699 9.477 12.546 1.00 91.50 331 ARG A C 1
ATOM 2637 O O . ARG A 1 331 ? -23.311 10.369 13.127 1.00 91.50 331 ARG A O 1
ATOM 2644 N N . LEU A 1 332 ? -22.844 8.184 12.844 1.00 89.00 332 LEU A N 1
ATOM 2645 C CA . LEU A 1 332 ? -23.653 7.715 13.967 1.00 89.00 332 LEU A CA 1
ATOM 2646 C C . LEU A 1 332 ? -23.048 8.160 15.304 1.00 89.00 332 LEU A C 1
ATOM 2648 O O . LEU A 1 332 ? -23.775 8.676 16.151 1.00 89.00 332 LEU A O 1
ATOM 2652 N N . TYR A 1 333 ? -21.735 7.990 15.468 1.00 90.19 333 TYR A N 1
ATOM 2653 C CA . TYR A 1 333 ? -21.023 8.367 16.686 1.00 90.19 333 TYR A CA 1
ATOM 2654 C C . TYR A 1 333 ? -21.008 9.888 16.896 1.00 90.19 333 TYR A C 1
ATOM 2656 O O . TYR A 1 333 ? -21.459 10.359 17.935 1.00 90.19 333 TYR A O 1
ATOM 2664 N N . GLY A 1 334 ? -20.633 10.666 15.876 1.00 91.00 334 GLY A N 1
ATOM 2665 C CA . GLY A 1 334 ? -20.597 12.130 15.937 1.00 91.00 334 GLY A CA 1
ATOM 2666 C C . GLY A 1 334 ? -21.954 12.751 16.270 1.00 91.00 334 GLY A C 1
ATOM 2667 O O . GLY A 1 334 ? -22.041 13.577 17.169 1.00 91.00 334 GLY A O 1
ATOM 2668 N N . ARG A 1 335 ? -23.047 12.271 15.654 1.00 90.06 335 ARG A N 1
ATOM 2669 C CA . ARG A 1 335 ? -24.411 12.718 16.008 1.00 90.06 335 ARG A CA 1
ATOM 2670 C C . ARG A 1 335 ? -24.772 12.453 17.463 1.00 90.06 335 ARG A C 1
ATOM 2672 O O . ARG A 1 335 ? -25.547 13.211 18.041 1.00 90.06 335 ARG A O 1
ATOM 2679 N N . ARG A 1 336 ? -24.275 11.353 18.032 1.00 88.56 336 ARG A N 1
ATOM 2680 C CA . ARG A 1 336 ? -24.502 11.019 19.438 1.00 88.56 336 ARG A CA 1
ATOM 2681 C C . ARG A 1 336 ? -23.700 11.946 20.350 1.00 88.56 336 ARG A C 1
ATOM 2683 O O . ARG A 1 336 ? -24.274 12.426 21.320 1.00 88.56 336 ARG A O 1
ATOM 2690 N N . CYS A 1 337 ? -22.438 12.228 20.023 1.00 89.00 337 CYS A N 1
ATOM 2691 C CA . CYS A 1 337 ? -21.625 13.218 20.737 1.00 89.00 337 CYS A CA 1
ATOM 2692 C C . CYS A 1 337 ? -22.301 14.597 20.721 1.00 89.00 337 CYS A C 1
ATOM 2694 O O . CYS A 1 337 ? -22.593 15.146 21.782 1.00 89.00 337 CYS A O 1
ATOM 2696 N N . ASP A 1 338 ? -22.668 15.089 19.533 1.00 88.31 338 ASP A N 1
ATOM 2697 C CA . ASP A 1 338 ? -23.317 16.395 19.358 1.00 88.31 338 ASP A CA 1
ATOM 2698 C C . ASP A 1 338 ? -24.678 16.464 20.075 1.00 88.31 338 ASP A C 1
ATOM 2700 O O . ASP A 1 338 ? -25.018 17.474 20.685 1.00 88.31 338 ASP A O 1
ATOM 2704 N N . GLY A 1 339 ? -25.463 15.380 20.039 1.00 85.50 339 GLY A N 1
ATOM 2705 C CA . GLY A 1 339 ? -26.770 15.312 20.698 1.00 85.50 339 GLY A CA 1
ATOM 2706 C C . GLY A 1 339 ? -26.708 15.327 22.229 1.00 85.50 339 GLY A C 1
ATOM 2707 O O . GLY A 1 339 ? -27.685 15.724 22.863 1.00 85.50 339 GLY A O 1
ATOM 2708 N N . ILE A 1 340 ? -25.584 14.902 22.813 1.00 83.50 340 ILE A N 1
ATOM 2709 C CA . ILE A 1 340 ? -25.346 14.877 24.267 1.00 83.50 340 ILE A CA 1
ATOM 2710 C C . ILE A 1 340 ? -24.530 16.109 24.718 1.00 83.50 340 ILE A C 1
ATOM 2712 O O . ILE A 1 340 ? -24.485 16.408 25.908 1.00 83.50 340 ILE A O 1
ATOM 2716 N N . GLY A 1 341 ? -23.954 16.872 23.782 1.00 82.19 341 GLY A N 1
ATOM 2717 C CA . GLY A 1 341 ? -23.115 18.038 24.076 1.00 82.19 341 GLY A CA 1
ATOM 2718 C C . GLY A 1 341 ? -21.693 17.673 24.511 1.00 82.19 341 GLY A C 1
ATOM 2719 O O . GLY A 1 341 ? -21.046 18.450 25.204 1.00 82.19 341 GLY A O 1
ATOM 2720 N N . GLU A 1 342 ? -21.216 16.489 24.129 1.00 84.81 342 GLU A N 1
ATOM 2721 C CA . GLU A 1 342 ? -19.876 15.996 24.455 1.00 84.81 342 GLU A CA 1
ATOM 2722 C C . GLU A 1 342 ? -18.892 16.356 23.343 1.00 84.81 342 GLU A C 1
ATOM 2724 O O . GLU A 1 342 ? -19.152 16.072 22.174 1.00 84.81 342 GLU A O 1
ATOM 2729 N N . SER A 1 343 ? -17.751 16.944 23.704 1.00 85.19 343 SER A N 1
ATOM 2730 C CA . SER A 1 343 ? -16.659 17.248 22.778 1.00 85.19 343 SER A CA 1
ATOM 2731 C C . SER A 1 343 ? -15.620 16.123 22.743 1.00 85.19 343 SER A C 1
ATOM 2733 O O . SER A 1 343 ? -15.467 15.348 23.692 1.00 85.19 343 SER A O 1
ATOM 2735 N N . LEU A 1 344 ? -14.889 16.022 21.630 1.00 85.56 344 LEU A N 1
ATOM 2736 C CA . LEU A 1 344 ? -13.753 15.114 21.484 1.00 85.56 344 LEU A CA 1
ATOM 2737 C C . LEU A 1 344 ? -12.477 15.928 21.281 1.00 85.56 344 LEU A C 1
ATOM 2739 O O . LEU A 1 344 ? -12.470 16.927 20.574 1.00 85.56 344 LEU A O 1
ATOM 2743 N N . GLN A 1 345 ? -11.381 15.485 21.890 1.00 85.62 345 GLN A N 1
ATOM 2744 C CA . GLN A 1 345 ? -10.059 16.022 21.575 1.00 85.62 345 GLN A CA 1
ATOM 2745 C C . GLN A 1 345 ? -9.559 15.460 20.240 1.00 85.62 345 GLN A C 1
ATOM 2747 O O . GLN A 1 345 ? -9.906 14.344 19.853 1.00 85.62 345 GLN A O 1
ATOM 2752 N N . GLN A 1 346 ? -8.658 16.187 19.579 1.00 85.00 346 GLN A N 1
ATOM 2753 C CA . GLN A 1 346 ? -8.129 15.820 18.263 1.00 85.00 346 GLN A CA 1
ATOM 2754 C C . GLN A 1 346 ? -7.525 14.403 18.215 1.00 85.00 346 GLN A C 1
ATOM 2756 O O . GLN A 1 346 ? -7.785 13.658 17.274 1.00 85.00 346 GLN A O 1
ATOM 2761 N N . GLN A 1 347 ? -6.771 13.991 19.242 1.00 85.88 347 GLN A N 1
ATOM 2762 C CA . GLN A 1 347 ? -6.196 12.639 19.321 1.00 85.88 347 GLN A CA 1
ATOM 2763 C C . GLN A 1 347 ? -7.288 11.558 19.357 1.00 85.88 347 GLN A C 1
ATOM 2765 O O . GLN A 1 347 ? -7.191 10.547 18.663 1.00 85.88 347 GLN A O 1
ATOM 2770 N N . ALA A 1 348 ? -8.367 11.801 20.108 1.00 87.31 348 ALA A N 1
ATOM 2771 C CA . ALA A 1 348 ? -9.494 10.882 20.210 1.00 87.31 348 ALA A CA 1
ATOM 2772 C C . ALA A 1 348 ? -10.242 10.736 18.877 1.00 87.31 348 ALA A C 1
ATOM 2774 O O . ALA A 1 348 ? -10.624 9.628 18.501 1.00 87.31 348 ALA A O 1
ATOM 2775 N N . VAL A 1 349 ? -10.400 11.840 18.138 1.00 90.25 349 VAL A N 1
ATOM 2776 C CA . VAL A 1 349 ? -10.987 11.848 16.789 1.00 90.25 349 VAL A CA 1
ATOM 2777 C C . VAL A 1 349 ? -10.161 10.977 15.837 1.00 90.25 349 VAL A C 1
ATOM 2779 O O . VAL A 1 349 ? -10.727 10.148 15.123 1.00 90.25 349 VAL A O 1
ATOM 2782 N N . VAL A 1 350 ? -8.832 11.121 15.848 1.00 89.50 350 VAL A N 1
ATOM 2783 C CA . VAL A 1 350 ? -7.937 10.350 14.971 1.00 89.50 350 VAL A CA 1
ATOM 2784 C C . VAL A 1 350 ? -7.972 8.859 15.287 1.00 89.50 350 VAL A C 1
ATOM 2786 O O . VAL A 1 350 ? -8.203 8.060 14.377 1.00 89.50 350 VAL A O 1
ATOM 2789 N N . VAL A 1 351 ? -7.828 8.486 16.561 1.00 89.06 351 VAL A N 1
ATOM 2790 C CA . VAL A 1 351 ? -7.868 7.081 17.000 1.00 89.06 351 VAL A CA 1
ATOM 2791 C C . VAL A 1 351 ? -9.191 6.419 16.610 1.00 89.06 351 VAL A C 1
ATOM 2793 O O . VAL A 1 351 ? -9.192 5.327 16.035 1.00 89.06 351 VAL A O 1
ATOM 2796 N N . PHE A 1 352 ? -10.319 7.098 16.843 1.00 91.19 352 PHE A N 1
ATOM 2797 C CA . PHE A 1 352 ? -11.630 6.568 16.477 1.00 91.19 352 PHE A CA 1
ATOM 2798 C C . PHE A 1 352 ? -11.763 6.361 14.961 1.00 91.19 352 PHE A C 1
ATOM 2800 O O . PHE A 1 352 ? -12.255 5.323 14.507 1.00 91.19 352 PHE A O 1
ATOM 2807 N N . VAL A 1 353 ? -11.316 7.332 14.154 1.00 91.88 353 VAL A N 1
ATOM 2808 C CA . VAL A 1 353 ? -11.363 7.227 12.688 1.00 91.88 353 VAL A CA 1
ATOM 2809 C C . VAL A 1 353 ? -10.486 6.079 12.191 1.00 91.88 353 VAL A C 1
ATOM 2811 O O . VAL A 1 353 ? -10.953 5.297 11.358 1.00 91.88 353 VAL A O 1
ATOM 2814 N N . GLN A 1 354 ? -9.267 5.928 12.713 1.00 88.62 354 GLN A N 1
ATOM 2815 C CA . GLN A 1 354 ? -8.373 4.829 12.338 1.00 88.62 354 GLN A CA 1
ATOM 2816 C C . GLN A 1 354 ? -8.995 3.459 12.650 1.00 88.62 354 GLN A C 1
ATOM 2818 O O . GLN A 1 354 ? -9.018 2.588 11.775 1.00 88.62 354 GLN A O 1
ATOM 2823 N N . GLU A 1 355 ? -9.590 3.278 13.834 1.00 88.12 355 GLU A N 1
ATOM 2824 C CA . GLU A 1 355 ? -10.291 2.030 14.174 1.00 88.12 355 GLU A CA 1
ATOM 2825 C C . GLU A 1 355 ? -11.535 1.822 13.286 1.00 88.12 355 GLU A C 1
ATOM 2827 O O . GLU A 1 355 ? -11.822 0.705 12.859 1.00 88.12 355 GLU A O 1
ATOM 2832 N N . SER A 1 356 ? -12.253 2.883 12.902 1.00 89.94 356 SER A N 1
ATOM 2833 C CA . SER A 1 356 ? -13.403 2.763 11.989 1.00 89.94 356 SER A CA 1
ATOM 2834 C C . SER A 1 356 ? -13.012 2.279 10.578 1.00 89.94 356 SER A C 1
ATOM 2836 O O . SER A 1 356 ? -13.780 1.562 9.919 1.00 89.94 356 SER A O 1
ATOM 2838 N N . LEU A 1 357 ? -11.796 2.622 10.135 1.00 90.38 357 LEU A N 1
ATOM 2839 C CA . LEU A 1 357 ? -11.201 2.256 8.843 1.00 90.38 357 LEU A CA 1
ATOM 2840 C C . LEU A 1 357 ? -10.446 0.917 8.880 1.00 90.38 357 LEU A C 1
ATOM 2842 O O . LEU A 1 357 ? -9.806 0.532 7.899 1.00 90.38 357 LEU A O 1
ATOM 2846 N N . ARG A 1 358 ? -10.548 0.178 9.988 1.00 88.44 358 ARG A N 1
ATOM 2847 C CA . ARG A 1 358 ? -9.983 -1.161 10.162 1.00 88.44 358 ARG A CA 1
ATOM 2848 C C . ARG A 1 358 ? -10.248 -2.083 8.971 1.00 88.44 358 ARG A C 1
ATOM 2850 O O . ARG A 1 358 ? -11.393 -2.261 8.558 1.00 88.44 358 ARG A O 1
ATOM 2857 N N . LEU A 1 359 ? -9.208 -2.765 8.494 1.00 89.19 359 LEU A N 1
ATOM 2858 C CA . LEU A 1 359 ? -9.325 -3.667 7.347 1.00 89.19 359 LEU A CA 1
ATOM 2859 C C . LEU A 1 359 ? -10.189 -4.902 7.603 1.00 89.19 359 LEU A C 1
ATOM 2861 O O . LEU A 1 359 ? -10.959 -5.255 6.726 1.00 89.19 359 LEU A O 1
ATOM 2865 N N . SER A 1 360 ? -10.093 -5.560 8.758 1.00 90.44 360 SER A N 1
ATOM 2866 C CA . SER A 1 360 ? -10.889 -6.759 9.057 1.00 90.44 360 SER A CA 1
ATOM 2867 C C . SER A 1 360 ? -12.113 -6.426 9.916 1.00 90.44 360 SER A C 1
ATOM 2869 O O . SER A 1 360 ? -12.124 -5.452 10.669 1.00 90.44 360 SER A O 1
ATOM 2871 N N . ALA A 1 361 ? -13.162 -7.241 9.815 1.00 88.75 361 ALA A N 1
ATOM 2872 C CA . ALA A 1 361 ? -14.285 -7.179 10.745 1.00 88.75 361 ALA A CA 1
ATOM 2873 C C . ALA A 1 361 ? -13.946 -7.836 12.091 1.00 88.75 361 ALA A C 1
ATOM 2875 O O . ALA A 1 361 ? -13.074 -8.708 12.185 1.00 88.75 361 ALA A O 1
ATOM 2876 N N . HIS A 1 362 ? -14.713 -7.495 13.128 1.00 87.56 362 HIS A N 1
ATOM 2877 C CA . HIS A 1 362 ? -14.673 -8.247 14.377 1.00 87.56 362 HIS A CA 1
ATOM 2878 C C . HIS A 1 362 ? -15.088 -9.701 14.129 1.00 87.56 362 HIS A C 1
ATOM 2880 O O . HIS A 1 362 ? -16.112 -9.967 13.503 1.00 87.56 362 HIS A O 1
ATOM 2886 N N . GLY A 1 363 ? -14.292 -10.645 14.633 1.00 84.00 363 GLY A N 1
ATOM 2887 C CA . GLY A 1 363 ? -14.549 -12.079 14.472 1.00 84.00 363 GLY A CA 1
ATOM 2888 C C . GLY A 1 363 ? -14.044 -12.696 13.162 1.00 84.00 363 GLY A C 1
ATOM 2889 O O . GLY A 1 363 ? -14.260 -13.889 12.955 1.00 84.00 363 GLY A O 1
ATOM 2890 N N . ALA A 1 364 ? -13.335 -11.944 12.308 1.00 90.12 364 ALA A N 1
ATOM 2891 C CA . ALA A 1 364 ? -12.756 -12.468 11.068 1.00 90.12 364 ALA A CA 1
ATOM 2892 C C . ALA A 1 364 ? -11.915 -13.749 11.281 1.00 90.12 364 ALA A C 1
ATOM 2894 O O . ALA A 1 364 ? -11.211 -13.919 12.290 1.00 90.12 364 ALA A O 1
ATOM 2895 N N . THR A 1 365 ? -11.989 -14.682 10.330 1.00 91.44 365 THR A N 1
ATOM 2896 C CA . THR A 1 365 ? -11.153 -15.892 10.310 1.00 91.44 365 THR A CA 1
ATOM 2897 C C . THR A 1 365 ? -9.743 -15.589 9.812 1.00 91.44 365 THR A C 1
ATOM 2899 O O . THR A 1 365 ? -9.520 -14.595 9.128 1.00 91.44 365 THR A O 1
ATOM 2902 N N . ASN A 1 366 ? -8.769 -16.445 10.144 1.00 91.75 366 ASN A N 1
ATOM 2903 C CA . ASN A 1 366 ? -7.418 -16.270 9.606 1.00 91.75 366 ASN A CA 1
ATOM 2904 C C . ASN A 1 366 ? -7.388 -16.488 8.087 1.00 91.75 366 ASN A C 1
ATOM 2906 O O . ASN A 1 366 ? -6.665 -15.772 7.418 1.00 91.75 366 ASN A O 1
ATOM 2910 N N . TYR A 1 367 ? -8.244 -17.350 7.526 1.00 91.25 367 TYR A N 1
ATOM 2911 C CA . TYR A 1 367 ? -8.407 -17.467 6.070 1.00 91.25 367 TYR A CA 1
ATOM 2912 C C . TYR A 1 367 ? -8.849 -16.149 5.424 1.00 91.25 367 TYR A C 1
ATOM 2914 O O . TYR A 1 367 ? -8.262 -15.711 4.441 1.00 91.25 367 TYR A O 1
ATOM 2922 N N . GLN A 1 368 ? -9.836 -15.470 6.019 1.00 93.50 368 GLN A N 1
ATOM 2923 C CA . GLN A 1 368 ? -10.266 -14.152 5.549 1.00 93.50 368 GLN A CA 1
ATOM 2924 C C . GLN A 1 368 ? -9.138 -13.119 5.666 1.00 93.50 368 GLN A C 1
ATOM 2926 O O . GLN A 1 368 ? -8.946 -12.317 4.760 1.00 93.50 368 GLN A O 1
ATOM 2931 N N . ARG A 1 369 ? -8.358 -13.149 6.754 1.00 93.25 369 ARG A N 1
ATOM 2932 C CA . ARG A 1 369 ? -7.204 -12.252 6.926 1.00 93.25 369 ARG A CA 1
ATOM 2933 C C . ARG A 1 369 ? -6.075 -12.536 5.944 1.00 93.25 369 ARG A C 1
ATOM 2935 O O . ARG A 1 369 ? -5.476 -11.582 5.479 1.00 93.25 369 ARG A O 1
ATOM 2942 N N . VAL A 1 370 ? -5.823 -13.796 5.592 1.00 92.69 370 VAL A N 1
ATOM 2943 C CA . VAL A 1 370 ? -4.848 -14.175 4.557 1.00 92.69 370 VAL A CA 1
ATOM 2944 C C . VAL A 1 370 ? -5.287 -13.657 3.185 1.00 92.69 370 VAL A C 1
ATOM 2946 O O . VAL A 1 370 ? -4.470 -13.107 2.455 1.00 92.69 370 VAL A O 1
ATOM 2949 N N . ALA A 1 371 ? -6.580 -13.734 2.855 1.00 92.00 371 ALA A N 1
ATOM 2950 C CA . ALA A 1 371 ? -7.090 -13.127 1.625 1.00 92.00 371 ALA A CA 1
ATOM 2951 C C . ALA A 1 371 ? -6.891 -11.597 1.613 1.00 92.00 371 ALA A C 1
ATOM 2953 O O . ALA A 1 371 ? -6.466 -11.037 0.607 1.00 92.00 371 ALA A O 1
ATOM 2954 N N . LEU A 1 372 ? -7.134 -10.916 2.740 1.00 93.69 372 LEU A N 1
ATOM 2955 C CA . LEU A 1 372 ? -6.841 -9.482 2.863 1.00 93.69 372 LEU A CA 1
ATOM 2956 C C . LEU A 1 372 ? -5.347 -9.175 2.787 1.00 93.69 372 LEU A C 1
ATOM 2958 O O . LEU A 1 372 ? -4.971 -8.166 2.204 1.00 93.69 372 LEU A O 1
ATOM 2962 N N . LEU A 1 373 ? -4.514 -10.025 3.384 1.00 92.62 373 LEU A N 1
ATOM 2963 C CA . LEU A 1 373 ? -3.064 -9.892 3.380 1.00 92.62 373 LEU A CA 1
ATOM 2964 C C . LEU A 1 373 ? -2.539 -9.864 1.946 1.00 92.62 373 LEU A C 1
ATOM 2966 O O . LEU A 1 373 ? -1.769 -8.973 1.603 1.00 92.62 373 LEU A O 1
ATOM 2970 N N . TYR A 1 374 ? -3.028 -10.780 1.109 1.00 90.44 374 TYR A N 1
ATOM 2971 C CA . TYR A 1 374 ? -2.717 -10.803 -0.315 1.00 90.44 374 TYR A CA 1
ATOM 2972 C C . TYR A 1 374 ? -3.080 -9.473 -0.996 1.00 90.44 374 TYR A C 1
ATOM 2974 O O . TYR A 1 374 ? -2.214 -8.830 -1.579 1.00 90.44 374 TYR A O 1
ATOM 2982 N N . LEU A 1 375 ? -4.318 -8.989 -0.835 1.00 91.56 375 LEU A N 1
ATOM 2983 C CA . LEU A 1 375 ? -4.749 -7.722 -1.448 1.00 91.56 375 LEU A CA 1
ATOM 2984 C C . LEU A 1 375 ? -3.947 -6.503 -0.950 1.00 91.56 375 LEU A C 1
ATOM 2986 O O . LEU A 1 375 ? -3.658 -5.591 -1.722 1.00 91.56 375 LEU A O 1
ATOM 2990 N N . VAL A 1 376 ? -3.575 -6.479 0.335 1.00 91.19 376 VAL A N 1
ATOM 2991 C CA . VAL A 1 376 ? -2.739 -5.413 0.909 1.00 91.19 376 VAL A CA 1
ATOM 2992 C C . VAL A 1 376 ? -1.343 -5.428 0.304 1.00 91.19 376 VAL A C 1
ATOM 2994 O O . VAL A 1 376 ? -0.841 -4.362 -0.043 1.00 91.19 376 VAL A O 1
ATOM 2997 N N . ILE A 1 377 ? -0.733 -6.606 0.157 1.00 88.81 377 ILE A N 1
ATOM 2998 C CA . ILE A 1 377 ? 0.593 -6.758 -0.452 1.00 88.81 377 ILE A CA 1
ATOM 2999 C C . ILE A 1 377 ? 0.590 -6.209 -1.881 1.00 88.81 377 ILE A C 1
ATOM 3001 O O . ILE A 1 377 ? 1.472 -5.427 -2.221 1.00 88.81 377 ILE A O 1
ATOM 3005 N N . GLU A 1 378 ? -0.433 -6.511 -2.681 1.00 85.81 378 GLU A N 1
ATOM 3006 C CA . GLU A 1 378 ? -0.569 -5.965 -4.043 1.00 85.81 378 GLU A CA 1
ATOM 3007 C C . GLU A 1 378 ? -0.631 -4.421 -4.051 1.00 85.81 378 GLU A C 1
ATOM 3009 O O . GLU A 1 378 ? -0.017 -3.752 -4.890 1.00 85.81 378 GLU A O 1
ATOM 3014 N N . GLY A 1 379 ? -1.324 -3.829 -3.069 1.00 86.06 379 GLY A N 1
ATOM 3015 C CA . GLY A 1 379 ? -1.339 -2.377 -2.861 1.00 86.06 379 GLY A CA 1
ATOM 3016 C C . GLY A 1 379 ? 0.022 -1.802 -2.453 1.00 86.06 379 GLY A C 1
ATOM 3017 O O . GLY A 1 379 ? 0.421 -0.764 -2.974 1.00 86.06 379 GLY A O 1
ATOM 3018 N N . ILE A 1 380 ? 0.748 -2.485 -1.562 1.00 86.31 380 ILE A N 1
ATOM 3019 C CA . ILE A 1 380 ? 2.096 -2.088 -1.121 1.00 86.31 380 ILE A CA 1
ATOM 3020 C C . ILE A 1 380 ? 3.076 -2.119 -2.289 1.00 86.31 380 ILE A C 1
ATOM 3022 O O . ILE A 1 380 ? 3.819 -1.158 -2.464 1.00 86.31 380 ILE A O 1
ATOM 3026 N N . MET A 1 381 ? 3.057 -3.183 -3.096 1.00 83.94 381 MET A N 1
ATOM 3027 C CA . MET A 1 381 ? 3.927 -3.299 -4.267 1.00 83.94 381 MET A CA 1
ATOM 3028 C C . MET A 1 381 ? 3.673 -2.140 -5.228 1.00 83.94 381 MET A C 1
ATOM 3030 O O . MET A 1 381 ? 4.605 -1.432 -5.589 1.00 83.94 381 MET A O 1
ATOM 3034 N N . THR A 1 382 ? 2.405 -1.865 -5.544 1.00 87.38 382 THR A N 1
ATOM 3035 C CA . THR A 1 382 ? 2.019 -0.729 -6.397 1.00 87.38 382 THR A CA 1
ATOM 3036 C C . THR A 1 382 ? 2.574 0.609 -5.877 1.00 87.38 382 THR A C 1
ATOM 3038 O O . THR A 1 382 ? 3.103 1.410 -6.649 1.00 87.38 382 THR A O 1
ATOM 3041 N N . ASP A 1 383 ? 2.456 0.868 -4.570 1.00 85.56 383 ASP A N 1
ATOM 3042 C CA . ASP A 1 383 ? 2.956 2.103 -3.958 1.00 85.56 383 ASP A CA 1
ATOM 3043 C C . ASP A 1 383 ? 4.487 2.176 -3.965 1.00 85.56 383 ASP A C 1
ATOM 3045 O O . ASP A 1 383 ? 5.044 3.242 -4.234 1.00 85.56 383 ASP A O 1
ATOM 3049 N N . LEU A 1 384 ? 5.161 1.051 -3.704 1.00 83.38 384 LEU A N 1
ATOM 3050 C CA . LEU A 1 384 ? 6.616 0.942 -3.747 1.00 83.38 384 LEU A CA 1
ATOM 3051 C C . LEU A 1 384 ? 7.147 1.239 -5.154 1.00 83.38 384 LEU A C 1
ATOM 3053 O O . LEU A 1 384 ? 8.050 2.064 -5.284 1.00 83.38 384 LEU A O 1
ATOM 3057 N N . PHE A 1 385 ? 6.535 0.653 -6.190 1.00 82.00 385 PHE A N 1
ATOM 3058 C CA . PHE A 1 385 ? 6.894 0.903 -7.589 1.00 82.00 385 PHE A CA 1
ATOM 3059 C C . PHE A 1 385 ? 6.756 2.379 -7.963 1.00 82.00 385 PHE A C 1
ATOM 3061 O O . PHE A 1 385 ? 7.640 2.965 -8.576 1.00 82.00 385 PHE A O 1
ATOM 3068 N N . LEU A 1 386 ? 5.698 3.053 -7.515 1.00 83.38 386 LEU A N 1
ATOM 3069 C CA . LEU A 1 386 ? 5.548 4.483 -7.803 1.00 83.38 386 LEU A CA 1
ATOM 3070 C C . LEU A 1 386 ? 6.537 5.375 -7.067 1.00 83.38 386 LEU A C 1
ATOM 3072 O O . LEU A 1 386 ? 6.854 6.453 -7.576 1.00 83.38 386 LEU A O 1
ATOM 3076 N N . ILE A 1 387 ? 6.993 4.956 -5.887 1.00 81.25 387 ILE A N 1
ATOM 3077 C CA . ILE A 1 387 ? 8.026 5.672 -5.137 1.00 81.25 387 ILE A CA 1
ATOM 3078 C C . ILE A 1 387 ? 9.370 5.578 -5.857 1.00 81.25 387 ILE A C 1
ATOM 3080 O O . ILE A 1 387 ? 10.091 6.572 -5.889 1.00 81.25 387 ILE A O 1
ATOM 3084 N N . ILE A 1 388 ? 9.697 4.420 -6.436 1.00 76.75 388 ILE A N 1
ATOM 3085 C CA . ILE A 1 388 ? 10.951 4.237 -7.179 1.00 76.75 388 ILE A CA 1
ATOM 3086 C C . ILE A 1 388 ? 10.884 4.786 -8.607 1.00 76.75 388 ILE A C 1
ATOM 3088 O O . ILE A 1 388 ? 11.912 5.170 -9.147 1.00 76.75 388 ILE A O 1
ATOM 3092 N N . ALA A 1 389 ? 9.690 4.887 -9.194 1.00 78.25 389 ALA A N 1
ATOM 3093 C CA . ALA A 1 389 ? 9.510 5.390 -10.551 1.00 78.25 389 ALA A CA 1
ATOM 3094 C C . ALA A 1 389 ? 9.463 6.925 -10.643 1.00 78.25 389 ALA A C 1
ATOM 3096 O O . ALA A 1 389 ? 9.749 7.499 -11.692 1.00 78.25 389 ALA A O 1
ATOM 3097 N N . ASN A 1 390 ? 9.056 7.615 -9.571 1.00 77.81 390 ASN A N 1
ATOM 3098 C CA . ASN A 1 390 ? 8.845 9.061 -9.597 1.00 77.81 390 ASN A CA 1
ATOM 3099 C C . ASN A 1 390 ? 9.814 9.808 -8.687 1.00 77.81 390 ASN A C 1
ATOM 3101 O O . ASN A 1 390 ? 10.047 9.423 -7.544 1.00 77.81 390 ASN A O 1
ATOM 3105 N N . ASP A 1 391 ? 10.245 10.974 -9.162 1.00 70.00 391 ASP A N 1
ATOM 3106 C CA . ASP A 1 391 ? 11.006 11.953 -8.393 1.00 70.00 391 ASP A CA 1
ATOM 3107 C C . ASP A 1 391 ? 10.141 13.096 -7.843 1.00 70.00 391 ASP A C 1
ATOM 3109 O O . ASP A 1 391 ? 9.163 13.546 -8.450 1.00 70.00 391 ASP A O 1
ATOM 3113 N N . GLY A 1 392 ? 10.572 13.662 -6.713 1.00 71.88 392 GLY A N 1
ATOM 3114 C CA . GLY A 1 392 ? 10.084 14.944 -6.205 1.00 71.88 392 GLY A CA 1
ATOM 3115 C C . GLY A 1 392 ? 8.829 14.873 -5.324 1.00 71.88 392 GLY A C 1
ATOM 3116 O O . GLY A 1 392 ? 8.686 14.021 -4.448 1.00 71.88 392 GLY A O 1
ATOM 3117 N N . TRP A 1 393 ? 7.928 15.850 -5.477 1.00 68.62 393 TRP A N 1
ATOM 3118 C CA . TRP A 1 393 ? 6.777 16.022 -4.576 1.00 68.62 393 TRP A CA 1
ATOM 3119 C C . TRP A 1 393 ? 5.731 14.908 -4.692 1.00 68.62 393 TRP A C 1
ATOM 3121 O O . TRP A 1 393 ? 5.073 14.589 -3.703 1.00 68.62 393 TRP A O 1
ATOM 3131 N N . ALA A 1 394 ? 5.595 14.295 -5.871 1.00 68.44 394 ALA A N 1
ATOM 3132 C CA . ALA A 1 394 ? 4.685 13.171 -6.075 1.00 68.44 394 ALA A CA 1
ATOM 3133 C C . ALA A 1 394 ? 5.090 11.952 -5.225 1.00 68.44 394 ALA A C 1
ATOM 3135 O O . ALA A 1 394 ? 4.223 11.310 -4.633 1.00 68.44 394 ALA A O 1
ATOM 3136 N N . THR A 1 395 ? 6.395 11.703 -5.088 1.00 70.56 395 THR A N 1
ATOM 3137 C CA . THR A 1 395 ? 6.990 10.635 -4.268 1.00 70.56 395 THR A CA 1
ATOM 3138 C C . THR A 1 395 ? 6.669 10.816 -2.787 1.00 70.56 395 THR A C 1
ATOM 3140 O O . THR A 1 395 ? 6.278 9.869 -2.108 1.00 70.56 395 THR A O 1
ATOM 3143 N N . ARG A 1 396 ? 6.737 12.061 -2.287 1.00 72.88 396 ARG A N 1
ATOM 3144 C CA . ARG A 1 396 ? 6.399 12.395 -0.890 1.00 72.88 396 ARG A CA 1
ATOM 3145 C C . ARG A 1 396 ? 4.963 12.039 -0.531 1.00 72.88 396 ARG A C 1
ATOM 3147 O O . ARG A 1 396 ? 4.709 11.521 0.549 1.00 72.88 396 ARG A O 1
ATOM 3154 N N . ILE A 1 397 ? 4.038 12.302 -1.448 1.00 71.50 397 ILE A N 1
ATOM 3155 C CA . ILE A 1 397 ? 2.622 11.969 -1.269 1.00 71.50 397 ILE A CA 1
ATOM 3156 C C . ILE A 1 397 ? 2.415 10.447 -1.330 1.00 71.50 397 ILE A C 1
ATOM 3158 O O . ILE A 1 397 ? 1.589 9.907 -0.594 1.00 71.50 397 ILE A O 1
ATOM 3162 N N . GLN A 1 398 ? 3.190 9.734 -2.154 1.00 78.62 398 GLN A N 1
ATOM 3163 C CA . GLN A 1 398 ? 3.101 8.277 -2.247 1.00 78.62 398 GLN A CA 1
ATOM 3164 C C . GLN A 1 398 ? 3.567 7.572 -0.962 1.00 78.62 398 GLN A C 1
ATOM 3166 O O . GLN A 1 398 ? 2.970 6.562 -0.590 1.00 78.62 398 GLN A O 1
ATOM 3171 N N . TYR A 1 399 ? 4.532 8.136 -0.219 1.00 75.88 399 TYR A N 1
ATOM 3172 C CA . TYR A 1 399 ? 4.910 7.620 1.108 1.00 75.88 399 TYR A CA 1
ATOM 3173 C C . TYR A 1 399 ? 3.739 7.578 2.087 1.00 75.88 399 TYR A C 1
ATOM 3175 O O . TYR A 1 399 ? 3.653 6.654 2.893 1.00 75.88 399 TYR A O 1
ATOM 3183 N N . THR A 1 400 ? 2.811 8.533 2.001 1.00 72.75 400 THR A N 1
ATOM 3184 C CA . THR A 1 400 ? 1.600 8.515 2.829 1.00 72.75 400 THR A CA 1
ATOM 3185 C C . THR A 1 400 ? 0.717 7.306 2.502 1.00 72.75 400 THR A C 1
ATOM 3187 O O . THR A 1 400 ? 0.222 6.647 3.415 1.00 72.75 400 THR A O 1
ATOM 3190 N N . SER A 1 401 ? 0.554 6.970 1.216 1.00 79.88 401 SER A N 1
ATOM 3191 C CA . SER A 1 401 ? -0.186 5.767 0.794 1.00 79.88 401 SER A CA 1
ATOM 3192 C C . SER A 1 401 ? 0.523 4.482 1.237 1.00 79.88 401 SER A C 1
ATOM 3194 O O . SER A 1 401 ? -0.108 3.603 1.832 1.00 79.88 401 SER A O 1
ATOM 3196 N N . LEU A 1 402 ? 1.848 4.416 1.047 1.00 82.62 402 LEU A N 1
ATOM 3197 C CA . LEU A 1 402 ? 2.663 3.274 1.463 1.00 82.62 402 LEU A CA 1
ATOM 3198 C C . LEU A 1 402 ? 2.574 3.046 2.976 1.00 82.62 402 LEU A C 1
ATOM 3200 O O . LEU A 1 402 ? 2.315 1.925 3.408 1.00 82.62 402 LEU A O 1
ATOM 3204 N N . GLY A 1 403 ? 2.738 4.102 3.780 1.00 78.25 403 GLY A N 1
ATOM 3205 C CA . GLY A 1 403 ? 2.632 4.036 5.240 1.00 78.25 403 GLY A CA 1
ATOM 3206 C C . GLY A 1 403 ? 1.266 3.525 5.695 1.00 78.25 403 GLY A C 1
ATOM 3207 O O . GLY A 1 403 ? 1.185 2.633 6.539 1.00 78.25 403 GLY A O 1
ATOM 3208 N N . TYR A 1 404 ? 0.188 3.992 5.060 1.00 80.00 404 TYR A N 1
ATOM 3209 C CA . TYR A 1 404 ? -1.169 3.523 5.343 1.00 80.00 404 TYR A CA 1
ATOM 3210 C C . TYR A 1 404 ? -1.368 2.031 5.017 1.00 80.00 404 TYR A C 1
ATOM 3212 O O . TYR A 1 404 ? -1.954 1.283 5.811 1.00 80.00 404 TYR A O 1
ATOM 3220 N N . ASN A 1 405 ? -0.872 1.569 3.866 1.00 84.75 405 ASN A N 1
ATOM 3221 C CA . ASN A 1 405 ? -0.933 0.156 3.490 1.00 84.75 405 ASN A CA 1
ATOM 3222 C C . ASN A 1 405 ? -0.056 -0.720 4.406 1.00 84.75 405 ASN A C 1
ATOM 3224 O O . ASN A 1 405 ? -0.512 -1.780 4.842 1.00 84.75 405 ASN A O 1
ATOM 3228 N N . LEU A 1 406 ? 1.142 -0.255 4.774 1.00 83.56 406 LEU A N 1
ATOM 3229 C CA . LEU A 1 406 ? 2.067 -0.953 5.671 1.00 83.56 406 LEU A CA 1
ATOM 3230 C C . LEU A 1 406 ? 1.527 -1.049 7.106 1.00 83.56 406 LEU A C 1
ATOM 3232 O O . LEU A 1 406 ? 1.592 -2.111 7.724 1.00 83.56 406 LEU A O 1
ATOM 3236 N N . SER A 1 407 ? 0.921 0.020 7.622 1.00 81.19 407 SER A N 1
ATOM 3237 C CA . SER A 1 407 ? 0.227 0.002 8.915 1.00 81.19 407 SER A CA 1
ATOM 3238 C C . SER A 1 407 ? -0.920 -1.019 8.906 1.00 81.19 407 SER A C 1
ATOM 3240 O O . SER A 1 407 ? -1.051 -1.849 9.812 1.00 81.19 407 SER A O 1
ATOM 3242 N N . GLY A 1 408 ? -1.696 -1.055 7.816 1.00 84.69 408 GLY A N 1
ATOM 3243 C CA . GLY A 1 408 ? -2.722 -2.075 7.589 1.00 84.69 408 GLY A CA 1
ATOM 3244 C C . GLY A 1 408 ? -2.173 -3.507 7.576 1.00 84.69 408 GLY A C 1
ATOM 3245 O O . GLY A 1 408 ? -2.775 -4.386 8.202 1.00 84.69 408 GLY A O 1
ATOM 3246 N N . LEU A 1 409 ? -1.034 -3.729 6.908 1.00 89.12 409 LEU A N 1
ATOM 3247 C CA . LEU A 1 409 ? -0.314 -5.007 6.865 1.00 89.12 409 LEU A CA 1
ATOM 3248 C C . LEU A 1 409 ? 0.097 -5.459 8.269 1.00 89.12 409 LEU A C 1
ATOM 3250 O O . LEU A 1 409 ? -0.270 -6.556 8.694 1.00 89.12 409 LEU A O 1
ATOM 3254 N N . MET A 1 410 ? 0.808 -4.601 9.003 1.00 85.88 410 MET A N 1
ATOM 3255 C CA . MET A 1 410 ? 1.317 -4.913 10.341 1.00 85.88 410 MET A CA 1
ATOM 3256 C C . MET A 1 410 ? 0.181 -5.246 11.312 1.00 85.88 410 MET A C 1
ATOM 3258 O O . MET A 1 410 ? 0.265 -6.226 12.054 1.00 85.88 410 MET A O 1
ATOM 3262 N N . LEU A 1 411 ? -0.922 -4.493 11.257 1.00 86.44 411 LEU A N 1
ATOM 3263 C CA . LEU A 1 411 ? -2.109 -4.768 12.065 1.00 86.44 411 LEU A CA 1
ATOM 3264 C C . LEU A 1 411 ? -2.769 -6.106 11.706 1.00 86.44 411 LEU A C 1
ATOM 3266 O O . LEU A 1 411 ? -3.189 -6.837 12.601 1.00 86.44 411 LEU A O 1
ATOM 3270 N N . LEU A 1 412 ? -2.882 -6.447 10.418 1.00 89.19 412 LEU A N 1
ATOM 3271 C CA . LEU A 1 412 ? -3.457 -7.730 9.994 1.00 89.19 412 LEU A CA 1
ATOM 3272 C C . LEU A 1 412 ? -2.596 -8.921 10.427 1.00 89.19 412 LEU A C 1
ATOM 3274 O O . LEU A 1 412 ? -3.144 -9.915 10.911 1.00 89.19 412 LEU A O 1
ATOM 3278 N N . LEU A 1 413 ? -1.272 -8.812 10.292 1.00 88.88 413 LEU A N 1
ATOM 3279 C CA . LEU A 1 413 ? -0.334 -9.835 10.754 1.00 88.88 413 LEU A CA 1
ATOM 3280 C C . LEU A 1 413 ? -0.440 -10.029 12.268 1.00 88.88 413 LEU A C 1
ATOM 3282 O O . LEU A 1 413 ? -0.574 -11.159 12.741 1.00 88.88 413 LEU A O 1
ATOM 3286 N N . PHE A 1 414 ? -0.473 -8.934 13.029 1.00 87.69 414 PHE A N 1
ATOM 3287 C CA . PHE A 1 414 ? -0.620 -9.007 14.478 1.00 87.69 414 PHE A CA 1
ATOM 3288 C C . PHE A 1 414 ? -1.944 -9.657 14.899 1.00 87.69 414 PHE A C 1
ATOM 3290 O O . PHE A 1 414 ? -1.948 -10.525 15.767 1.00 87.69 414 PHE A O 1
ATOM 3297 N N . GLU A 1 415 ? -3.061 -9.351 14.234 1.00 87.50 415 GLU A N 1
ATOM 3298 C CA . GLU A 1 415 ? -4.339 -10.023 14.510 1.00 87.50 415 GLU A CA 1
ATOM 3299 C C . GLU A 1 415 ? -4.322 -11.530 14.247 1.00 87.50 415 GLU A C 1
ATOM 3301 O O . GLU A 1 415 ? -5.034 -12.296 14.911 1.00 87.50 415 GLU A O 1
ATOM 3306 N N . MET A 1 416 ? -3.583 -11.962 13.224 1.00 88.56 416 MET A N 1
ATOM 3307 C CA . MET A 1 416 ? -3.417 -13.382 12.941 1.00 88.56 416 MET A CA 1
ATOM 3308 C C . MET A 1 416 ? -2.643 -14.056 14.074 1.00 88.56 416 MET A C 1
ATOM 3310 O O . MET A 1 416 ? -3.107 -15.086 14.569 1.00 88.56 416 MET A O 1
ATOM 3314 N N . LEU A 1 417 ? -1.547 -13.440 14.532 1.00 87.88 417 LEU A N 1
ATOM 3315 C CA . LEU A 1 417 ? -0.750 -13.912 15.670 1.00 87.88 417 LEU A CA 1
ATOM 3316 C C . LEU A 1 417 ? -1.568 -13.951 16.971 1.00 87.88 417 LEU A C 1
ATOM 3318 O O . LEU A 1 417 ? -1.546 -14.961 17.680 1.00 87.88 417 LEU A O 1
ATOM 3322 N N . GLU A 1 418 ? -2.349 -12.902 17.259 1.00 85.81 418 GLU A N 1
ATOM 3323 C CA . GLU A 1 418 ? -3.243 -12.858 18.424 1.00 85.81 418 GLU A CA 1
ATOM 3324 C C . GLU A 1 418 ? -4.272 -13.993 18.378 1.00 85.81 418 GLU A C 1
ATOM 3326 O O . GLU A 1 418 ? -4.488 -14.684 19.378 1.00 85.81 418 GLU A O 1
ATOM 3331 N N . LYS A 1 419 ? -4.874 -14.244 17.208 1.00 85.44 419 LYS A N 1
ATOM 3332 C CA . LYS A 1 419 ? -5.863 -15.320 17.057 1.00 85.44 419 LYS A CA 1
ATOM 3333 C C . LYS A 1 419 ? -5.247 -16.711 17.196 1.00 85.44 419 LYS A C 1
ATOM 3335 O O . LYS A 1 419 ? -5.921 -17.615 17.686 1.00 85.44 419 LYS A O 1
ATOM 3340 N N . MET A 1 420 ? -3.992 -16.881 16.786 1.00 85.88 420 MET A N 1
ATOM 3341 C CA . MET A 1 420 ? -3.254 -18.134 16.961 1.00 85.88 420 MET A CA 1
ATOM 3342 C C . MET A 1 420 ? -2.818 -18.376 18.417 1.00 85.88 420 MET A C 1
ATOM 3344 O O . MET A 1 420 ? -2.393 -19.484 18.734 1.00 85.88 420 MET A O 1
ATOM 3348 N N . ARG A 1 421 ? -2.964 -17.382 19.312 1.00 82.81 421 ARG A N 1
ATOM 3349 C CA . ARG A 1 421 ? -2.556 -17.440 20.730 1.00 82.81 421 ARG A CA 1
ATOM 3350 C C . ARG A 1 421 ? -1.069 -17.763 20.922 1.00 82.81 421 ARG A C 1
ATOM 3352 O O . ARG A 1 421 ? -0.691 -18.411 21.891 1.00 82.81 421 ARG A O 1
ATOM 3359 N N . TRP A 1 422 ? -0.225 -17.301 20.000 1.00 84.19 422 TRP A N 1
ATOM 3360 C CA . TRP A 1 422 ? 1.224 -17.533 20.050 1.00 84.19 422 TRP A CA 1
ATOM 3361 C C . TRP A 1 422 ? 1.953 -16.653 21.072 1.00 84.19 422 TRP A C 1
ATOM 3363 O O . TRP A 1 422 ? 3.083 -16.952 21.444 1.00 84.19 422 TRP A O 1
ATOM 3373 N N . LEU A 1 423 ? 1.319 -15.573 21.537 1.00 82.69 423 LEU A N 1
ATOM 3374 C CA . LEU A 1 423 ? 1.884 -14.647 22.518 1.00 82.69 423 LEU A CA 1
ATOM 3375 C C . LEU A 1 423 ? 1.185 -14.798 23.869 1.00 82.69 423 LEU A C 1
ATOM 3377 O O . LEU A 1 423 ? -0.040 -14.919 23.934 1.00 82.69 423 LEU A O 1
ATOM 3381 N N . THR A 1 424 ? 1.957 -14.717 24.954 1.00 82.44 424 THR A N 1
ATOM 3382 C CA . THR A 1 424 ? 1.390 -14.558 26.300 1.00 82.44 424 THR A CA 1
ATOM 3383 C C . THR A 1 424 ? 0.724 -13.187 26.429 1.00 82.44 424 THR A C 1
ATOM 3385 O O . THR A 1 424 ? 1.092 -12.246 25.730 1.00 82.44 424 THR A O 1
ATOM 3388 N N . GLU A 1 425 ? -0.231 -13.037 27.349 1.00 77.31 425 GLU A N 1
ATOM 3389 C CA . GLU A 1 425 ? -0.943 -11.766 27.567 1.00 77.31 425 GLU A CA 1
ATOM 3390 C C . GLU A 1 425 ? 0.011 -10.588 27.833 1.00 77.31 425 GLU A C 1
ATOM 3392 O O . GLU A 1 425 ? -0.147 -9.519 27.245 1.00 77.31 425 GLU A O 1
ATOM 3397 N N . ALA A 1 426 ? 1.058 -10.795 28.638 1.00 78.00 426 ALA A N 1
ATOM 3398 C CA . ALA A 1 426 ? 2.060 -9.767 28.923 1.00 78.00 426 ALA A CA 1
ATOM 3399 C C . ALA A 1 426 ? 2.811 -9.316 27.657 1.00 78.00 426 ALA A C 1
ATOM 3401 O O . ALA A 1 426 ? 2.967 -8.117 27.422 1.00 78.00 426 ALA A O 1
ATOM 3402 N N . TRP A 1 427 ? 3.236 -10.260 26.808 1.00 80.00 427 TRP A N 1
ATOM 3403 C CA . TRP A 1 427 ? 3.908 -9.945 25.544 1.00 80.00 427 TRP A CA 1
ATOM 3404 C C . TRP A 1 427 ? 2.960 -9.340 24.516 1.00 80.00 427 TRP A C 1
ATOM 3406 O O . TRP A 1 427 ? 3.332 -8.382 23.841 1.00 80.00 427 TRP A O 1
ATOM 3416 N N . ARG A 1 428 ? 1.723 -9.838 24.433 1.00 82.88 428 ARG A N 1
ATOM 3417 C CA . ARG A 1 428 ? 0.682 -9.278 23.567 1.00 82.88 428 ARG A CA 1
ATOM 3418 C C . ARG A 1 428 ? 0.461 -7.803 23.884 1.00 82.88 428 ARG A C 1
ATOM 3420 O O . ARG A 1 428 ? 0.512 -6.973 22.982 1.00 82.88 428 ARG A O 1
ATOM 3427 N N . MET A 1 429 ? 0.271 -7.469 25.162 1.00 80.38 429 MET A N 1
ATOM 3428 C CA . MET A 1 429 ? 0.070 -6.084 25.594 1.00 80.38 429 MET A CA 1
ATOM 3429 C C . MET A 1 429 ? 1.317 -5.229 25.393 1.00 80.38 429 MET A C 1
ATOM 3431 O O . MET A 1 429 ? 1.198 -4.088 24.944 1.00 80.38 429 MET A O 1
ATOM 3435 N N . ARG A 1 430 ? 2.503 -5.803 25.636 1.00 81.62 430 ARG A N 1
ATOM 3436 C CA . ARG A 1 430 ? 3.771 -5.118 25.396 1.00 81.62 430 ARG A CA 1
ATOM 3437 C C . ARG A 1 430 ? 3.916 -4.697 23.935 1.00 81.62 430 ARG A C 1
ATOM 3439 O O . ARG A 1 430 ? 4.143 -3.525 23.654 1.00 8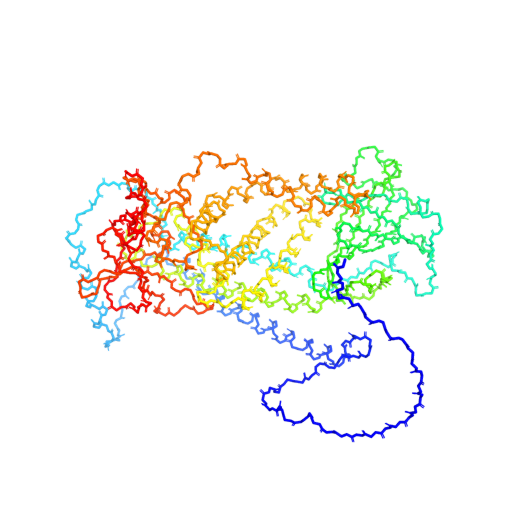1.62 430 ARG A O 1
ATOM 3446 N N . VAL A 1 431 ? 3.748 -5.639 23.009 1.00 80.62 431 VAL A N 1
ATOM 3447 C CA . VAL A 1 431 ? 3.828 -5.366 21.566 1.00 80.62 431 VAL A CA 1
ATOM 3448 C C . VAL A 1 431 ? 2.749 -4.369 21.152 1.00 80.62 431 VAL A C 1
ATOM 3450 O O . VAL A 1 431 ? 3.046 -3.400 20.460 1.00 80.62 431 VAL A O 1
ATOM 3453 N N . LYS A 1 432 ? 1.515 -4.549 21.634 1.00 81.31 432 LYS A N 1
ATOM 3454 C CA . LYS A 1 432 ? 0.385 -3.675 21.303 1.00 81.31 432 LYS A CA 1
ATOM 3455 C C . LYS A 1 432 ? 0.622 -2.218 21.696 1.00 81.31 432 LYS A C 1
ATOM 3457 O O . LYS A 1 432 ? 0.418 -1.332 20.876 1.00 81.31 432 LYS A O 1
ATOM 3462 N N . ARG A 1 433 ? 1.093 -1.961 22.918 1.00 81.62 433 ARG A N 1
ATOM 3463 C CA . ARG A 1 433 ? 1.365 -0.596 23.401 1.00 81.62 433 ARG A CA 1
ATOM 3464 C C . ARG A 1 433 ? 2.638 0.012 22.813 1.00 81.62 433 ARG A C 1
ATOM 3466 O O . ARG A 1 433 ? 2.700 1.227 22.681 1.00 81.62 433 ARG A O 1
ATOM 3473 N N . LEU A 1 434 ? 3.637 -0.802 22.468 1.00 78.00 434 LEU A N 1
ATOM 3474 C CA . LEU A 1 434 ? 4.895 -0.312 21.901 1.00 78.00 434 LEU A CA 1
ATOM 3475 C C . LEU A 1 434 ? 4.770 0.015 20.407 1.00 78.00 434 LEU A C 1
ATOM 3477 O O . LEU A 1 434 ? 5.220 1.071 19.975 1.00 78.00 434 LEU A O 1
ATOM 3481 N N . VAL A 1 435 ? 4.173 -0.897 19.635 1.00 73.62 435 VAL A N 1
ATOM 3482 C CA . VAL A 1 435 ? 4.177 -0.862 18.163 1.00 73.62 435 VAL A CA 1
ATOM 3483 C C . VAL A 1 435 ? 2.882 -0.278 17.601 1.00 73.62 435 VAL A C 1
ATOM 3485 O O . VAL A 1 435 ? 2.917 0.432 16.602 1.00 73.62 435 VAL A O 1
ATOM 3488 N N . PHE A 1 436 ? 1.740 -0.555 18.235 1.00 78.06 436 PHE A N 1
ATOM 3489 C CA . PHE A 1 436 ? 0.409 -0.203 17.721 1.00 78.06 436 PHE A CA 1
ATOM 3490 C C . PHE A 1 436 ? -0.270 0.923 18.510 1.00 78.06 436 PHE A C 1
ATOM 3492 O O . PHE A 1 436 ? -1.493 1.089 18.446 1.00 78.06 436 PHE A O 1
ATOM 3499 N N . SER A 1 437 ? 0.510 1.705 19.261 1.00 79.44 437 SER A N 1
ATOM 3500 C CA . SER A 1 437 ? 0.015 2.960 19.811 1.00 79.44 437 SER A CA 1
ATOM 3501 C C . SER A 1 437 ? -0.058 4.031 18.729 1.00 79.44 437 SER A C 1
ATOM 3503 O O . SER A 1 437 ? 0.750 4.059 17.795 1.00 79.44 437 SER A O 1
ATOM 3505 N N . TYR A 1 438 ? -1.038 4.922 18.860 1.00 74.06 438 TYR A N 1
ATOM 3506 C CA . TYR A 1 438 ? -1.191 6.061 17.957 1.00 74.06 438 TYR A CA 1
ATOM 3507 C C . TYR A 1 438 ? 0.094 6.900 17.891 1.00 74.06 438 TYR A C 1
ATOM 3509 O O . TYR A 1 438 ? 0.554 7.264 16.808 1.00 74.06 438 TYR A O 1
ATOM 3517 N N . GLU A 1 439 ? 0.701 7.153 19.049 1.00 76.81 439 GLU A N 1
ATOM 3518 C CA . GLU A 1 439 ? 1.907 7.961 19.175 1.00 76.81 439 GLU A CA 1
ATOM 3519 C C . GLU A 1 439 ? 3.112 7.300 18.488 1.00 76.81 439 GLU A C 1
ATOM 3521 O O . GLU A 1 439 ? 3.810 7.961 17.717 1.00 76.81 439 GLU A O 1
ATOM 3526 N N . SER A 1 440 ? 3.327 5.994 18.695 1.00 70.12 440 SER A N 1
ATOM 3527 C CA . SER A 1 440 ? 4.421 5.264 18.040 1.00 70.12 440 SER A CA 1
ATOM 3528 C C . SER A 1 440 ? 4.219 5.154 16.529 1.00 70.12 440 SER A C 1
ATOM 3530 O O . SER A 1 440 ? 5.184 5.302 15.780 1.00 70.12 440 SER A O 1
ATOM 3532 N N . SER A 1 441 ? 2.982 4.934 16.064 1.00 70.94 441 SER A N 1
ATOM 3533 C CA . SER A 1 441 ? 2.673 4.873 14.628 1.00 70.94 441 SER A CA 1
ATOM 3534 C C . SER A 1 441 ? 2.985 6.202 13.939 1.00 70.94 441 SER A C 1
ATOM 3536 O O . SER A 1 441 ? 3.609 6.208 12.882 1.00 70.94 441 SER A O 1
ATOM 3538 N N . LEU A 1 442 ? 2.614 7.329 14.558 1.00 68.69 442 LEU A N 1
ATOM 3539 C CA . LEU A 1 442 ? 2.872 8.663 14.013 1.00 68.69 442 LEU A CA 1
ATOM 3540 C C . LEU A 1 442 ? 4.378 8.953 13.892 1.00 68.69 442 LEU A C 1
ATOM 3542 O O . LEU A 1 442 ? 4.834 9.469 12.871 1.00 68.69 442 LEU A O 1
ATOM 3546 N N . VAL A 1 443 ? 5.158 8.603 14.920 1.00 68.50 443 VAL A N 1
ATOM 3547 C CA . VAL A 1 443 ? 6.623 8.758 14.896 1.00 68.50 443 VAL A CA 1
ATOM 3548 C C . VAL A 1 443 ? 7.250 7.835 13.850 1.00 68.50 443 VAL A C 1
ATOM 3550 O O . VAL A 1 443 ? 8.108 8.276 13.086 1.00 68.50 443 VAL A O 1
ATOM 3553 N N . GLY A 1 444 ? 6.801 6.580 13.775 1.00 67.25 444 GLY A N 1
ATOM 3554 C CA . GLY A 1 444 ? 7.275 5.611 12.787 1.00 67.25 444 GLY A CA 1
ATOM 3555 C C . GLY A 1 444 ? 7.034 6.072 11.348 1.00 67.25 444 GLY A C 1
ATOM 3556 O O . GLY A 1 444 ? 7.945 6.000 10.524 1.00 67.25 444 GLY A O 1
ATOM 3557 N N . GLU A 1 445 ? 5.850 6.614 11.057 1.00 69.12 445 GLU A N 1
ATOM 3558 C CA . GLU A 1 445 ? 5.514 7.177 9.742 1.00 69.12 445 GLU A CA 1
ATOM 3559 C C . GLU A 1 445 ? 6.398 8.381 9.383 1.00 69.12 445 GLU A C 1
ATOM 3561 O O . GLU A 1 445 ? 6.873 8.477 8.249 1.00 69.12 445 GLU A O 1
ATOM 3566 N N . LEU A 1 446 ? 6.684 9.269 10.344 1.00 67.38 446 LEU A N 1
ATOM 3567 C CA . LEU A 1 446 ? 7.558 10.425 10.127 1.00 67.38 446 LEU A CA 1
ATOM 3568 C C . LEU A 1 446 ? 9.010 10.006 9.846 1.00 67.38 446 LEU A C 1
ATOM 3570 O O . LEU A 1 446 ? 9.631 10.515 8.911 1.00 67.38 446 LEU A O 1
ATOM 3574 N N . VAL A 1 447 ? 9.550 9.067 10.631 1.00 66.12 447 VAL A N 1
ATOM 3575 C CA . VAL A 1 447 ? 10.918 8.553 10.450 1.00 66.12 447 VAL A CA 1
ATOM 3576 C C . VAL A 1 447 ? 11.046 7.824 9.114 1.00 66.12 447 VAL A C 1
ATOM 3578 O O . VAL A 1 447 ? 12.005 8.066 8.379 1.00 66.12 447 VAL A O 1
ATOM 3581 N N . ALA A 1 448 ? 10.064 6.989 8.761 1.00 65.44 448 ALA A N 1
ATOM 3582 C CA . ALA A 1 448 ? 10.036 6.314 7.469 1.00 65.44 448 ALA A CA 1
ATOM 3583 C C . ALA A 1 448 ? 10.013 7.329 6.315 1.00 65.44 448 ALA A C 1
ATOM 3585 O O . ALA A 1 448 ? 10.850 7.249 5.420 1.00 65.44 448 ALA A O 1
ATOM 3586 N N . ALA A 1 449 ? 9.137 8.338 6.363 1.00 65.69 449 ALA A N 1
ATOM 3587 C CA . ALA A 1 449 ? 9.044 9.350 5.310 1.00 65.69 449 ALA A CA 1
ATOM 3588 C C . ALA A 1 449 ? 10.341 10.161 5.114 1.00 65.69 449 ALA A C 1
ATOM 3590 O O . ALA A 1 449 ? 10.629 10.588 3.995 1.00 65.69 449 ALA A O 1
ATOM 3591 N N . LEU A 1 450 ? 11.125 10.378 6.177 1.00 68.31 450 LEU A N 1
ATOM 3592 C CA . LEU A 1 450 ? 12.369 11.154 6.118 1.00 68.31 450 LEU A CA 1
ATOM 3593 C C . LEU A 1 450 ? 13.594 10.324 5.714 1.00 68.31 450 LEU A C 1
ATOM 3595 O O . LEU A 1 450 ? 14.477 10.842 5.033 1.00 68.31 450 LEU A O 1
ATOM 3599 N N . ALA A 1 451 ? 13.671 9.059 6.134 1.00 68.88 451 ALA A N 1
ATOM 3600 C CA . ALA A 1 451 ? 14.901 8.275 6.031 1.00 68.88 451 ALA A CA 1
ATOM 3601 C C . ALA A 1 451 ? 14.887 7.203 4.925 1.00 68.88 451 ALA A C 1
ATOM 3603 O O . ALA A 1 451 ? 15.947 6.695 4.560 1.00 68.88 451 ALA A O 1
ATOM 3604 N N . PHE A 1 452 ? 13.723 6.856 4.363 1.00 67.44 452 PHE A N 1
ATOM 3605 C CA . PHE A 1 452 ? 13.591 5.702 3.461 1.00 67.44 452 PHE A CA 1
ATOM 3606 C C . PHE A 1 452 ? 14.468 5.782 2.202 1.00 67.44 452 PHE A C 1
ATOM 3608 O O . PHE A 1 452 ? 15.124 4.802 1.861 1.00 67.44 452 PHE A O 1
ATOM 3615 N N . GLN A 1 453 ? 14.558 6.945 1.542 1.00 66.00 453 GLN A N 1
ATOM 3616 C CA . GLN A 1 453 ? 15.415 7.112 0.352 1.00 66.00 453 GLN A CA 1
ATOM 3617 C C . GLN A 1 453 ? 16.906 6.936 0.672 1.00 66.00 453 GLN A C 1
ATOM 3619 O O . GLN A 1 453 ? 17.646 6.321 -0.100 1.00 66.00 453 GLN A O 1
ATOM 3624 N N . TYR A 1 454 ? 17.342 7.450 1.826 1.00 69.38 454 TYR A N 1
ATOM 3625 C CA . TYR A 1 454 ? 18.718 7.303 2.293 1.00 69.38 454 TYR A CA 1
ATOM 3626 C C . TYR A 1 454 ? 19.037 5.836 2.600 1.00 69.38 454 TYR A C 1
ATOM 3628 O O . TYR A 1 454 ? 20.068 5.331 2.156 1.00 69.38 454 TYR A O 1
ATOM 3636 N N . PHE A 1 455 ? 18.123 5.130 3.274 1.00 69.19 455 PHE A N 1
ATOM 3637 C CA . PHE A 1 455 ? 18.271 3.702 3.552 1.00 69.19 455 PHE A CA 1
ATOM 3638 C C . PHE A 1 455 ? 18.309 2.856 2.278 1.00 69.19 455 PHE A C 1
ATOM 3640 O O . PHE A 1 455 ? 19.216 2.041 2.145 1.00 69.19 455 PHE A O 1
ATOM 3647 N N . LEU A 1 456 ? 17.396 3.067 1.321 1.00 67.44 456 LEU A N 1
ATOM 3648 C CA . LEU A 1 456 ? 17.405 2.324 0.053 1.00 67.44 456 LEU A CA 1
ATOM 3649 C C . LEU A 1 456 ? 18.701 2.544 -0.731 1.00 67.44 456 LEU A C 1
ATOM 3651 O O . LEU A 1 456 ? 19.326 1.588 -1.185 1.00 67.44 456 LEU A O 1
ATOM 3655 N N . THR A 1 457 ? 19.148 3.796 -0.835 1.00 63.84 457 THR A N 1
ATOM 3656 C CA . THR A 1 457 ? 20.402 4.118 -1.526 1.00 63.84 457 THR A CA 1
ATOM 3657 C C . THR A 1 457 ? 21.607 3.505 -0.813 1.00 63.84 457 THR A C 1
ATOM 3659 O O . THR A 1 457 ? 22.507 2.985 -1.469 1.00 63.84 457 THR A O 1
ATOM 3662 N N . GLY A 1 458 ? 21.632 3.546 0.522 1.00 63.22 458 GLY A N 1
ATOM 3663 C CA . GLY A 1 458 ? 22.687 2.935 1.330 1.00 63.22 458 GLY A CA 1
ATOM 3664 C C . GLY A 1 458 ? 22.734 1.412 1.190 1.00 63.22 458 GLY A C 1
ATOM 3665 O O . GLY A 1 458 ? 23.813 0.857 0.987 1.00 63.22 458 GLY A O 1
ATOM 3666 N N . LEU A 1 459 ? 21.576 0.745 1.224 1.00 64.12 459 LEU A N 1
ATOM 3667 C CA . LEU A 1 459 ? 21.463 -0.700 1.006 1.00 64.12 459 LEU A CA 1
ATOM 3668 C C . LEU A 1 459 ? 21.969 -1.079 -0.386 1.00 64.12 459 LEU A C 1
ATOM 3670 O O . LEU A 1 459 ? 22.810 -1.965 -0.505 1.00 64.12 459 LEU A O 1
ATOM 3674 N N . ASN A 1 460 ? 21.552 -0.355 -1.424 1.00 62.72 460 ASN A N 1
ATOM 3675 C CA . ASN A 1 460 ? 21.948 -0.674 -2.793 1.00 62.72 460 ASN A CA 1
ATOM 3676 C C . ASN A 1 460 ? 23.415 -0.357 -3.088 1.00 62.72 460 ASN A C 1
ATOM 3678 O O . ASN A 1 460 ? 24.031 -1.046 -3.892 1.00 62.72 460 ASN A O 1
ATOM 3682 N N . LYS A 1 461 ? 24.010 0.647 -2.439 1.00 60.47 461 LYS A N 1
ATOM 3683 C CA . LYS A 1 461 ? 25.449 0.927 -2.574 1.00 60.47 461 LYS A CA 1
ATOM 3684 C C . LYS A 1 461 ? 26.340 -0.026 -1.779 1.00 60.47 461 LYS A C 1
ATOM 3686 O O . LYS A 1 461 ? 27.547 -0.032 -2.005 1.00 60.47 461 LYS A O 1
ATOM 3691 N N . SER A 1 462 ? 25.787 -0.791 -0.839 1.00 55.53 462 SER A N 1
ATOM 3692 C CA . SER A 1 462 ? 26.575 -1.773 -0.093 1.00 55.53 462 SER A CA 1
ATOM 3693 C C . SER A 1 462 ? 27.055 -2.905 -1.014 1.00 55.53 462 SER A C 1
ATOM 3695 O O . SER A 1 462 ? 26.409 -3.216 -2.016 1.00 55.53 462 SER A O 1
ATOM 3697 N N . GLU A 1 463 ? 28.193 -3.534 -0.693 1.00 47.47 463 GLU A N 1
ATOM 3698 C CA . GLU A 1 463 ? 28.797 -4.637 -1.466 1.00 47.47 463 GLU A CA 1
ATOM 3699 C C . GLU A 1 463 ? 27.981 -5.956 -1.420 1.00 47.47 463 GLU A C 1
ATOM 3701 O O . GLU A 1 463 ? 28.531 -7.057 -1.389 1.00 47.47 463 GLU A O 1
ATOM 3706 N N . LEU A 1 464 ? 26.648 -5.886 -1.477 1.00 44.12 464 LEU A N 1
ATOM 3707 C CA . LEU A 1 464 ? 25.747 -7.037 -1.608 1.00 44.12 464 LEU A CA 1
ATOM 3708 C C . LEU A 1 464 ? 25.999 -7.866 -2.885 1.00 44.12 464 LEU A C 1
ATOM 3710 O O . LEU A 1 464 ? 25.512 -8.987 -2.983 1.00 44.12 464 LEU A O 1
ATOM 3714 N N . LYS A 1 465 ? 26.798 -7.368 -3.847 1.00 41.62 465 LYS A N 1
ATOM 3715 C CA . LYS A 1 465 ? 27.261 -8.142 -5.019 1.00 41.62 465 LYS A CA 1
ATOM 3716 C C . LYS A 1 465 ? 28.083 -9.386 -4.637 1.00 41.62 465 LYS A C 1
ATOM 3718 O O . LYS A 1 465 ? 28.109 -10.337 -5.412 1.00 41.62 465 LYS A O 1
ATOM 3723 N N . ARG A 1 466 ? 28.760 -9.409 -3.478 1.00 42.25 466 ARG A N 1
ATOM 3724 C CA . ARG A 1 466 ? 29.643 -10.528 -3.074 1.00 42.25 466 ARG A CA 1
ATOM 3725 C C . ARG A 1 466 ? 29.024 -11.526 -2.098 1.00 42.25 466 ARG A C 1
ATOM 3727 O O . ARG A 1 466 ? 29.605 -12.588 -1.893 1.00 42.25 466 ARG A O 1
ATOM 3734 N N . SER A 1 467 ? 27.851 -11.242 -1.545 1.00 42.94 467 SER A N 1
ATOM 3735 C CA . SER A 1 467 ? 27.315 -11.994 -0.414 1.00 42.94 467 SER A CA 1
ATOM 3736 C C . SER A 1 467 ? 26.082 -12.829 -0.742 1.00 42.94 467 SER A C 1
ATOM 3738 O O . SER A 1 467 ? 25.027 -12.692 -0.130 1.00 42.94 467 SER A O 1
ATOM 3740 N N . LYS A 1 468 ? 26.213 -13.794 -1.657 1.00 41.25 468 LYS A N 1
ATOM 3741 C CA . LYS A 1 468 ? 25.240 -14.902 -1.718 1.00 41.25 468 LYS A CA 1
ATOM 3742 C C . LYS A 1 468 ? 25.127 -15.652 -0.364 1.00 41.25 468 LYS A C 1
ATOM 3744 O O . LYS A 1 468 ? 24.021 -16.075 -0.035 1.00 41.25 468 LYS A O 1
ATOM 3749 N N . PRO A 1 469 ? 26.201 -15.781 0.454 1.00 39.16 469 PRO A N 1
ATOM 3750 C CA . PRO A 1 469 ? 26.113 -16.327 1.811 1.00 39.16 469 PRO A CA 1
ATOM 3751 C C . PRO A 1 469 ? 25.741 -15.285 2.882 1.00 39.16 469 PRO A C 1
ATOM 3753 O O . PRO A 1 469 ? 24.937 -15.602 3.756 1.00 39.16 469 PRO A O 1
ATOM 3756 N N . GLU A 1 470 ? 26.260 -14.047 2.849 1.00 39.75 470 GLU A N 1
ATOM 3757 C CA . GLU A 1 470 ? 25.947 -13.053 3.896 1.00 39.75 470 GLU A CA 1
ATOM 3758 C C . GLU A 1 470 ? 24.589 -12.351 3.710 1.00 39.75 470 GLU A C 1
ATOM 3760 O O . GLU A 1 470 ? 24.039 -11.857 4.691 1.00 39.75 470 GLU A O 1
ATOM 3765 N N . ALA A 1 471 ? 23.962 -12.379 2.527 1.00 38.38 471 ALA A N 1
ATOM 3766 C CA . ALA A 1 471 ? 22.569 -11.937 2.361 1.00 38.38 471 ALA A CA 1
ATOM 3767 C C . ALA A 1 471 ? 21.579 -12.812 3.161 1.00 38.38 471 ALA A C 1
ATOM 3769 O O . ALA A 1 471 ? 20.562 -12.311 3.645 1.00 38.38 471 ALA A O 1
ATOM 3770 N N . LEU A 1 472 ? 21.912 -14.090 3.403 1.00 36.97 472 LEU A N 1
ATOM 3771 C CA . LEU A 1 472 ? 21.182 -14.938 4.355 1.00 36.97 472 LEU A CA 1
ATOM 3772 C C . LEU A 1 472 ? 21.402 -14.496 5.813 1.00 36.97 472 LEU A C 1
ATOM 3774 O O . LEU A 1 472 ? 20.508 -14.676 6.634 1.00 36.97 472 LEU A O 1
ATOM 3778 N N . ALA A 1 473 ? 22.540 -13.872 6.133 1.00 30.61 473 ALA A N 1
ATOM 3779 C CA . ALA A 1 473 ? 22.884 -13.420 7.484 1.00 30.61 473 ALA A CA 1
ATOM 3780 C C . ALA A 1 473 ? 22.402 -11.988 7.810 1.00 30.61 473 ALA A C 1
ATOM 3782 O O . ALA A 1 473 ? 22.118 -11.682 8.968 1.00 30.61 473 ALA A O 1
ATOM 3783 N N . VAL A 1 474 ? 22.274 -11.105 6.811 1.00 34.91 474 VAL A N 1
ATOM 3784 C CA . VAL A 1 474 ? 21.876 -9.692 7.006 1.00 34.91 474 VAL A CA 1
ATOM 3785 C C . VAL A 1 474 ? 20.352 -9.494 6.972 1.00 34.91 474 VAL A C 1
ATOM 3787 O O . VAL A 1 474 ? 19.845 -8.505 7.502 1.00 34.91 474 VAL A O 1
ATOM 3790 N N . SER A 1 475 ? 19.585 -10.471 6.470 1.00 29.70 475 SER A N 1
ATOM 3791 C CA . SER A 1 475 ? 18.112 -10.434 6.522 1.00 29.70 475 SER A CA 1
ATOM 3792 C C . SER A 1 475 ? 17.520 -10.515 7.944 1.00 29.70 475 SER A C 1
ATOM 3794 O O . SER A 1 475 ? 16.326 -10.284 8.122 1.00 29.70 475 SER A O 1
ATOM 3796 N N . SER A 1 476 ? 18.342 -10.778 8.971 1.00 30.38 476 SER A N 1
ATOM 3797 C CA . SER A 1 476 ? 17.893 -10.953 10.361 1.00 30.38 476 SER A CA 1
ATOM 3798 C C . SER A 1 476 ? 18.262 -9.841 11.355 1.00 30.38 476 SER A C 1
ATOM 3800 O O . SER A 1 476 ? 17.789 -9.909 12.486 1.00 30.38 476 SER A O 1
ATOM 3802 N N . SER A 1 477 ? 19.068 -8.826 11.006 1.00 29.36 477 SER A N 1
ATOM 3803 C CA . SER A 1 477 ? 19.635 -7.912 12.027 1.00 29.36 477 SER A CA 1
ATOM 3804 C C . SER A 1 477 ? 19.336 -6.414 11.865 1.00 29.36 477 SER A C 1
ATOM 3806 O O . SER A 1 477 ? 19.237 -5.720 12.872 1.00 29.36 477 SER A O 1
ATOM 3808 N N . ALA A 1 478 ? 19.075 -5.888 10.664 1.00 26.92 478 ALA A N 1
ATOM 3809 C CA . ALA A 1 478 ? 18.887 -4.434 10.498 1.00 26.92 478 ALA A CA 1
ATOM 3810 C C . ALA A 1 478 ? 17.525 -3.896 10.995 1.00 26.92 478 ALA A C 1
ATOM 3812 O O . ALA A 1 478 ? 17.395 -2.714 11.316 1.00 26.92 478 ALA A O 1
ATOM 3813 N N . PHE A 1 479 ? 16.502 -4.754 11.086 1.00 31.58 479 PHE A N 1
ATOM 3814 C CA . PHE A 1 479 ? 15.174 -4.359 11.577 1.00 31.58 479 PHE A CA 1
ATOM 3815 C C . PHE 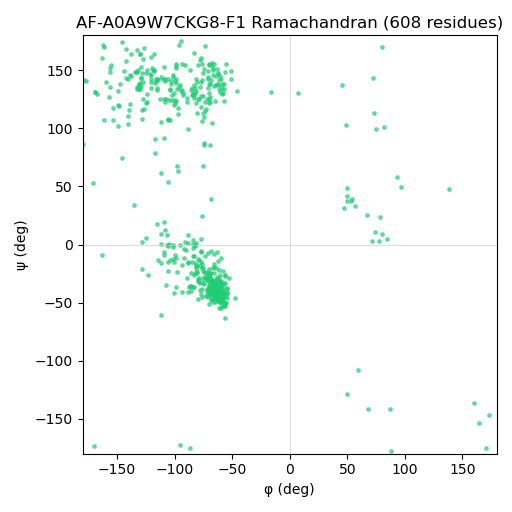A 1 479 ? 15.100 -4.323 13.114 1.00 31.58 479 PHE A C 1
ATOM 3817 O O . PHE A 1 479 ? 14.232 -3.659 13.678 1.00 31.58 479 PHE A O 1
ATOM 3824 N N . CYS A 1 480 ? 16.016 -5.011 13.803 1.00 30.50 480 CYS A N 1
ATOM 3825 C CA . CYS A 1 480 ? 16.017 -5.106 15.262 1.00 30.50 480 CYS A CA 1
ATOM 3826 C C . CYS A 1 480 ? 16.735 -3.928 15.934 1.00 30.50 480 CYS A C 1
ATOM 3828 O O . CYS A 1 480 ? 16.258 -3.443 16.958 1.00 30.50 480 CYS A O 1
ATOM 3830 N N . ASP A 1 481 ? 17.813 -3.401 15.349 1.00 26.28 481 ASP A N 1
ATOM 3831 C CA . ASP A 1 481 ? 18.646 -2.408 16.043 1.00 26.28 481 ASP A CA 1
ATOM 3832 C C . ASP A 1 481 ? 18.003 -1.013 16.133 1.00 26.28 481 ASP A C 1
ATOM 3834 O O . ASP A 1 481 ? 18.110 -0.348 17.165 1.00 26.28 481 ASP A O 1
ATOM 3838 N N . ASN A 1 482 ? 17.228 -0.595 15.126 1.00 30.61 482 ASN A N 1
ATOM 3839 C CA . ASN A 1 482 ? 16.522 0.696 15.167 1.00 30.61 482 ASN A CA 1
ATOM 3840 C C . ASN A 1 482 ? 15.288 0.691 16.088 1.00 30.61 482 ASN A C 1
ATOM 3842 O O . ASN A 1 482 ? 14.855 1.750 16.540 1.00 30.61 482 ASN A O 1
ATOM 3846 N N . VAL A 1 483 ? 14.739 -0.485 16.410 1.00 36.41 483 VAL A N 1
ATOM 3847 C CA . VAL A 1 483 ? 13.621 -0.626 17.361 1.00 36.41 483 VAL A CA 1
ATOM 3848 C C . VAL A 1 483 ? 14.132 -0.707 18.809 1.00 36.41 483 VAL A C 1
ATOM 3850 O O . VAL A 1 483 ? 13.430 -0.315 19.740 1.00 36.41 483 VAL A O 1
ATOM 3853 N N . CYS A 1 484 ? 15.377 -1.142 19.021 1.00 31.12 484 CYS A N 1
ATOM 3854 C CA . CYS A 1 484 ? 15.954 -1.336 20.355 1.00 31.12 484 CYS A CA 1
ATOM 3855 C C . CYS A 1 484 ? 16.372 -0.038 21.077 1.00 31.12 484 CYS A C 1
ATOM 3857 O O . CYS A 1 484 ? 16.453 -0.029 22.306 1.00 31.12 484 CYS A O 1
ATOM 3859 N N . MET A 1 485 ? 16.584 1.073 20.366 1.00 30.56 485 MET A N 1
ATOM 3860 C CA . MET A 1 485 ? 17.129 2.314 20.948 1.00 30.56 485 MET A CA 1
ATOM 3861 C C . MET A 1 485 ? 16.135 3.157 21.776 1.00 30.56 485 MET A C 1
ATOM 3863 O O . MET A 1 485 ? 16.546 4.122 22.413 1.00 30.56 485 MET A O 1
ATOM 3867 N N . VAL A 1 486 ? 14.846 2.795 21.835 1.00 35.88 486 VAL A N 1
ATOM 3868 C CA . VAL A 1 486 ? 13.827 3.507 22.652 1.00 35.88 486 VAL A CA 1
ATOM 3869 C C . VAL A 1 486 ? 13.427 2.708 23.911 1.00 35.88 486 VAL A C 1
ATOM 3871 O O . VAL A 1 486 ? 12.615 3.142 24.728 1.00 35.88 486 VAL A O 1
ATOM 3874 N N . GLN A 1 487 ? 14.011 1.524 24.117 1.00 43.78 487 GLN A N 1
ATOM 3875 C CA . GLN A 1 487 ? 13.386 0.480 24.934 1.00 43.78 487 GLN A CA 1
ATOM 3876 C C . GLN A 1 487 ? 13.693 0.529 26.444 1.00 43.78 487 GLN A C 1
ATOM 3878 O O . GLN A 1 487 ? 12.999 -0.132 27.213 1.00 43.78 487 GLN A O 1
ATOM 3883 N N . THR A 1 488 ? 14.698 1.264 26.921 1.00 37.00 488 THR A N 1
ATOM 3884 C CA . THR A 1 488 ? 15.220 1.043 28.289 1.00 37.00 488 THR A CA 1
ATOM 3885 C C . THR A 1 488 ? 14.586 1.878 29.404 1.00 37.00 488 THR A C 1
ATOM 3887 O O . THR A 1 488 ? 14.754 1.519 30.567 1.00 37.00 488 THR A O 1
ATOM 3890 N N . SER A 1 489 ? 13.788 2.912 29.108 1.00 40.28 489 SER A N 1
ATOM 3891 C CA . SER A 1 489 ? 13.129 3.731 30.152 1.00 40.28 489 SER A CA 1
ATOM 3892 C C . SER A 1 489 ? 11.605 3.546 30.254 1.00 40.28 489 SER A C 1
ATOM 3894 O O . SER A 1 489 ? 11.001 4.003 31.220 1.00 40.28 489 SER A O 1
ATOM 3896 N N . ILE A 1 490 ? 10.971 2.834 29.311 1.00 48.69 490 ILE A N 1
ATOM 3897 C CA . ILE A 1 490 ? 9.501 2.644 29.240 1.00 48.69 490 ILE A CA 1
ATOM 3898 C C . ILE A 1 490 ? 9.094 1.195 29.615 1.00 48.69 490 ILE A C 1
ATOM 3900 O O . ILE A 1 490 ? 7.969 0.750 29.414 1.00 48.69 490 ILE A O 1
ATOM 3904 N N . THR A 1 491 ? 9.997 0.399 30.184 1.00 48.56 491 THR A N 1
ATOM 3905 C CA . THR A 1 491 ? 9.835 -1.066 30.263 1.00 48.56 491 THR A CA 1
ATOM 3906 C C . THR A 1 491 ? 8.770 -1.541 31.270 1.00 48.56 491 THR A C 1
ATOM 3908 O O . THR A 1 491 ? 8.182 -2.611 31.078 1.00 48.56 491 THR A O 1
ATOM 3911 N N . CYS A 1 492 ? 8.448 -0.744 32.299 1.00 46.78 492 CYS A N 1
ATOM 3912 C CA . CYS A 1 492 ? 7.413 -1.087 33.290 1.00 46.78 492 CYS A CA 1
ATOM 3913 C C . CYS A 1 492 ? 5.983 -0.719 32.853 1.00 46.78 492 CYS A C 1
ATOM 3915 O O . CYS A 1 492 ? 5.061 -1.495 33.101 1.00 46.78 492 CYS A O 1
ATOM 3917 N N . TYR A 1 493 ? 5.783 0.400 32.146 1.00 55.59 493 TYR A N 1
ATOM 3918 C CA . TYR A 1 493 ? 4.447 0.881 31.750 1.00 55.59 493 TYR A CA 1
ATOM 3919 C C . TYR A 1 493 ? 3.766 -0.014 30.700 1.00 55.59 493 TYR A C 1
ATOM 3921 O O . TYR A 1 493 ? 2.551 -0.220 30.700 1.00 55.59 493 TYR A O 1
ATOM 3929 N N . VAL A 1 494 ? 4.556 -0.597 29.800 1.00 62.94 494 VAL A N 1
ATOM 3930 C CA . VAL A 1 494 ? 4.049 -1.246 28.578 1.00 62.94 494 VAL A CA 1
ATOM 3931 C C . VAL A 1 494 ? 3.543 -2.676 28.851 1.00 62.94 494 VAL A C 1
ATOM 3933 O O . VAL A 1 494 ? 2.751 -3.209 28.082 1.00 62.94 494 VAL A O 1
ATOM 3936 N N . SER A 1 495 ? 3.932 -3.297 29.970 1.00 63.69 495 SER A N 1
ATOM 3937 C CA . SER A 1 495 ? 3.662 -4.729 30.221 1.00 63.69 495 SER A CA 1
ATOM 3938 C C . SER A 1 495 ? 2.527 -5.003 31.215 1.00 63.69 495 SER A C 1
ATOM 3940 O O . SER A 1 495 ? 2.084 -6.143 31.330 1.00 63.69 495 SER A O 1
ATOM 3942 N N . GLN A 1 496 ? 2.071 -3.989 31.956 1.00 72.75 496 GLN A N 1
ATOM 3943 C CA . GLN A 1 496 ? 1.131 -4.178 33.064 1.00 72.75 496 GLN A CA 1
ATOM 3944 C C . GLN A 1 496 ? -0.302 -4.413 32.562 1.00 72.75 496 GLN A C 1
ATOM 3946 O O . GLN A 1 496 ? -0.788 -3.612 31.755 1.00 72.75 496 GLN A O 1
ATOM 3951 N N . PRO A 1 497 ? -0.994 -5.479 33.002 1.00 72.06 497 PRO A N 1
ATOM 3952 C CA . PRO A 1 497 ? -2.342 -5.783 32.540 1.00 72.06 497 PRO A CA 1
ATOM 3953 C C . PRO A 1 497 ? -3.358 -4.776 33.094 1.00 72.06 497 PRO A C 1
ATOM 3955 O O . PRO A 1 497 ? -3.286 -4.373 34.251 1.00 72.06 497 PRO A O 1
ATOM 3958 N N . CYS A 1 498 ? -4.338 -4.408 32.270 1.00 83.62 498 CYS A N 1
ATOM 3959 C CA . CYS A 1 498 ? -5.497 -3.611 32.668 1.00 83.62 498 CYS A CA 1
ATOM 3960 C C . CYS A 1 498 ? -6.775 -4.413 32.385 1.00 83.62 498 CYS A C 1
ATOM 3962 O O . CYS A 1 498 ? -6.885 -5.087 31.357 1.00 83.62 498 CYS A O 1
ATOM 3964 N N . CYS A 1 499 ? -7.759 -4.366 33.283 1.00 84.25 499 CYS A N 1
ATOM 3965 C CA . CYS A 1 499 ? -9.008 -5.114 33.119 1.00 84.25 499 CYS A CA 1
ATOM 3966 C C . CYS A 1 499 ? -9.793 -4.717 31.858 1.00 84.25 499 CYS A C 1
ATOM 3968 O O . CYS A 1 499 ? -10.420 -5.567 31.226 1.00 84.25 499 CYS A O 1
ATOM 3970 N N . VAL A 1 500 ? -9.690 -3.453 31.436 1.00 84.69 500 VAL A N 1
ATOM 3971 C CA . VAL A 1 500 ? -10.283 -2.963 30.185 1.00 84.69 500 VAL A CA 1
ATOM 3972 C C . VAL A 1 500 ? -9.622 -3.621 28.972 1.00 84.69 500 VAL A C 1
ATOM 3974 O O . VAL A 1 500 ? -10.326 -4.003 28.041 1.00 84.69 500 VAL A O 1
ATOM 3977 N N . ASP A 1 501 ? -8.302 -3.838 28.998 1.00 83.75 501 ASP A N 1
ATOM 3978 C CA . ASP A 1 501 ? -7.589 -4.529 27.914 1.00 83.75 501 ASP A CA 1
ATOM 3979 C C . ASP A 1 501 ? -8.039 -5.984 27.774 1.00 83.75 501 ASP A C 1
ATOM 3981 O O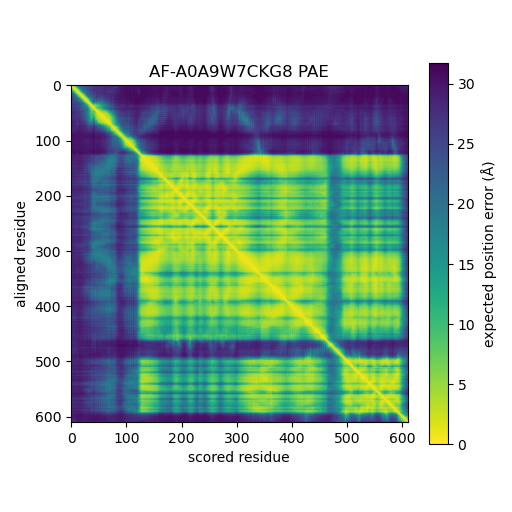 . ASP A 1 501 ? -8.160 -6.492 26.659 1.00 83.75 501 ASP A O 1
ATOM 3985 N N . MET A 1 502 ? -8.343 -6.644 28.894 1.00 82.00 502 MET A N 1
ATOM 3986 C CA . MET A 1 502 ? -8.902 -7.998 28.883 1.00 82.00 502 MET A CA 1
ATOM 3987 C C . MET A 1 502 ? -10.339 -8.031 28.352 1.00 82.00 502 MET A C 1
ATOM 3989 O O . MET A 1 502 ? -10.675 -8.928 27.580 1.00 82.00 502 MET A O 1
ATOM 3993 N N . ALA A 1 503 ? -11.180 -7.054 28.710 1.00 84.00 503 ALA A N 1
ATOM 3994 C CA . ALA A 1 503 ? -12.546 -6.952 28.182 1.00 84.00 503 ALA A CA 1
ATOM 3995 C C . ALA A 1 503 ? -12.561 -6.637 26.673 1.00 84.00 503 ALA A C 1
ATOM 3997 O O . ALA A 1 503 ? -13.340 -7.212 25.903 1.00 84.00 503 ALA A O 1
ATOM 3998 N N . LEU A 1 504 ? -11.652 -5.763 26.234 1.00 83.38 504 LEU A N 1
ATOM 3999 C CA . LEU A 1 504 ? -11.410 -5.473 24.825 1.00 83.38 504 LEU A CA 1
ATOM 4000 C C . LEU A 1 504 ? -10.907 -6.707 24.073 1.00 83.38 504 LEU A C 1
ATOM 4002 O O . LEU A 1 504 ? -11.412 -7.011 22.992 1.00 83.38 504 LEU A O 1
ATOM 4006 N N . GLY A 1 505 ? -9.916 -7.416 24.615 1.00 81.12 505 GLY A N 1
ATOM 4007 C CA . GLY A 1 505 ? -9.249 -8.524 23.936 1.00 81.12 505 GLY A CA 1
ATOM 4008 C C . GLY A 1 505 ? -8.804 -8.139 22.517 1.00 81.12 505 GLY A C 1
ATOM 4009 O O . GLY A 1 505 ? -8.204 -7.087 22.296 1.00 81.12 505 GLY A O 1
ATOM 4010 N N . MET A 1 506 ? -9.174 -8.966 21.532 1.00 75.69 506 MET A N 1
ATOM 4011 C CA . MET A 1 506 ? -8.885 -8.748 20.100 1.00 75.69 506 MET A CA 1
ATOM 4012 C C . MET A 1 506 ? -9.803 -7.703 19.420 1.00 75.69 506 MET A C 1
ATOM 4014 O O . MET A 1 506 ? -9.786 -7.555 18.191 1.00 75.69 506 MET A O 1
ATOM 4018 N N . ARG A 1 507 ? -10.683 -7.029 20.179 1.00 79.19 507 ARG A N 1
ATOM 4019 C CA . ARG A 1 507 ? -11.698 -6.122 19.619 1.00 79.19 507 ARG A CA 1
ATOM 4020 C C . ARG A 1 507 ? -11.154 -4.724 19.327 1.00 79.19 507 ARG A C 1
ATOM 4022 O O . ARG A 1 507 ? -11.483 -4.190 18.286 1.00 79.19 507 ARG A O 1
ATOM 4029 N N . SER A 1 508 ? -10.260 -4.164 20.136 1.00 76.25 508 SER A N 1
ATOM 4030 C CA . SER A 1 508 ? -9.581 -2.903 19.777 1.00 76.25 508 SER A CA 1
ATOM 4031 C C . SER A 1 508 ? -8.199 -3.179 19.197 1.00 76.25 508 SER A C 1
ATOM 4033 O O . SER A 1 508 ? -7.500 -4.043 19.734 1.00 76.25 508 SER A O 1
ATOM 4035 N N . ARG A 1 509 ? -7.779 -2.469 18.143 1.00 72.50 509 ARG A N 1
ATOM 4036 C CA . ARG A 1 509 ? -6.405 -2.560 17.620 1.00 72.50 509 ARG A CA 1
ATOM 4037 C C . ARG A 1 509 ? -5.487 -1.499 18.202 1.00 72.50 509 ARG A C 1
ATOM 4039 O O . ARG A 1 509 ? -4.338 -1.803 18.503 1.00 72.50 509 ARG A O 1
ATOM 4046 N N . ILE A 1 510 ? -6.003 -0.284 18.343 1.00 71.88 510 ILE A N 1
ATOM 4047 C CA . ILE A 1 510 ? -5.200 0.897 18.650 1.00 71.88 510 ILE A CA 1
ATOM 4048 C C . ILE A 1 510 ? -5.281 1.205 20.140 1.00 71.88 510 ILE A C 1
ATOM 4050 O O . ILE A 1 510 ? -6.323 1.053 20.781 1.00 71.88 510 ILE A O 1
ATOM 4054 N N . VAL A 1 511 ? -4.148 1.635 20.681 1.00 78.25 511 VAL A N 1
ATOM 4055 C CA . VAL A 1 511 ? -4.002 2.114 22.054 1.00 78.25 511 VAL A CA 1
ATOM 4056 C C . VAL A 1 511 ? -3.510 3.553 22.031 1.00 78.25 511 VAL A C 1
ATOM 4058 O O . VAL A 1 511 ? -2.748 3.946 21.153 1.00 78.25 511 VAL A O 1
ATOM 4061 N N . LEU A 1 512 ? -3.959 4.337 23.003 1.00 81.81 512 LEU A N 1
ATOM 4062 C CA . LEU A 1 512 ? -3.493 5.700 23.224 1.00 81.81 512 LEU A CA 1
ATOM 4063 C C . LEU A 1 512 ? -2.591 5.667 24.459 1.00 81.81 512 LEU A C 1
ATOM 4065 O O . LEU A 1 512 ? -3.097 5.444 25.560 1.00 81.81 512 LEU A O 1
ATOM 4069 N N . LEU A 1 513 ? -1.274 5.812 24.286 1.00 76.81 513 LEU A N 1
ATOM 4070 C CA . LEU A 1 513 ? -0.317 5.738 25.401 1.00 76.81 513 LEU A CA 1
ATOM 4071 C C . LEU A 1 513 ? -0.535 6.875 26.402 1.00 76.81 513 LEU A C 1
ATOM 4073 O O . LEU A 1 513 ? -0.545 6.625 27.606 1.00 76.81 513 LEU A O 1
ATOM 4077 N N . GLY A 1 514 ? -0.793 8.090 25.915 1.00 78.19 514 GLY A N 1
ATOM 4078 C CA . GLY A 1 514 ? -1.172 9.231 26.755 1.00 78.19 514 GLY A CA 1
ATOM 4079 C C . GLY A 1 514 ? -2.553 9.091 27.405 1.00 78.19 514 GLY A C 1
ATOM 4080 O O . GLY A 1 514 ? -2.939 9.926 28.210 1.00 78.19 514 GLY A O 1
ATOM 4081 N N . GLY A 1 515 ? -3.302 8.041 27.063 1.00 81.00 515 GLY A N 1
ATOM 4082 C CA . GLY A 1 515 ? -4.628 7.751 27.595 1.00 81.00 515 GLY A CA 1
ATOM 4083 C C . GLY A 1 515 ? -4.638 6.919 28.878 1.00 81.00 515 GLY A C 1
ATOM 4084 O O . GLY A 1 515 ? -5.719 6.559 29.353 1.00 81.00 515 GLY A O 1
ATOM 4085 N N . TYR A 1 516 ? -3.465 6.569 29.407 1.00 84.06 516 TYR A N 1
ATOM 4086 C CA . TYR A 1 516 ? -3.331 5.789 30.629 1.00 84.06 516 TYR A CA 1
ATOM 4087 C C . TYR A 1 516 ? -2.949 6.655 31.828 1.00 84.06 516 TYR A C 1
ATOM 4089 O O . TYR A 1 516 ? -2.075 7.512 31.747 1.00 84.06 516 TYR A O 1
ATOM 4097 N N . HIS A 1 517 ? -3.540 6.331 32.972 1.00 85.25 517 HIS A N 1
ATOM 4098 C CA . HIS A 1 517 ? -3.219 6.884 34.275 1.00 85.25 517 HIS A CA 1
ATOM 4099 C C . HIS A 1 517 ? -2.664 5.780 35.180 1.00 85.25 517 HIS A C 1
ATOM 4101 O O . HIS A 1 517 ? -3.221 4.681 35.244 1.00 85.25 517 HIS A O 1
ATOM 4107 N N . TRP A 1 518 ? -1.556 6.057 35.865 1.00 83.12 518 TRP A N 1
ATOM 4108 C CA . TRP A 1 518 ? -0.933 5.119 36.796 1.00 83.12 518 TRP A CA 1
ATOM 4109 C C . TRP A 1 518 ? -1.207 5.540 38.234 1.00 83.12 518 TRP A C 1
ATOM 4111 O O . TRP A 1 518 ? -0.859 6.650 38.629 1.00 83.12 518 TRP A O 1
ATOM 4121 N N . GLU A 1 519 ? -1.778 4.637 39.020 1.00 82.75 519 GLU A N 1
ATOM 4122 C CA . GLU A 1 519 ? -2.163 4.904 40.404 1.00 82.75 519 GLU A CA 1
ATOM 4123 C C . GLU A 1 519 ? -2.057 3.614 41.219 1.00 82.75 519 GLU A C 1
ATOM 4125 O O . GLU A 1 519 ? -2.502 2.555 40.774 1.00 82.75 519 GLU A O 1
ATOM 4130 N N . ASP A 1 520 ? -1.414 3.673 42.387 1.00 80.88 520 ASP A N 1
ATOM 4131 C CA . ASP A 1 520 ? -1.252 2.539 43.313 1.00 80.88 520 ASP A CA 1
ATOM 4132 C C . ASP A 1 520 ? -0.737 1.238 42.671 1.00 80.88 520 ASP A C 1
ATOM 4134 O O . ASP A 1 520 ? -1.217 0.133 42.946 1.00 80.88 520 ASP A O 1
ATOM 4138 N N . GLY A 1 521 ? 0.242 1.360 41.771 1.00 77.50 521 GLY A N 1
ATOM 4139 C CA . GLY A 1 521 ? 0.829 0.208 41.084 1.00 77.50 521 GLY A CA 1
ATOM 4140 C C . GLY A 1 521 ? -0.074 -0.409 40.008 1.00 77.50 521 GLY A C 1
ATOM 4141 O O . GLY A 1 521 ? 0.208 -1.509 39.529 1.00 77.50 521 GLY A O 1
ATOM 4142 N N . LYS A 1 522 ? -1.171 0.265 39.651 1.00 83.19 522 LYS A N 1
ATOM 4143 C CA . LYS A 1 522 ? -2.198 -0.208 38.724 1.00 83.19 522 LYS A CA 1
ATOM 4144 C C . LYS A 1 522 ? -2.383 0.776 37.580 1.00 83.19 522 LYS A C 1
ATOM 4146 O O . LYS A 1 522 ? -2.214 1.985 37.719 1.00 83.19 522 LYS A O 1
ATOM 4151 N N . LEU A 1 523 ? -2.769 0.224 36.436 1.00 85.94 523 LEU A N 1
ATOM 4152 C CA . LEU A 1 523 ? -2.992 0.976 35.213 1.00 85.94 523 LEU A CA 1
ATOM 4153 C C . LEU A 1 523 ? -4.490 1.193 34.985 1.00 85.94 523 LEU A C 1
ATOM 4155 O O . LEU A 1 523 ? -5.266 0.232 34.975 1.00 85.94 523 LEU A O 1
ATOM 4159 N N . PHE A 1 524 ? -4.875 2.441 34.747 1.00 87.00 524 PHE A N 1
ATOM 4160 C CA . PHE A 1 524 ? -6.236 2.857 34.435 1.00 87.00 524 PHE A CA 1
ATOM 4161 C C . PHE A 1 524 ? -6.286 3.560 33.086 1.00 87.00 524 PHE A C 1
ATOM 4163 O O . PHE A 1 524 ? -5.344 4.241 32.701 1.00 87.00 524 PHE A O 1
ATOM 4170 N N . TYR A 1 525 ? -7.386 3.403 32.361 1.00 88.25 525 TYR A N 1
ATOM 4171 C CA . TYR A 1 525 ? -7.702 4.242 31.216 1.00 88.25 525 TYR A CA 1
ATOM 4172 C C . TYR A 1 525 ? -8.412 5.504 31.676 1.00 88.25 525 TYR A C 1
ATOM 4174 O O . TYR A 1 525 ? -9.393 5.448 32.429 1.00 88.25 525 TYR A O 1
ATOM 4182 N N . GLU A 1 526 ? -7.955 6.636 31.162 1.00 89.38 526 GLU A N 1
ATOM 4183 C CA . GLU A 1 526 ? -8.655 7.897 31.315 1.00 89.38 526 GLU A CA 1
ATOM 4184 C C . GLU A 1 526 ? -9.953 7.914 30.503 1.00 89.38 526 GLU A C 1
ATOM 4186 O O . GLU A 1 526 ? -10.097 7.255 29.469 1.00 89.38 526 GLU A O 1
ATOM 4191 N N . GLN A 1 527 ? -10.901 8.740 30.944 1.00 88.44 527 GLN A N 1
ATOM 4192 C CA . GLN A 1 527 ? -12.187 8.927 30.266 1.00 88.44 527 GLN A CA 1
ATOM 4193 C C . GLN A 1 527 ? -12.000 9.317 28.795 1.00 88.44 527 GLN A C 1
ATOM 4195 O O . GLN A 1 527 ? -12.724 8.841 27.922 1.00 88.44 527 GLN A O 1
ATOM 4200 N N . MET A 1 528 ? -10.991 10.144 28.511 1.00 84.38 528 MET A N 1
ATOM 4201 C CA . MET A 1 528 ? -10.664 10.591 27.159 1.00 84.38 528 MET A CA 1
ATOM 4202 C C . MET A 1 528 ? -10.240 9.436 26.248 1.00 84.38 528 MET A C 1
ATOM 4204 O O . MET A 1 528 ? -10.666 9.383 25.095 1.00 84.38 528 MET A O 1
ATOM 4208 N N . ALA A 1 529 ? -9.474 8.477 26.767 1.00 86.62 529 ALA A N 1
ATOM 4209 C CA . ALA A 1 529 ? -9.054 7.297 26.019 1.00 86.62 529 ALA A CA 1
ATOM 4210 C C . ALA A 1 529 ? -10.234 6.359 25.736 1.00 86.62 529 ALA A C 1
ATOM 4212 O O . ALA A 1 529 ? -10.410 5.886 24.615 1.00 86.62 529 ALA A O 1
ATOM 4213 N N . LEU A 1 530 ? -11.106 6.155 26.726 1.00 88.62 530 LEU A N 1
ATOM 4214 C CA . LEU A 1 530 ? -12.325 5.360 26.552 1.00 88.62 530 LEU A CA 1
ATOM 4215 C C . LEU A 1 530 ? -13.242 5.982 25.480 1.00 88.62 530 LEU A C 1
ATOM 4217 O O . LEU A 1 530 ? -13.762 5.269 24.618 1.00 88.62 530 LEU A O 1
ATOM 4221 N N . LYS A 1 531 ? -13.367 7.318 25.465 1.00 87.38 531 LYS A N 1
ATOM 4222 C CA . LYS A 1 531 ? -14.070 8.065 24.405 1.00 87.38 531 LYS A CA 1
ATOM 4223 C C . LYS A 1 531 ? -13.375 7.946 23.042 1.00 87.38 531 LYS A C 1
ATOM 4225 O O . LYS A 1 531 ? -14.066 7.825 22.031 1.00 87.38 531 LYS A O 1
ATOM 4230 N N . ALA A 1 532 ? -12.041 7.941 22.994 1.00 85.94 532 ALA A N 1
ATOM 4231 C CA . ALA A 1 532 ? -11.266 7.740 21.763 1.00 85.94 532 ALA A CA 1
ATOM 4232 C C . ALA A 1 532 ? -11.540 6.374 21.117 1.00 85.94 532 ALA A C 1
ATOM 4234 O O . ALA A 1 532 ? -11.614 6.262 19.896 1.00 85.94 532 ALA A O 1
ATOM 4235 N N . PHE A 1 533 ? -11.774 5.342 21.926 1.00 86.62 533 PHE A N 1
ATOM 4236 C CA . PHE A 1 533 ? -12.161 4.017 21.435 1.00 86.62 533 PHE A CA 1
ATOM 4237 C C . PHE A 1 533 ? -13.657 3.896 21.107 1.00 86.62 533 PHE A C 1
ATOM 4239 O O . PHE A 1 533 ? -14.122 2.824 20.718 1.00 86.62 533 PHE A O 1
ATOM 4246 N N . GLY A 1 534 ? -14.431 4.975 21.274 1.00 86.62 534 GLY A N 1
ATOM 4247 C CA . GLY A 1 534 ? -15.878 4.969 21.075 1.00 86.62 534 GLY A CA 1
ATOM 4248 C C . GLY A 1 534 ? -16.631 4.120 22.094 1.00 86.62 534 GLY A C 1
ATOM 4249 O O . GLY A 1 534 ? -17.709 3.607 21.781 1.00 86.62 534 GLY A O 1
ATOM 4250 N N . MET A 1 535 ? -16.055 3.922 23.283 1.00 90.12 535 MET A N 1
ATOM 4251 C CA . MET A 1 535 ? -16.702 3.161 24.343 1.00 90.12 535 MET A CA 1
ATOM 4252 C C . MET A 1 535 ? -17.798 3.976 25.009 1.00 90.12 535 MET A C 1
ATOM 4254 O O . MET A 1 535 ? -17.664 5.174 25.261 1.00 90.12 535 MET A O 1
ATOM 4258 N N . LEU A 1 536 ? -18.880 3.285 25.338 1.00 90.62 536 LEU A N 1
ATOM 4259 C CA . LEU A 1 536 ? -20.039 3.855 26.011 1.00 90.62 536 LEU A CA 1
ATOM 4260 C C . LEU A 1 536 ? -20.393 2.983 27.214 1.00 90.62 536 LEU A C 1
ATOM 4262 O O . LEU A 1 536 ? -19.955 1.836 27.306 1.00 90.62 536 LEU A O 1
ATOM 4266 N N . LYS A 1 537 ? -21.201 3.511 28.130 1.00 92.19 537 LYS A N 1
ATOM 4267 C CA . LYS A 1 537 ? -21.804 2.718 29.202 1.00 92.19 537 LYS A CA 1
ATOM 4268 C C . LYS A 1 537 ? -23.281 2.487 28.916 1.00 92.19 537 LYS A C 1
ATOM 4270 O O . LYS A 1 537 ? -23.966 3.375 28.406 1.00 92.19 537 LYS A O 1
ATOM 4275 N N . MET A 1 538 ? -23.756 1.296 29.248 1.00 92.62 538 MET A N 1
ATOM 4276 C CA . MET A 1 538 ? -25.174 0.955 29.277 1.00 92.62 538 MET A CA 1
ATOM 4277 C C . MET A 1 538 ? -25.580 0.645 30.702 1.00 92.62 538 MET A C 1
ATOM 4279 O O . MET A 1 538 ? -24.898 -0.132 31.364 1.00 92.62 538 MET A O 1
ATOM 4283 N N . GLU A 1 539 ? -26.704 1.187 31.144 1.00 91.81 539 GLU A N 1
ATOM 4284 C CA . GLU A 1 539 ? -27.332 0.776 32.394 1.00 91.81 539 GLU A CA 1
ATOM 4285 C C . GLU A 1 539 ? -28.605 -0.017 32.101 1.00 91.81 539 GLU A C 1
ATOM 4287 O O . GLU A 1 539 ? -29.508 0.460 31.405 1.00 91.81 539 GLU A O 1
ATOM 4292 N N . GLU A 1 540 ? -28.659 -1.244 32.612 1.00 90.81 540 GLU A N 1
ATOM 4293 C CA . GLU A 1 540 ? -29.798 -2.146 32.475 1.00 90.81 540 GLU A CA 1
ATOM 4294 C C . GLU A 1 540 ? -30.035 -2.858 33.808 1.00 90.81 540 GLU A C 1
ATOM 4296 O O . GLU A 1 540 ? -29.154 -3.547 34.322 1.00 90.81 540 GLU A O 1
ATOM 4301 N N . ASN A 1 541 ? -31.236 -2.691 34.372 1.00 88.25 541 ASN A N 1
ATOM 4302 C CA . ASN A 1 541 ? -31.647 -3.316 35.634 1.00 88.25 541 ASN A CA 1
ATOM 4303 C C . ASN A 1 541 ? -30.664 -3.063 36.800 1.00 88.25 541 ASN A C 1
ATOM 4305 O O . ASN A 1 541 ? -30.405 -3.956 37.602 1.00 88.25 541 ASN A O 1
ATOM 4309 N N . GLY A 1 542 ? -30.087 -1.856 36.873 1.00 86.31 542 GLY A N 1
ATOM 4310 C CA . GLY A 1 542 ? -29.113 -1.469 37.903 1.00 86.31 542 GLY A CA 1
ATOM 4311 C C . GLY A 1 542 ? -27.693 -2.010 37.689 1.00 86.31 542 GLY A C 1
ATOM 4312 O O . GLY A 1 542 ? -26.820 -1.764 38.518 1.00 86.31 542 GLY A O 1
ATOM 4313 N N . VAL A 1 543 ? -27.436 -2.721 36.585 1.00 90.56 543 VAL A N 1
ATOM 4314 C CA . VAL A 1 543 ? -26.103 -3.209 36.211 1.00 90.56 543 VAL A CA 1
ATOM 4315 C C . VAL A 1 543 ? -25.532 -2.340 35.096 1.00 90.56 543 VAL A C 1
ATOM 4317 O O . VAL A 1 543 ? -26.205 -2.056 34.102 1.00 90.56 543 VAL A O 1
ATOM 4320 N N . GLN A 1 544 ? -24.272 -1.936 35.253 1.00 93.50 544 GLN A N 1
ATOM 4321 C CA . GLN A 1 544 ? -23.547 -1.162 34.252 1.00 93.50 544 GLN A CA 1
ATOM 4322 C C . GLN A 1 544 ? -22.725 -2.085 33.352 1.00 93.50 544 GLN A C 1
ATOM 4324 O O . GLN A 1 544 ? -21.982 -2.940 33.829 1.00 93.50 544 GLN A O 1
ATOM 4329 N N . TYR A 1 545 ? -22.824 -1.886 32.042 1.00 92.69 545 TYR A N 1
ATOM 4330 C CA . TYR A 1 545 ? -22.069 -2.626 31.036 1.00 92.69 545 TYR A CA 1
ATOM 4331 C C . TYR A 1 545 ? -21.210 -1.681 30.205 1.00 92.69 545 TYR A C 1
ATOM 4333 O O . TYR A 1 545 ? -21.638 -0.582 29.845 1.00 92.69 545 TYR A O 1
ATOM 4341 N N . LEU A 1 546 ? -20.013 -2.143 29.857 1.00 93.38 546 LEU A N 1
ATOM 4342 C CA . LEU A 1 546 ? -19.140 -1.492 28.894 1.00 93.38 546 LEU A CA 1
ATOM 4343 C C . LEU A 1 546 ? -19.579 -1.878 27.481 1.00 93.38 546 LEU A C 1
ATOM 4345 O O . LEU A 1 546 ? -19.606 -3.062 27.139 1.00 93.38 546 LEU A O 1
ATOM 4349 N N . LEU A 1 547 ? -19.909 -0.881 26.667 1.00 91.94 547 LEU A N 1
ATOM 4350 C CA . LEU A 1 547 ? -20.326 -1.046 25.282 1.00 91.94 547 LEU A CA 1
ATOM 4351 C C . LEU A 1 547 ? -19.195 -0.724 24.305 1.00 91.94 547 LEU A C 1
ATOM 4353 O O . LEU A 1 547 ? -18.431 0.220 24.510 1.00 91.94 547 LEU A O 1
ATOM 4357 N N . LEU A 1 548 ? -19.177 -1.447 23.186 1.00 91.19 548 LEU A N 1
ATOM 4358 C CA . LEU A 1 548 ? -18.296 -1.203 22.046 1.00 91.19 548 LEU A CA 1
ATOM 4359 C C . LEU A 1 548 ? -19.081 -1.258 20.729 1.00 91.19 548 LEU A C 1
ATOM 4361 O O . LEU A 1 548 ? -20.028 -2.035 20.585 1.00 91.19 548 LEU A O 1
ATOM 4365 N N . HIS A 1 549 ? -18.656 -0.473 19.740 1.00 89.31 549 HIS A N 1
ATOM 4366 C CA . HIS A 1 549 ? -19.143 -0.597 18.368 1.00 89.31 549 HIS A CA 1
ATOM 4367 C C . HIS A 1 549 ? -18.543 -1.827 17.666 1.00 89.31 549 HIS A C 1
ATOM 4369 O O . HIS A 1 549 ? -17.369 -1.856 17.297 1.00 89.31 549 HIS A O 1
ATOM 4375 N N . LYS A 1 550 ? -19.369 -2.844 17.414 1.00 88.94 550 LYS A N 1
ATOM 4376 C CA . LYS A 1 550 ? -18.986 -4.046 16.669 1.00 88.94 550 LYS A CA 1
ATOM 4377 C C . LYS A 1 550 ? -18.919 -3.766 15.168 1.00 88.94 550 LYS A C 1
ATOM 4379 O O . LYS A 1 550 ? -19.936 -3.686 14.477 1.00 88.94 550 LYS A O 1
ATOM 4384 N N . LEU A 1 551 ? -17.703 -3.687 14.633 1.00 88.31 551 LEU A N 1
ATOM 4385 C CA . LEU A 1 551 ? -17.469 -3.581 13.186 1.00 88.31 551 LEU A CA 1
ATOM 4386 C C . LEU A 1 551 ? -17.802 -4.891 12.471 1.00 88.31 551 LEU A C 1
ATOM 4388 O O . LEU A 1 551 ? -17.203 -5.928 12.755 1.00 88.31 551 LEU A O 1
ATOM 4392 N N . HIS A 1 552 ? -18.721 -4.811 11.513 1.00 87.62 552 HIS A N 1
ATOM 4393 C CA . HIS A 1 552 ? -19.009 -5.878 10.557 1.00 87.62 552 HIS A CA 1
ATOM 4394 C C . HIS A 1 552 ? -18.220 -5.615 9.260 1.00 87.62 552 HIS A C 1
ATOM 4396 O O . HIS A 1 552 ? -17.598 -4.562 9.117 1.00 87.62 552 HIS A O 1
ATOM 4402 N N . TRP A 1 553 ? -18.208 -6.562 8.317 1.00 87.12 553 TRP A N 1
ATOM 4403 C CA . TRP A 1 553 ? -17.412 -6.441 7.085 1.00 87.12 553 TRP A CA 1
ATOM 4404 C C . TRP A 1 553 ? -17.739 -5.170 6.299 1.00 87.12 553 TRP A C 1
ATOM 4406 O O . TRP A 1 553 ? -16.894 -4.284 6.203 1.00 87.12 553 TRP A O 1
ATOM 4416 N N . PHE A 1 554 ? -18.977 -5.048 5.818 1.00 84.19 554 PHE A N 1
ATOM 4417 C CA . PHE A 1 554 ? -19.395 -3.928 4.961 1.00 84.19 554 PHE A CA 1
ATOM 4418 C C . PHE A 1 554 ? -20.657 -3.218 5.458 1.00 84.19 554 PHE A C 1
ATOM 4420 O O . PHE A 1 554 ? -20.898 -2.063 5.122 1.00 84.19 554 PHE A O 1
ATOM 4427 N N . ALA A 1 555 ? -21.464 -3.892 6.278 1.00 77.25 555 ALA A N 1
ATOM 4428 C CA . ALA A 1 555 ? -22.677 -3.321 6.840 1.00 77.25 555 ALA A CA 1
ATOM 4429 C C . ALA A 1 555 ? -22.386 -2.560 8.140 1.00 77.25 555 ALA A C 1
ATOM 4431 O O . ALA A 1 555 ? -21.511 -2.934 8.920 1.00 77.25 555 ALA A O 1
ATOM 4432 N N . VAL A 1 556 ? -23.193 -1.536 8.408 1.00 78.12 556 VAL A N 1
ATOM 4433 C CA . VAL A 1 556 ? -23.315 -0.924 9.735 1.00 78.12 556 VAL A CA 1
ATOM 4434 C C . VAL A 1 556 ? -24.759 -1.134 10.189 1.00 78.12 556 VAL A C 1
ATOM 4436 O O . VAL A 1 556 ? -25.629 -0.334 9.835 1.00 78.12 556 VAL A O 1
ATOM 4439 N N . PRO A 1 557 ? -25.057 -2.242 10.897 1.00 75.25 557 PRO A N 1
ATOM 4440 C CA . PRO A 1 557 ? -26.383 -2.471 11.461 1.00 75.25 557 PRO A CA 1
ATOM 4441 C C . PRO A 1 557 ? -26.814 -1.308 12.360 1.00 75.25 557 PRO A C 1
ATOM 4443 O O . PRO A 1 557 ? -25.984 -0.607 12.935 1.00 75.25 557 PRO A O 1
ATOM 4446 N N . ARG A 1 558 ? -28.125 -1.104 12.532 1.00 68.25 558 ARG A N 1
ATOM 4447 C CA . ARG A 1 558 ? -28.617 -0.085 13.479 1.00 68.25 558 ARG A CA 1
ATOM 4448 C C . ARG A 1 558 ? -28.185 -0.394 14.919 1.00 68.25 558 ARG A C 1
ATOM 4450 O O . ARG A 1 558 ? -27.881 0.522 15.675 1.00 68.25 558 ARG A O 1
ATOM 4457 N N . GLU A 1 559 ? -28.078 -1.678 15.249 1.00 73.56 559 GLU A N 1
ATOM 4458 C CA . GLU A 1 559 ? -27.623 -2.202 16.538 1.00 73.56 559 GLU A CA 1
ATOM 4459 C C . GLU A 1 559 ? -26.139 -2.589 16.464 1.00 73.56 559 GLU A C 1
ATOM 4461 O O . GLU A 1 559 ? -25.769 -3.758 16.477 1.00 73.56 559 GLU A O 1
ATOM 4466 N N . THR A 1 560 ? -25.260 -1.595 16.317 1.00 81.62 560 THR A N 1
ATOM 4467 C CA . THR A 1 560 ? -23.802 -1.842 16.312 1.00 81.62 560 THR A CA 1
ATOM 4468 C C . THR A 1 560 ? -23.199 -1.952 17.703 1.00 81.62 560 THR A C 1
ATOM 4470 O O . THR A 1 560 ? -22.069 -2.411 17.828 1.00 81.62 560 THR A O 1
ATOM 4473 N N . LEU A 1 561 ? -23.908 -1.509 18.739 1.00 88.69 561 LEU A N 1
ATOM 4474 C CA . LEU A 1 561 ? -23.403 -1.531 20.104 1.00 88.69 561 LEU A CA 1
ATOM 4475 C C . LEU A 1 561 ? -23.632 -2.893 20.743 1.00 88.69 561 LEU A C 1
ATOM 4477 O O . LEU A 1 561 ? -24.758 -3.386 20.771 1.00 88.69 561 LEU A O 1
ATOM 4481 N N . VAL A 1 562 ? -22.562 -3.450 21.299 1.00 90.69 562 VAL A N 1
ATOM 4482 C CA . VAL A 1 562 ? -22.600 -4.692 22.070 1.00 90.69 562 VAL A CA 1
ATOM 4483 C C . VAL A 1 562 ? -21.935 -4.486 23.424 1.00 90.69 562 VAL A C 1
ATOM 4485 O O . VAL A 1 562 ? -20.904 -3.816 23.517 1.00 90.69 562 VAL A O 1
ATOM 4488 N N . GLY A 1 563 ? -22.523 -5.064 24.468 1.00 90.75 563 GLY A N 1
ATOM 4489 C CA . GLY A 1 563 ? -21.906 -5.157 25.787 1.00 90.75 563 GLY A CA 1
ATOM 4490 C C . GLY A 1 563 ? -20.771 -6.172 25.767 1.00 90.75 563 GLY A C 1
ATOM 4491 O O . GLY A 1 563 ? -20.987 -7.309 25.356 1.00 90.75 563 GLY A O 1
ATOM 4492 N N . ILE A 1 564 ? -19.576 -5.752 26.182 1.00 91.50 564 ILE A N 1
ATOM 4493 C CA . ILE A 1 564 ? -18.353 -6.577 26.192 1.00 91.50 564 ILE A CA 1
ATOM 4494 C C . ILE A 1 564 ? -17.828 -6.864 27.604 1.00 91.50 564 ILE A C 1
ATOM 4496 O O . ILE A 1 564 ? -16.974 -7.733 27.781 1.00 91.50 564 ILE A O 1
ATOM 4500 N N . GLY A 1 565 ? -18.327 -6.147 28.611 1.00 91.00 565 GLY A N 1
ATOM 4501 C CA . GLY A 1 565 ? -17.969 -6.378 30.004 1.00 91.00 565 GLY A CA 1
ATOM 4502 C C . GLY A 1 565 ? -18.945 -5.738 30.982 1.00 91.00 565 GLY A C 1
ATOM 4503 O O . GLY A 1 565 ? -19.692 -4.832 30.615 1.00 91.00 565 GLY A O 1
ATOM 4504 N N . VAL A 1 566 ? -18.940 -6.219 32.221 1.00 92.12 566 VAL A N 1
ATOM 4505 C CA . VAL A 1 566 ? -19.688 -5.651 33.348 1.00 92.12 566 VAL A CA 1
ATOM 4506 C C . VAL A 1 566 ? -18.780 -4.673 34.084 1.00 92.12 566 VAL A C 1
ATOM 4508 O O . VAL A 1 566 ? -17.648 -5.013 34.422 1.00 92.12 566 VAL A O 1
ATOM 4511 N N . ILE A 1 567 ? -19.263 -3.458 34.320 1.00 91.81 567 ILE A N 1
ATOM 4512 C CA . ILE A 1 567 ? -18.544 -2.428 35.069 1.00 91.81 567 ILE A CA 1
ATOM 4513 C C . ILE A 1 567 ? -18.902 -2.579 36.548 1.00 91.81 567 ILE A C 1
ATOM 4515 O O . ILE A 1 567 ? -20.072 -2.513 36.922 1.00 91.81 567 ILE A O 1
ATOM 4519 N N . SER A 1 568 ? -17.889 -2.767 37.388 1.00 88.56 568 SER A N 1
ATOM 4520 C CA . SER A 1 568 ? -18.017 -2.830 38.846 1.00 88.56 568 SER A CA 1
ATOM 4521 C C . SER A 1 568 ? -17.023 -1.863 39.478 1.00 88.56 568 SER A C 1
ATOM 4523 O O . SER A 1 568 ? -15.816 -2.102 39.471 1.00 88.56 568 SER A O 1
ATOM 4525 N N . SER A 1 569 ? -17.534 -0.755 40.024 1.00 86.62 569 SER A N 1
ATOM 4526 C CA . SER A 1 569 ? -16.724 0.378 40.494 1.00 86.62 569 SER A CA 1
ATOM 4527 C C . SER A 1 569 ? -15.867 0.977 39.362 1.00 86.62 569 SER A C 1
ATOM 4529 O O . SER A 1 569 ? -16.421 1.615 38.464 1.00 86.62 569 SER A O 1
ATOM 4531 N N . GLU A 1 570 ? -14.552 0.764 39.396 1.00 87.69 570 GLU A N 1
ATOM 4532 C CA . GLU A 1 570 ? -13.574 1.169 38.378 1.00 87.69 570 GLU A CA 1
ATOM 4533 C C . GLU A 1 570 ? -13.071 -0.023 37.546 1.00 87.69 570 GLU A C 1
ATOM 4535 O O . GLU A 1 570 ? -12.273 0.154 36.629 1.00 87.69 570 GLU A O 1
ATOM 4540 N N . ARG A 1 571 ? -13.522 -1.250 37.839 1.00 88.00 571 ARG A N 1
ATOM 4541 C CA . ARG A 1 571 ? -13.088 -2.467 37.140 1.00 88.00 571 ARG A CA 1
ATOM 4542 C C . ARG A 1 571 ? -14.092 -2.884 36.071 1.00 88.00 571 ARG A C 1
ATOM 4544 O O . ARG A 1 571 ? -15.284 -2.589 36.156 1.00 88.00 571 ARG A O 1
ATOM 4551 N N . VAL A 1 572 ? -13.597 -3.620 35.080 1.00 89.81 572 VAL A N 1
ATOM 4552 C CA . VAL A 1 572 ? -14.401 -4.222 34.012 1.00 89.81 572 VAL A CA 1
ATOM 4553 C C . VAL A 1 572 ? -14.140 -5.717 33.968 1.00 89.81 572 VAL A C 1
ATOM 4555 O O . VAL A 1 572 ? -13.004 -6.148 33.770 1.00 89.81 572 VAL A O 1
ATOM 4558 N N . GLU A 1 573 ? -15.196 -6.504 34.121 1.00 89.50 573 GLU A N 1
ATOM 4559 C CA . GLU A 1 573 ? -15.141 -7.955 33.979 1.00 89.50 573 GLU A CA 1
ATOM 4560 C C . GLU A 1 573 ? -15.645 -8.361 32.590 1.00 89.50 573 GLU A C 1
ATOM 4562 O O . GLU A 1 573 ? -16.759 -7.981 32.223 1.00 89.50 573 GLU A O 1
ATOM 4567 N N . PRO A 1 574 ? -14.858 -9.105 31.789 1.00 88.56 574 PRO A N 1
ATOM 4568 C CA . PRO A 1 574 ? -15.294 -9.556 30.472 1.00 88.56 574 PRO A CA 1
ATOM 4569 C C . PRO A 1 574 ? -16.582 -10.380 30.559 1.00 88.56 574 PRO A C 1
ATOM 4571 O O . PRO A 1 574 ? -16.714 -11.246 31.423 1.00 88.56 574 PRO A O 1
ATOM 4574 N N . CYS A 1 575 ? -17.514 -10.161 29.634 1.00 88.12 575 CYS A N 1
ATOM 4575 C CA . CYS A 1 575 ? -18.735 -10.958 29.546 1.00 88.12 575 CYS A CA 1
ATOM 4576 C C . CYS A 1 575 ? -19.020 -11.404 28.105 1.00 88.12 575 CYS A C 1
ATOM 4578 O O . CYS A 1 575 ? -18.385 -10.950 27.148 1.00 88.12 575 CYS A O 1
ATOM 4580 N N . ASN A 1 576 ? -19.962 -12.339 27.948 1.00 87.00 576 ASN A N 1
ATOM 4581 C CA . ASN A 1 576 ? -20.466 -12.709 26.626 1.00 87.00 576 ASN A CA 1
ATOM 4582 C C . ASN A 1 576 ? -21.129 -11.500 25.965 1.00 87.00 576 ASN A C 1
ATOM 4584 O 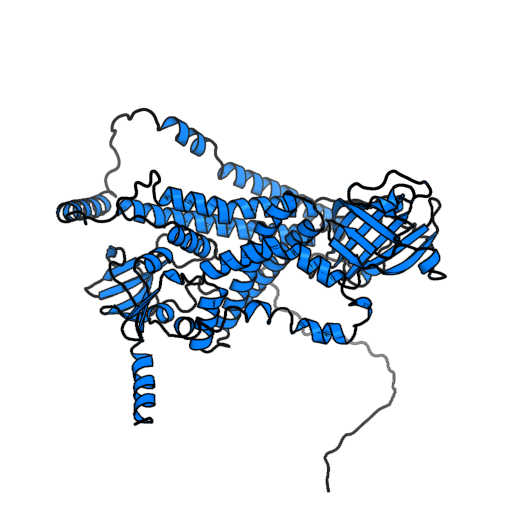O . ASN A 1 576 ? -21.753 -10.694 26.651 1.00 87.00 576 ASN A O 1
ATOM 4588 N N . GLU A 1 577 ? -21.019 -11.403 24.638 1.00 88.19 577 GLU A N 1
ATOM 4589 C CA . GLU A 1 577 ? -21.587 -10.277 23.896 1.00 88.19 577 GLU A CA 1
ATOM 4590 C C . GLU A 1 577 ? -23.089 -10.160 24.158 1.00 88.19 577 GLU A C 1
ATOM 4592 O O . GLU A 1 577 ? -23.844 -11.112 23.946 1.00 88.19 577 GLU A O 1
ATOM 4597 N N . ARG A 1 578 ? -23.511 -8.985 24.630 1.00 87.94 578 ARG A N 1
ATOM 4598 C CA . ARG A 1 578 ? -24.915 -8.689 24.928 1.00 87.94 578 ARG A CA 1
ATOM 4599 C C . ARG A 1 578 ? -25.471 -7.610 24.003 1.00 87.94 578 ARG A C 1
ATOM 4601 O O . ARG A 1 578 ? -24.748 -6.658 23.698 1.00 87.94 578 ARG A O 1
ATOM 4608 N N . PRO A 1 579 ? -26.733 -7.733 23.558 1.00 87.44 579 PRO A N 1
ATOM 4609 C CA . PRO A 1 579 ? -27.397 -6.674 22.811 1.00 87.44 579 PRO A CA 1
ATOM 4610 C C . PRO A 1 579 ? -27.605 -5.442 23.697 1.00 87.44 579 PRO A C 1
ATOM 4612 O O . PRO A 1 579 ? -27.665 -5.537 24.921 1.00 87.44 579 PRO A O 1
ATOM 4615 N N . CYS A 1 580 ? -27.710 -4.276 23.066 1.00 85.69 580 CYS A N 1
ATOM 4616 C CA . CYS A 1 580 ? -27.909 -3.018 23.769 1.00 85.69 580 CYS A CA 1
ATOM 4617 C C . CYS A 1 580 ? -29.406 -2.745 23.990 1.00 85.69 580 CYS A C 1
ATOM 4619 O O . CYS A 1 580 ? -30.086 -2.263 23.086 1.00 85.69 580 CYS A O 1
ATOM 4621 N N . THR A 1 581 ? -29.909 -3.037 25.188 1.00 86.31 581 THR A N 1
ATOM 4622 C CA . THR A 1 581 ? -31.325 -2.888 25.587 1.00 86.31 581 THR A CA 1
ATOM 4623 C C . THR A 1 581 ? -31.560 -1.793 26.633 1.00 86.31 581 THR A C 1
ATOM 4625 O O . THR A 1 581 ? -32.698 -1.366 26.823 1.00 86.31 581 THR A O 1
ATOM 4628 N N . GLY A 1 582 ? -30.499 -1.330 27.300 1.00 85.88 582 GLY A N 1
ATOM 4629 C CA . GLY A 1 582 ? -30.546 -0.336 28.374 1.00 85.88 582 GLY A CA 1
ATOM 4630 C C . GLY A 1 582 ? -30.302 1.113 27.937 1.00 85.88 582 GLY A C 1
ATOM 4631 O O . GLY A 1 582 ? -30.195 1.435 26.751 1.00 85.88 582 GLY A O 1
ATOM 4632 N N . ILE A 1 583 ? -30.187 2.004 28.927 1.00 85.81 583 ILE A N 1
ATOM 4633 C CA . ILE A 1 583 ? -29.929 3.436 28.709 1.00 85.81 583 ILE A CA 1
ATOM 4634 C C . ILE A 1 583 ? -28.439 3.643 28.439 1.00 85.81 583 ILE A C 1
ATOM 4636 O O . ILE A 1 583 ? -27.594 3.252 29.242 1.00 85.81 583 ILE A O 1
ATOM 4640 N N . ILE A 1 584 ? -28.118 4.284 27.314 1.00 88.50 584 ILE A N 1
ATOM 4641 C CA . ILE A 1 584 ? -26.741 4.541 26.884 1.00 88.50 584 ILE A CA 1
ATOM 4642 C C . ILE A 1 584 ? -26.294 5.920 27.364 1.00 88.50 584 ILE A C 1
ATOM 4644 O O . ILE A 1 584 ? -26.985 6.916 27.150 1.00 88.50 584 ILE A O 1
ATOM 4648 N N . SER A 1 585 ? -25.100 5.998 27.937 1.00 87.94 585 SER A N 1
ATOM 4649 C CA . SER A 1 585 ? -24.432 7.259 28.268 1.00 87.94 585 SER A CA 1
ATOM 4650 C C . SER A 1 585 ? -22.916 7.138 28.091 1.00 87.94 585 SER A C 1
ATOM 4652 O O . SER A 1 585 ? -22.397 6.066 27.772 1.00 87.94 585 SER A O 1
ATOM 4654 N N . PHE A 1 586 ? -22.190 8.245 28.238 1.00 86.62 586 PHE A N 1
ATOM 4655 C CA . PHE A 1 586 ? -20.729 8.227 28.212 1.00 86.62 586 PHE A CA 1
ATOM 4656 C C . PHE A 1 586 ? -20.145 7.773 29.547 1.00 86.62 586 PHE A C 1
ATOM 4658 O O . PHE A 1 586 ? -20.755 7.919 30.607 1.00 86.62 586 PHE A O 1
ATOM 4665 N N . LEU A 1 587 ? -18.936 7.228 29.473 1.00 87.06 587 LEU A N 1
ATOM 4666 C CA . LEU A 1 587 ? -18.130 6.917 30.644 1.00 87.06 587 LEU A CA 1
ATOM 4667 C C . LEU A 1 587 ? -17.656 8.220 31.292 1.00 87.06 587 LEU A C 1
ATOM 4669 O O . LEU A 1 587 ? -17.053 9.065 30.637 1.00 87.06 587 LEU A O 1
ATOM 4673 N N . ASP A 1 588 ? -17.958 8.357 32.578 1.00 83.56 588 ASP A N 1
ATOM 4674 C CA . ASP A 1 588 ? -17.710 9.528 33.427 1.00 83.56 588 ASP A CA 1
ATOM 4675 C C . ASP A 1 588 ? -16.649 9.259 34.504 1.00 83.56 588 ASP A C 1
ATOM 4677 O O . ASP A 1 588 ? -16.445 10.068 35.407 1.00 83.56 588 ASP A O 1
ATOM 4681 N N . ARG A 1 589 ? -15.975 8.108 34.424 1.00 87.69 589 ARG A N 1
ATOM 4682 C CA . ARG A 1 589 ? -14.938 7.673 35.364 1.00 87.69 589 ARG A CA 1
ATOM 4683 C C . ARG A 1 589 ? -13.805 6.949 34.645 1.00 87.69 589 ARG A C 1
ATOM 4685 O O . ARG A 1 589 ? -14.001 6.417 33.551 1.00 87.69 589 ARG A O 1
ATOM 4692 N N . LYS A 1 590 ? -12.635 6.915 35.284 1.00 90.62 590 LYS A N 1
ATOM 4693 C CA . LYS A 1 590 ? -11.510 6.070 34.870 1.00 90.62 590 LYS A CA 1
ATOM 4694 C C . LYS A 1 590 ? -11.863 4.594 35.068 1.00 90.62 590 LYS A C 1
ATOM 4696 O O . LYS A 1 590 ? -12.595 4.259 35.998 1.00 90.62 590 LYS A O 1
ATOM 4701 N N . LEU A 1 591 ? -11.365 3.727 34.190 1.00 89.81 591 LEU A N 1
ATOM 4702 C CA . LEU A 1 591 ? -11.573 2.280 34.292 1.00 89.81 591 LEU A CA 1
ATOM 4703 C C . LEU A 1 591 ? -10.246 1.533 34.174 1.00 89.81 591 LEU A C 1
ATOM 4705 O O . LEU A 1 591 ? -9.468 1.802 33.263 1.00 89.81 591 LEU A O 1
ATOM 4709 N N . GLY A 1 592 ? -9.990 0.569 35.052 1.00 87.69 592 GLY A N 1
ATOM 4710 C CA . GLY A 1 592 ? -8.774 -0.234 35.013 1.00 87.69 592 GLY A CA 1
ATOM 4711 C C . GLY A 1 592 ? -8.476 -1.011 36.288 1.00 87.69 592 GLY A C 1
ATOM 4712 O O . GLY A 1 592 ? -9.373 -1.406 37.031 1.00 87.69 592 GLY A O 1
ATOM 4713 N N . GLY A 1 593 ? -7.190 -1.277 36.503 1.00 84.19 593 GLY A N 1
ATOM 4714 C CA . GLY A 1 593 ? -6.704 -2.166 37.551 1.00 84.19 593 GLY A CA 1
ATOM 4715 C C . GLY A 1 593 ? -6.629 -3.637 37.136 1.00 84.19 593 GLY A C 1
ATOM 4716 O O . GLY A 1 593 ? -6.882 -4.012 35.989 1.00 84.19 593 GLY A O 1
ATOM 4717 N N . ILE A 1 594 ? -6.232 -4.480 38.089 1.00 77.62 594 ILE A N 1
ATOM 4718 C CA . ILE A 1 594 ? -6.029 -5.922 37.897 1.00 77.62 594 ILE A CA 1
ATOM 4719 C C . ILE A 1 594 ? -7.402 -6.621 37.881 1.00 77.62 594 ILE A C 1
ATOM 4721 O O . ILE A 1 594 ? -8.303 -6.265 38.646 1.00 77.62 594 ILE A O 1
ATOM 4725 N N . SER A 1 595 ? -7.601 -7.605 36.998 1.00 63.44 595 SER A N 1
ATOM 4726 C CA . SER A 1 595 ? -8.829 -8.417 37.023 1.00 63.44 595 SER A CA 1
ATOM 4727 C C . SER A 1 595 ? -8.834 -9.337 38.241 1.00 63.44 595 SER A C 1
ATOM 4729 O O . SER A 1 595 ? -7.786 -9.813 38.673 1.00 63.44 595 SER A O 1
ATOM 4731 N N . ALA A 1 596 ? -10.023 -9.648 38.763 1.00 57.94 596 ALA A N 1
ATOM 4732 C CA . ALA A 1 596 ? -10.196 -10.596 39.862 1.00 57.94 596 ALA A CA 1
ATOM 4733 C C . ALA A 1 596 ? -9.524 -11.963 39.594 1.00 57.94 596 ALA A C 1
ATOM 4735 O O . ALA A 1 596 ? -9.056 -12.609 40.527 1.00 57.94 596 ALA A O 1
ATOM 4736 N N . ASN A 1 597 ? -9.402 -12.370 38.322 1.00 51.69 597 ASN A N 1
ATOM 4737 C CA . ASN A 1 597 ? -8.767 -13.633 37.927 1.00 51.69 597 ASN A CA 1
ATOM 4738 C C . ASN A 1 597 ? -7.225 -13.608 37.958 1.00 51.69 597 ASN A C 1
ATOM 4740 O O . ASN A 1 597 ? -6.599 -14.664 37.971 1.00 51.69 597 ASN A O 1
ATOM 4744 N N . THR A 1 598 ? -6.598 -12.428 37.950 1.00 48.09 598 THR A N 1
ATOM 4745 C CA . THR A 1 598 ? -5.136 -12.269 38.067 1.00 48.09 598 THR A CA 1
ATOM 4746 C C . THR A 1 598 ? -4.691 -11.942 39.493 1.00 48.09 598 THR A C 1
ATOM 4748 O O . THR A 1 598 ? -3.566 -12.284 39.857 1.00 48.09 598 THR A O 1
ATOM 4751 N N . ASP A 1 599 ? -5.576 -11.370 40.319 1.00 43.84 599 ASP A N 1
ATOM 4752 C CA . ASP A 1 599 ? -5.337 -11.134 41.754 1.00 43.84 599 ASP A CA 1
ATOM 4753 C C . ASP A 1 599 ? -5.119 -12.453 42.537 1.00 43.84 599 ASP A C 1
ATOM 4755 O O . ASP A 1 599 ? -4.331 -12.483 43.486 1.00 43.84 599 ASP A O 1
ATOM 4759 N N . SER A 1 600 ? -5.751 -13.567 42.135 1.00 35.38 600 SER A N 1
ATOM 4760 C CA . SER A 1 600 ? -5.562 -14.883 42.776 1.00 35.38 600 SER A CA 1
ATOM 4761 C C . SER A 1 600 ? -4.148 -15.443 42.558 1.00 35.38 600 SER A C 1
ATOM 4763 O O . SER A 1 600 ? -3.477 -15.839 43.512 1.00 35.38 600 SER A O 1
ATOM 4765 N N . ASN A 1 601 ? -3.641 -15.397 41.324 1.00 36.06 601 ASN A N 1
ATOM 4766 C CA . ASN A 1 601 ? -2.295 -15.872 40.991 1.00 36.06 601 ASN A CA 1
ATOM 4767 C C . ASN A 1 601 ? -1.193 -14.969 41.571 1.00 36.06 601 ASN A C 1
ATOM 4769 O O . ASN A 1 601 ? -0.181 -15.482 42.046 1.00 36.06 601 ASN A O 1
ATOM 4773 N N . TYR A 1 602 ? -1.401 -13.646 41.618 1.00 38.66 602 TYR A N 1
ATOM 4774 C CA . TYR A 1 602 ? -0.439 -12.718 42.231 1.00 38.66 602 TYR A CA 1
ATOM 4775 C C . TYR A 1 602 ? -0.334 -12.893 43.753 1.00 38.66 602 TYR A C 1
ATOM 4777 O O . TYR A 1 602 ? 0.775 -12.890 44.290 1.00 38.66 602 TYR A O 1
ATOM 4785 N N . ARG A 1 603 ? -1.457 -13.132 44.452 1.00 33.97 603 ARG A N 1
ATOM 4786 C CA . ARG A 1 603 ? -1.431 -13.479 45.887 1.00 33.97 603 ARG A CA 1
ATOM 4787 C C . ARG A 1 603 ? -0.711 -14.793 46.158 1.00 33.97 603 ARG A C 1
ATOM 4789 O O . ARG A 1 603 ? -0.043 -14.910 47.179 1.00 33.97 603 ARG A O 1
ATOM 4796 N N . THR A 1 604 ? -0.803 -15.749 45.235 1.00 32.91 604 THR A N 1
ATOM 4797 C CA . THR A 1 604 ? -0.087 -17.022 45.376 1.00 32.91 604 THR A CA 1
ATOM 4798 C C . THR A 1 604 ? 1.407 -16.848 45.106 1.00 32.91 604 THR A C 1
ATOM 4800 O O . THR A 1 604 ? 2.197 -17.553 45.696 1.00 32.91 604 THR A O 1
ATOM 4803 N N . GLN A 1 605 ? 1.841 -15.890 44.283 1.00 32.66 605 GLN A N 1
ATOM 4804 C CA . GLN A 1 605 ? 3.273 -15.613 44.095 1.00 32.66 605 GLN A CA 1
ATOM 4805 C C . GLN A 1 605 ? 3.899 -14.811 45.247 1.00 32.66 605 GLN A C 1
ATOM 4807 O O . GLN A 1 605 ? 5.056 -15.047 45.586 1.00 32.66 605 GLN A O 1
ATOM 4812 N N . GLN A 1 606 ? 3.152 -13.905 45.885 1.00 31.97 606 GLN A N 1
ATOM 4813 C CA . GLN A 1 606 ? 3.648 -13.168 47.056 1.00 31.97 606 GLN A CA 1
ATOM 4814 C C . GLN A 1 606 ? 3.760 -14.034 48.318 1.00 31.97 606 GLN A C 1
ATOM 4816 O O . GLN A 1 606 ? 4.643 -13.774 49.127 1.00 31.97 606 GLN A O 1
ATOM 4821 N N . SER A 1 607 ? 2.950 -15.089 48.473 1.00 27.78 607 SER A N 1
ATOM 4822 C CA . SER A 1 607 ? 3.050 -15.983 49.640 1.00 27.78 607 SER A CA 1
ATOM 4823 C C . SER A 1 607 ? 4.223 -16.972 49.581 1.00 27.78 607 SER A C 1
ATOM 4825 O O . SER A 1 607 ? 4.434 -17.706 50.537 1.00 27.78 607 SER A O 1
ATOM 4827 N N . TRP A 1 608 ? 4.954 -17.041 48.462 1.00 30.36 608 TRP A N 1
ATOM 4828 C CA . TRP A 1 608 ? 6.170 -17.861 48.318 1.00 30.36 608 TRP A CA 1
ATOM 4829 C C . TRP A 1 608 ? 7.453 -17.024 48.434 1.00 30.36 608 TRP A C 1
ATOM 4831 O O . TRP A 1 608 ? 8.549 -17.572 48.367 1.00 30.36 608 TRP A O 1
ATOM 4841 N N . ALA A 1 609 ? 7.316 -15.703 48.591 1.00 31.50 609 ALA A N 1
ATOM 4842 C CA . ALA A 1 609 ? 8.415 -14.749 48.729 1.00 31.50 609 ALA A CA 1
ATOM 4843 C C . ALA A 1 609 ? 8.442 -14.060 50.110 1.00 31.50 609 ALA A C 1
ATOM 4845 O O . ALA A 1 609 ? 9.085 -13.019 50.255 1.00 31.50 609 ALA A O 1
ATOM 4846 N N . SER A 1 610 ? 7.746 -14.626 51.103 1.00 29.11 610 SER A N 1
ATOM 4847 C CA . SER A 1 610 ? 7.780 -14.223 52.517 1.00 29.11 610 SER A CA 1
ATOM 4848 C C . SER A 1 610 ? 8.376 -15.318 53.383 1.00 29.11 610 SER A C 1
ATOM 4850 O O . SER A 1 610 ? 7.833 -16.445 53.286 1.00 29.11 610 SER A O 1
#

Foldseek 3Di:
DDDDDDDDDDDDDDDDDDDDDDDDDDDDDDDDPDDDQDADPVRDGDPVVVVVVVVVVVVVVVVVVVVVCVVPPCVVVVVVVPVPDDDDDDDDDDDDPCPVVVVVVVVVVVVVVPDDDDPDDPPPDPDFLLVLLVVLLCVQAVLLLVLLVVLLVQAQDWDFADPVFFDDPVWDKAAPPCCVQPVAQWEQFQNAIFGKDFRTWTQDPQGIKTWIARVVFRKTWIKDWHPDADAFFPPDDPVQRGAKTKMWIKMWGADPDQKTKIFTWIGIQRPVVSYTYIAGDGIYMARHHDVRRNVRSGDRDTGGDPPSVVLSVVLSVLSVLLSVQLSVVSNVLSCVCNVVVHDADSLLSNLQSLQSSQSDFPPDDLVRLVSVLVSLSSSLVSLVVCLRRDYDPSNLSSLSSNLSSVLNNVLSVLLSCLVVVVDDLLVNQLCLCLCQEPVNSVVVSVCCSPCVSVVSNVVNPPVPVPPPPCVVVVVPPPVPPVSPPVDDPCPLVRRADWQVCVLCRSVRRYFHSVQWDDDPNWIWGHLNRCVSQVWKWFDDPNWIFIWHQGGDSRDRDPFRIWGQFTDDPQETHGDDTHTRDGDIGGDPDIHTGDDPVVVVVVVVVVVVVD

Radius of gyration: 31.34 Å; Cα contacts (8 Å, |Δi|>4): 839; chains: 1; bounding box: 82×88×90 Å

Mean predicted aligned error: 15.96 Å